Protein AF-A0A498N4K4-F1 (afdb_monomer_lite)

InterPro domains:
  IPR008858 TROVE domain [PF05731] (22-325)
  IPR008858 TROVE domain [PS50988] (14-365)
  IPR032041 Paf1 complex subunit Cdc73, N-terminal domain [PF16050] (485-701)
  IPR036465 von Willebrand factor A-like domain superfamily [G3DSA:3.40.50.410] (342-493)
  IPR036465 von Willebrand factor A-like domain superfamily [SSF53300] (360-488)
  IPR037214 TROVE domain superfamily [SSF140864] (14-357)
  IPR040322 RNA-binding protein RO60 [PTHR14202] (7-489)

Structure (mmCIF, N/CA/C/O backbone):
data_AF-A0A498N4K4-F1
#
_entry.id   AF-A0A498N4K4-F1
#
loop_
_atom_site.group_PDB
_atom_site.id
_atom_site.type_symbol
_atom_site.label_atom_id
_atom_site.label_alt_id
_atom_site.label_comp_id
_atom_site.label_asym_id
_atom_site.label_entity_id
_atom_site.label_seq_id
_atom_site.pdbx_PDB_ins_code
_atom_site.Cartn_x
_atom_site.Cartn_y
_atom_site.Cartn_z
_atom_site.occupancy
_atom_site.B_iso_or_equiv
_atom_site.auth_seq_id
_atom_site.auth_comp_id
_atom_site.auth_asym_id
_atom_site.auth_atom_id
_atom_site.pdbx_PDB_model_num
ATOM 1 N N . MET A 1 1 ? 67.147 -4.662 -11.019 1.00 37.31 1 MET A N 1
ATOM 2 C CA . MET A 1 1 ? 65.994 -5.457 -10.546 1.00 37.31 1 MET A CA 1
ATOM 3 C C . MET A 1 1 ? 65.024 -4.450 -9.993 1.00 37.31 1 MET A C 1
ATOM 5 O O . MET A 1 1 ? 65.308 -3.839 -8.970 1.00 37.31 1 MET A O 1
ATOM 9 N N . ASP A 1 2 ? 63.991 -4.166 -10.769 1.00 26.31 2 ASP A N 1
ATOM 10 C CA . ASP A 1 2 ? 63.465 -2.809 -10.843 1.00 26.31 2 ASP A CA 1
ATOM 11 C C . ASP A 1 2 ? 62.132 -2.669 -10.100 1.00 26.31 2 ASP A C 1
ATOM 13 O O . ASP A 1 2 ? 61.264 -3.536 -10.229 1.00 26.31 2 ASP A O 1
ATOM 17 N N . PRO A 1 3 ? 61.936 -1.587 -9.324 1.00 30.12 3 PRO A N 1
ATOM 18 C CA . PRO A 1 3 ? 60.719 -1.357 -8.552 1.00 30.12 3 PRO A CA 1
ATOM 19 C C . PRO A 1 3 ? 59.615 -0.759 -9.443 1.00 30.12 3 PRO A C 1
ATOM 21 O O . PRO A 1 3 ? 59.174 0.368 -9.229 1.00 30.12 3 PRO A O 1
ATOM 24 N N . ALA A 1 4 ? 59.204 -1.490 -10.486 1.00 33.66 4 ALA A N 1
ATOM 25 C CA . ALA A 1 4 ? 58.346 -0.966 -11.552 1.00 33.66 4 ALA A CA 1
ATOM 26 C C . ALA A 1 4 ? 57.315 -1.987 -12.079 1.00 33.66 4 ALA A C 1
ATOM 28 O O . ALA A 1 4 ? 57.302 -2.315 -13.264 1.00 33.66 4 ALA A O 1
ATOM 29 N N . SER A 1 5 ? 56.422 -2.490 -11.217 1.00 33.28 5 SER A N 1
ATOM 30 C CA . SER A 1 5 ? 55.193 -3.162 -11.675 1.00 33.28 5 SER A CA 1
ATOM 31 C C . SER A 1 5 ? 54.049 -3.079 -10.653 1.00 33.28 5 SER A C 1
ATOM 33 O O . SER A 1 5 ? 54.264 -3.299 -9.465 1.00 33.28 5 SER A O 1
ATOM 35 N N . LEU A 1 6 ? 52.838 -2.810 -11.169 1.00 29.53 6 LEU A N 1
ATOM 36 C CA . LEU A 1 6 ? 51.532 -2.687 -10.487 1.00 29.53 6 LEU A CA 1
ATOM 37 C C . LEU A 1 6 ? 51.339 -1.476 -9.532 1.00 29.53 6 LEU A C 1
ATOM 39 O O . LEU A 1 6 ? 52.294 -1.036 -8.897 1.00 29.53 6 LEU A O 1
ATOM 43 N N . PRO A 1 7 ? 50.097 -0.945 -9.384 1.00 41.50 7 PRO A N 1
ATOM 44 C CA . PRO A 1 7 ? 48.836 -1.392 -9.995 1.00 41.50 7 PRO A CA 1
ATOM 45 C C . PRO A 1 7 ? 48.122 -0.328 -10.868 1.00 41.50 7 PRO A C 1
ATOM 47 O O . PRO A 1 7 ? 47.498 0.597 -10.350 1.00 41.50 7 PRO A O 1
ATOM 50 N N . GLU A 1 8 ? 48.042 -0.543 -12.188 1.00 30.55 8 GLU A N 1
ATOM 51 C CA . GLU A 1 8 ? 47.068 0.163 -13.058 1.00 30.55 8 GLU A CA 1
ATOM 52 C C . GLU A 1 8 ? 45.614 -0.310 -12.845 1.00 30.55 8 GLU A C 1
ATOM 54 O O . GLU A 1 8 ? 44.661 0.295 -13.327 1.00 30.55 8 GLU A O 1
ATOM 59 N N . GLN A 1 9 ? 45.395 -1.374 -12.070 1.00 32.03 9 GLN A N 1
ATOM 60 C CA . GLN A 1 9 ? 44.058 -1.934 -11.840 1.00 32.03 9 GLN A CA 1
ATOM 61 C C . GLN A 1 9 ? 43.112 -0.992 -11.060 1.00 32.03 9 GLN A C 1
ATOM 63 O O . GLN A 1 9 ? 41.900 -1.180 -11.105 1.00 32.03 9 GLN A O 1
ATOM 68 N N . LEU A 1 10 ? 43.626 0.046 -10.384 1.00 30.56 10 LEU A N 1
ATOM 69 C CA . LEU A 1 10 ? 42.808 1.029 -9.653 1.00 30.56 10 LEU A CA 1
ATOM 70 C C . LEU A 1 10 ? 42.317 2.214 -10.506 1.00 30.56 10 LEU A C 1
ATOM 72 O O . LEU A 1 10 ? 41.306 2.830 -10.154 1.00 30.56 10 LEU A O 1
ATOM 76 N N . SER A 1 11 ? 42.979 2.538 -11.623 1.00 27.38 11 SER A N 1
ATOM 77 C CA . SER A 1 11 ? 42.474 3.535 -12.581 1.00 27.38 11 SER A CA 1
ATOM 78 C C . SER A 1 11 ? 41.370 2.933 -13.447 1.00 27.38 11 SER A C 1
ATOM 80 O O . SER A 1 11 ? 40.273 3.490 -13.495 1.00 27.38 11 SER A O 1
ATOM 82 N N . VAL A 1 12 ? 41.609 1.748 -14.021 1.00 32.81 12 VAL A N 1
ATOM 83 C CA . VAL A 1 12 ? 40.661 1.057 -14.916 1.00 32.81 12 VAL A CA 1
ATOM 84 C C . VAL A 1 12 ? 39.303 0.806 -14.249 1.00 32.81 12 VAL A C 1
ATOM 86 O O . VAL A 1 12 ? 38.273 0.984 -14.891 1.00 32.81 12 VAL A O 1
ATOM 89 N N . VAL A 1 13 ? 39.257 0.470 -12.954 1.00 37.06 13 VAL A N 1
ATOM 90 C CA . VAL A 1 13 ? 37.984 0.271 -12.229 1.00 37.06 13 VAL A CA 1
ATOM 91 C C . VAL A 1 13 ? 37.188 1.577 -12.084 1.00 37.06 13 VAL A C 1
ATOM 93 O O . VAL A 1 13 ? 35.971 1.578 -12.269 1.00 37.06 13 VAL A O 1
ATOM 96 N N . ASN A 1 14 ? 37.848 2.709 -11.816 1.00 29.53 14 ASN A N 1
ATOM 97 C CA . ASN A 1 14 ? 37.171 4.011 -11.789 1.00 29.53 14 ASN A CA 1
ATOM 98 C C . ASN A 1 14 ? 36.716 4.437 -13.194 1.00 29.53 14 ASN A C 1
ATOM 100 O O . ASN A 1 14 ? 35.602 4.942 -13.353 1.00 29.53 14 ASN A O 1
ATOM 104 N N . GLU A 1 15 ? 37.531 4.185 -14.221 1.00 29.61 15 GLU A N 1
ATOM 105 C CA . GLU A 1 15 ? 37.145 4.437 -15.609 1.00 29.61 15 GLU A CA 1
ATOM 106 C C . GLU A 1 15 ? 36.011 3.529 -16.084 1.00 29.61 15 GLU A C 1
ATOM 108 O O . GLU A 1 15 ? 35.168 4.005 -16.827 1.00 29.61 15 GLU A O 1
ATOM 113 N N . GLN A 1 16 ? 35.898 2.274 -15.643 1.00 34.16 16 GLN A N 1
ATOM 114 C CA . GLN A 1 16 ? 34.761 1.410 -15.994 1.00 34.16 16 GLN A CA 1
ATOM 115 C C . GLN A 1 16 ? 33.452 1.852 -15.323 1.00 34.16 16 GLN A C 1
ATOM 117 O O . GLN A 1 16 ? 32.392 1.783 -15.946 1.00 34.16 16 GLN A O 1
ATOM 122 N N . VAL A 1 17 ? 33.506 2.387 -14.097 1.00 35.22 17 VAL A N 1
ATOM 123 C CA . VAL A 1 17 ? 32.332 3.008 -13.453 1.00 35.22 17 VAL A CA 1
ATOM 124 C C . VAL A 1 17 ? 31.900 4.281 -14.200 1.00 35.22 17 VAL A C 1
ATOM 126 O O . VAL A 1 17 ? 30.701 4.501 -14.387 1.00 35.22 17 VAL A O 1
ATOM 129 N N . LEU A 1 18 ? 32.849 5.083 -14.697 1.00 29.45 18 LEU A N 1
ATOM 130 C CA . LEU A 1 18 ? 32.577 6.282 -15.509 1.00 29.45 18 LEU A CA 1
ATOM 131 C C . LEU A 1 18 ? 32.162 5.956 -16.960 1.00 29.45 18 LEU A C 1
ATOM 133 O O . LEU A 1 18 ? 31.283 6.616 -17.511 1.00 29.45 18 LEU A O 1
ATOM 137 N N . ASN A 1 19 ? 32.715 4.893 -17.546 1.00 29.59 19 ASN A N 1
ATOM 138 C CA . ASN A 1 19 ? 32.398 4.373 -18.880 1.00 29.59 19 ASN A CA 1
ATOM 139 C C . ASN A 1 19 ? 31.214 3.388 -18.880 1.00 29.59 19 ASN A C 1
ATOM 141 O O . ASN A 1 19 ? 30.933 2.732 -19.881 1.00 29.59 19 ASN A O 1
ATOM 145 N N . SER A 1 20 ? 30.412 3.387 -17.808 1.00 33.81 20 SER A N 1
ATOM 146 C CA . SER A 1 20 ? 29.030 2.883 -17.826 1.00 33.81 20 SER A CA 1
ATOM 147 C C . SER A 1 20 ? 28.080 3.739 -18.695 1.00 33.81 20 SER A C 1
ATOM 149 O O . SER A 1 20 ? 26.879 3.461 -18.778 1.00 33.81 20 SER A O 1
ATOM 151 N N . SER A 1 21 ? 28.636 4.712 -19.434 1.00 35.97 21 SER A N 1
ATOM 152 C CA . SER A 1 21 ? 28.087 5.517 -20.539 1.00 35.97 21 SER A CA 1
ATOM 153 C C . SER A 1 21 ? 27.636 4.705 -21.773 1.00 35.97 21 SER A C 1
ATOM 155 O O . SER A 1 21 ? 27.664 5.175 -22.914 1.00 35.97 21 SER A O 1
ATOM 157 N N . SER A 1 22 ? 27.132 3.492 -21.539 1.00 35.31 22 SER A N 1
ATOM 158 C CA . SER A 1 22 ? 26.326 2.724 -22.483 1.00 35.31 22 SER A CA 1
ATOM 159 C C . SER A 1 22 ? 25.224 3.599 -23.104 1.00 35.31 22 SER A C 1
ATOM 161 O O . SER A 1 22 ? 24.600 4.423 -22.430 1.00 35.31 22 SER A O 1
ATOM 163 N N . ARG A 1 23 ? 25.025 3.444 -24.424 1.00 42.41 23 ARG A N 1
ATOM 164 C CA . ARG A 1 23 ? 24.182 4.320 -25.261 1.00 42.41 23 ARG A CA 1
ATOM 165 C C . ARG A 1 23 ? 22.829 4.635 -24.609 1.00 42.41 23 ARG A C 1
ATOM 167 O O . ARG A 1 23 ? 22.147 3.742 -24.112 1.00 42.41 23 ARG A O 1
ATOM 174 N N . SER A 1 24 ? 22.467 5.916 -24.658 1.00 43.19 24 SER A N 1
ATOM 175 C CA . SER A 1 24 ? 21.458 6.562 -23.814 1.00 43.19 24 SER A CA 1
ATOM 176 C C . SER A 1 24 ? 20.194 5.739 -23.538 1.00 43.19 24 SER A C 1
ATOM 178 O O . SER A 1 24 ? 19.347 5.506 -24.404 1.00 43.19 24 SER A O 1
ATOM 180 N N . VAL A 1 25 ? 19.996 5.413 -22.256 1.00 57.78 25 VAL A N 1
ATOM 181 C CA . VAL A 1 25 ? 18.662 5.113 -21.726 1.00 57.78 25 VAL A CA 1
ATOM 182 C C . VAL A 1 25 ? 17.776 6.320 -22.030 1.00 57.78 25 VAL A C 1
ATOM 184 O O . VAL A 1 25 ? 18.075 7.435 -21.605 1.00 57.78 25 VAL A O 1
ATOM 187 N N . THR A 1 26 ? 16.691 6.121 -22.783 1.00 78.50 26 THR A N 1
ATOM 188 C CA . THR A 1 26 ? 15.775 7.231 -23.080 1.00 78.50 26 THR A CA 1
ATOM 189 C C . THR A 1 26 ? 15.207 7.790 -21.775 1.00 78.50 26 THR A C 1
ATOM 191 O O . THR A 1 26 ? 14.812 7.031 -20.888 1.00 78.50 26 THR A O 1
ATOM 194 N N . ALA A 1 27 ? 15.112 9.116 -21.660 1.00 81.44 27 ALA A N 1
ATOM 195 C CA . ALA A 1 27 ? 14.644 9.769 -20.436 1.00 81.44 27 ALA A CA 1
ATOM 196 C C . ALA A 1 27 ? 13.244 9.289 -19.988 1.00 81.44 27 ALA A C 1
ATOM 198 O O . ALA A 1 27 ? 12.937 9.291 -18.801 1.00 81.44 27 ALA A O 1
ATOM 199 N N . ALA A 1 28 ? 12.414 8.791 -20.915 1.00 84.19 28 ALA A N 1
ATOM 200 C CA . ALA A 1 28 ? 11.131 8.155 -20.609 1.00 84.19 28 ALA A CA 1
ATOM 201 C C . ALA A 1 28 ? 11.271 6.862 -19.774 1.00 84.19 28 ALA A C 1
ATOM 203 O O . ALA A 1 28 ? 10.424 6.574 -18.931 1.00 84.19 28 ALA A O 1
ATOM 204 N N . VAL A 1 29 ? 12.331 6.076 -19.989 1.00 84.38 29 VAL A N 1
ATOM 205 C CA . VAL A 1 29 ? 12.638 4.871 -19.200 1.00 84.38 29 VAL A CA 1
ATOM 206 C C . VAL A 1 29 ? 13.213 5.252 -17.835 1.00 84.38 29 VAL A C 1
ATOM 208 O O . VAL A 1 29 ? 12.797 4.675 -16.832 1.00 84.38 29 VAL A O 1
ATOM 211 N N . SER A 1 30 ? 14.093 6.255 -17.772 1.00 86.50 30 SER A N 1
ATOM 212 C CA . SER A 1 30 ? 14.593 6.814 -16.505 1.00 86.50 30 SER A CA 1
ATOM 213 C C . SER A 1 30 ? 13.450 7.350 -15.636 1.00 86.50 30 SER A C 1
ATOM 215 O O . SER A 1 30 ? 13.313 6.941 -14.485 1.00 86.50 30 SER A O 1
ATOM 217 N N . LEU A 1 31 ? 12.545 8.148 -16.215 1.00 89.31 31 LEU A N 1
ATOM 218 C CA . LEU A 1 31 ? 11.338 8.643 -15.546 1.00 89.31 31 LEU A CA 1
ATOM 219 C C . LEU A 1 31 ? 10.458 7.497 -15.020 1.00 89.31 31 LEU A C 1
ATOM 221 O O . LEU A 1 31 ? 10.019 7.543 -13.875 1.00 89.31 31 LEU A O 1
ATOM 225 N N . ARG A 1 32 ? 10.232 6.436 -15.809 1.00 87.88 32 ARG A N 1
ATOM 226 C CA . ARG A 1 32 ? 9.476 5.247 -15.364 1.00 87.88 32 ARG A CA 1
ATOM 227 C C . ARG A 1 32 ? 10.120 4.554 -14.166 1.00 87.88 32 ARG A C 1
ATOM 229 O O . ARG A 1 32 ? 9.423 4.245 -13.202 1.00 87.88 32 ARG A O 1
ATOM 236 N N . ARG A 1 33 ? 11.441 4.347 -14.198 1.00 85.75 33 ARG A N 1
ATOM 237 C CA . ARG A 1 33 ? 12.199 3.787 -13.065 1.00 85.75 33 ARG A CA 1
ATOM 238 C C . ARG A 1 33 ? 12.047 4.667 -11.825 1.00 85.75 33 ARG A C 1
ATOM 240 O O . ARG A 1 33 ? 11.711 4.150 -10.761 1.00 85.75 33 ARG A O 1
ATOM 247 N N . PHE A 1 34 ? 12.169 5.989 -11.973 1.00 88.62 34 PHE A N 1
ATOM 248 C CA . PHE A 1 34 ? 11.957 6.921 -10.868 1.00 88.62 34 PHE A CA 1
ATOM 249 C C . PHE A 1 34 ? 10.539 6.816 -10.298 1.00 88.62 34 PHE A C 1
ATOM 251 O O . PHE A 1 34 ? 10.385 6.630 -9.095 1.00 88.62 34 PHE A O 1
ATOM 258 N N . LEU A 1 35 ? 9.505 6.861 -11.141 1.00 88.19 35 LEU A N 1
ATOM 259 C CA . LEU A 1 35 ? 8.107 6.818 -10.702 1.00 88.19 35 LEU A CA 1
ATOM 260 C C . LEU A 1 35 ? 7.729 5.507 -9.993 1.00 88.19 35 LEU A C 1
ATOM 262 O O . LEU A 1 35 ? 6.951 5.556 -9.038 1.00 88.19 35 LEU A O 1
ATOM 266 N N . CYS A 1 36 ? 8.301 4.370 -10.406 1.00 81.44 36 CYS A N 1
ATOM 267 C CA . CYS A 1 36 ? 8.072 3.069 -9.768 1.00 81.44 36 CYS A CA 1
ATOM 268 C C . CYS A 1 36 ? 8.931 2.828 -8.513 1.00 81.44 36 CYS A C 1
ATOM 270 O O . CYS A 1 36 ? 8.450 2.210 -7.561 1.00 81.44 36 CYS A O 1
ATOM 272 N N . TYR A 1 37 ? 10.192 3.282 -8.500 1.00 79.88 37 TYR A N 1
ATOM 273 C CA . TYR A 1 37 ? 11.214 2.838 -7.537 1.00 79.88 37 TYR A CA 1
ATOM 274 C C . TYR A 1 37 ? 11.884 3.955 -6.721 1.00 79.88 37 TYR A C 1
ATOM 276 O O . TYR A 1 37 ? 12.478 3.672 -5.679 1.00 79.88 37 TYR A O 1
ATOM 284 N N . GLY A 1 38 ? 11.798 5.213 -7.150 1.00 82.69 38 GLY A N 1
ATOM 285 C CA . GLY A 1 38 ? 12.485 6.350 -6.523 1.00 82.69 38 GLY A CA 1
ATOM 286 C C . GLY A 1 38 ? 13.950 6.521 -6.932 1.00 82.69 38 GLY A C 1
ATOM 287 O O . GLY A 1 38 ? 14.696 7.190 -6.226 1.00 82.69 38 GLY A O 1
ATOM 288 N N . SER A 1 39 ? 14.368 5.909 -8.042 1.00 81.88 39 SER A N 1
ATOM 289 C CA . SER A 1 39 ? 15.677 6.123 -8.667 1.00 81.88 39 SER A CA 1
ATOM 290 C C . SER A 1 39 ? 15.578 5.926 -10.180 1.00 81.88 39 SER A C 1
ATOM 292 O O . SER A 1 39 ? 14.823 5.075 -10.642 1.00 81.88 39 SER A O 1
ATOM 294 N N . GLU A 1 40 ? 16.352 6.691 -10.946 1.00 83.56 40 GLU A N 1
ATOM 295 C CA . GLU A 1 40 ? 16.479 6.552 -12.407 1.00 83.56 40 GLU A CA 1
ATOM 296 C C . GLU A 1 40 ? 17.447 5.421 -12.821 1.00 83.56 40 GLU A C 1
ATOM 298 O O . GLU A 1 40 ? 17.479 5.003 -13.986 1.00 83.56 40 GLU A O 1
ATOM 303 N N . SER A 1 41 ? 18.204 4.889 -11.852 1.00 75.56 41 SER A N 1
ATOM 304 C CA . SER A 1 41 ? 19.128 3.768 -12.032 1.00 75.56 41 SER A CA 1
ATOM 305 C C . SER A 1 41 ? 18.427 2.510 -12.554 1.00 75.56 41 SER A C 1
ATOM 307 O O . SER A 1 41 ? 17.252 2.264 -12.283 1.00 75.56 41 SER A O 1
ATOM 309 N N . ALA A 1 42 ? 19.172 1.675 -13.282 1.00 69.06 42 ALA A N 1
ATOM 310 C CA . ALA A 1 42 ? 18.727 0.327 -13.627 1.00 69.06 42 ALA A CA 1
ATOM 311 C C . ALA A 1 42 ? 18.583 -0.578 -12.385 1.00 69.06 42 ALA A C 1
ATOM 313 O O . ALA A 1 42 ? 17.801 -1.525 -12.410 1.00 69.06 42 ALA A O 1
ATOM 314 N N . THR A 1 43 ? 19.306 -0.273 -11.304 1.00 67.31 43 THR A N 1
ATOM 315 C CA . THR A 1 43 ? 19.336 -1.062 -10.069 1.00 67.31 43 THR A CA 1
ATOM 316 C C . THR A 1 43 ? 18.189 -0.675 -9.132 1.00 67.31 43 THR A C 1
ATOM 318 O O . THR A 1 43 ? 18.139 0.448 -8.625 1.00 67.31 43 THR A O 1
ATOM 321 N N . TYR A 1 44 ? 17.299 -1.622 -8.827 1.00 66.44 44 TYR A N 1
ATOM 322 C CA . TYR A 1 44 ? 16.345 -1.477 -7.725 1.00 66.44 44 TYR A CA 1
ATOM 323 C C . TYR A 1 44 ? 17.038 -1.670 -6.365 1.00 66.44 44 TYR A C 1
ATOM 325 O O . TYR A 1 44 ? 17.924 -2.507 -6.219 1.00 66.44 44 TYR A O 1
ATOM 333 N N . SER A 1 45 ? 16.606 -0.931 -5.340 1.00 65.50 45 SER A N 1
ATOM 334 C CA . SER A 1 45 ? 17.086 -1.083 -3.962 1.00 65.50 45 SER A CA 1
ATOM 335 C C . SER A 1 45 ? 15.913 -1.083 -2.994 1.00 65.50 45 SER A C 1
ATOM 337 O O . SER A 1 45 ? 15.071 -0.187 -3.045 1.00 65.50 45 SER A O 1
ATOM 339 N N . THR A 1 46 ? 15.864 -2.047 -2.068 1.00 64.44 46 THR A N 1
ATOM 340 C CA . THR A 1 46 ? 14.790 -2.135 -1.059 1.00 64.44 46 THR A CA 1
ATOM 341 C C . THR A 1 46 ? 14.849 -1.015 -0.018 1.00 64.44 46 THR A C 1
ATOM 343 O O . THR A 1 46 ? 13.821 -0.695 0.581 1.00 64.44 46 THR A O 1
ATOM 346 N N . LYS A 1 47 ? 16.010 -0.363 0.158 1.00 66.38 47 LYS A N 1
ATOM 347 C CA . LYS A 1 47 ? 16.163 0.847 0.983 1.00 66.38 47 LYS A CA 1
ATOM 348 C C . LYS A 1 47 ? 15.402 2.005 0.332 1.00 66.38 47 LYS A C 1
ATOM 350 O O . LYS A 1 47 ? 15.495 2.193 -0.881 1.00 66.38 47 LYS A O 1
ATOM 355 N N . GLU A 1 48 ? 14.636 2.761 1.116 1.00 67.44 48 GLU A N 1
ATOM 356 C CA . GLU A 1 48 ? 13.940 3.948 0.608 1.00 67.44 48 GLU A CA 1
ATOM 357 C C . GLU A 1 48 ? 14.974 5.009 0.204 1.00 67.44 48 GLU A C 1
ATOM 359 O O . GLU A 1 48 ? 15.833 5.388 1.000 1.00 67.44 48 GLU A O 1
ATOM 364 N N . CYS A 1 49 ? 14.930 5.430 -1.060 1.00 69.94 49 CYS A N 1
ATOM 365 C CA . CYS A 1 49 ? 15.847 6.423 -1.608 1.00 69.94 49 CYS A CA 1
ATOM 366 C C . CYS A 1 49 ? 15.431 7.826 -1.146 1.00 69.94 49 CYS A C 1
ATOM 368 O O . CYS A 1 49 ? 14.239 8.135 -1.102 1.00 69.94 49 CYS A O 1
ATOM 370 N N . ALA A 1 50 ? 16.403 8.691 -0.845 1.00 77.69 50 ALA A N 1
ATOM 371 C CA . ALA A 1 50 ? 16.127 10.101 -0.593 1.00 77.69 50 ALA A CA 1
ATOM 372 C C . ALA A 1 50 ? 15.595 10.752 -1.882 1.00 77.69 50 ALA A C 1
ATOM 374 O O . ALA A 1 50 ? 16.296 10.804 -2.893 1.00 77.69 50 ALA A O 1
ATOM 375 N N . LEU A 1 51 ? 14.346 11.218 -1.857 1.00 84.19 51 LEU A N 1
ATOM 376 C CA . LEU A 1 51 ? 13.726 11.883 -2.999 1.00 84.19 51 LEU A CA 1
ATOM 377 C C . LEU A 1 51 ? 14.111 13.365 -2.984 1.00 84.19 51 LEU A C 1
ATOM 379 O O . LEU A 1 51 ? 13.697 14.111 -2.099 1.00 84.19 51 LEU A O 1
ATOM 383 N N . GLY A 1 52 ? 14.909 13.758 -3.971 1.00 82.62 52 GLY A N 1
ATOM 384 C CA . GLY A 1 52 ? 15.415 15.111 -4.179 1.00 82.62 52 GLY A CA 1
ATOM 385 C C . GLY A 1 52 ? 15.480 15.425 -5.673 1.00 82.62 52 GLY A C 1
ATOM 386 O O . GLY A 1 52 ? 15.329 14.529 -6.506 1.00 82.62 52 GLY A O 1
ATOM 387 N N . ILE A 1 53 ? 15.663 16.699 -6.019 1.00 82.56 53 ILE A N 1
ATOM 388 C CA . ILE A 1 53 ? 15.696 17.161 -7.420 1.00 82.56 53 ILE A CA 1
ATOM 389 C C . ILE A 1 53 ? 16.929 16.577 -8.127 1.00 82.56 53 ILE A C 1
ATOM 391 O O . ILE A 1 53 ? 16.851 16.108 -9.258 1.00 82.56 53 ILE A O 1
ATOM 395 N N . GLU A 1 54 ? 18.041 16.516 -7.400 1.00 82.75 54 GLU A N 1
ATOM 396 C CA . GLU A 1 54 ? 19.314 15.908 -7.774 1.00 82.75 54 GLU A CA 1
ATOM 397 C C . GLU A 1 54 ? 19.218 14.414 -8.139 1.00 82.75 54 GLU A C 1
ATOM 399 O O . GLU A 1 54 ? 20.033 13.924 -8.915 1.00 82.75 54 GLU A O 1
ATOM 404 N N . ASN A 1 55 ? 18.198 13.706 -7.638 1.00 79.88 55 ASN A N 1
ATOM 405 C CA . ASN A 1 55 ? 17.958 12.281 -7.900 1.00 79.88 55 ASN A CA 1
ATOM 406 C C . ASN A 1 55 ? 16.855 12.038 -8.955 1.00 79.88 55 ASN A C 1
ATOM 408 O O . ASN A 1 55 ? 16.433 10.896 -9.147 1.00 79.88 55 ASN A O 1
ATOM 412 N N . ALA A 1 56 ? 16.369 13.102 -9.606 1.00 85.81 56 ALA A N 1
ATOM 413 C CA . ALA A 1 56 ? 15.222 13.101 -10.516 1.00 85.81 56 ALA A CA 1
ATOM 414 C C . ALA A 1 56 ? 15.525 13.897 -11.808 1.00 85.81 56 ALA A C 1
ATOM 416 O O . ALA A 1 56 ? 14.762 14.772 -12.229 1.00 85.81 56 ALA A O 1
ATOM 417 N N . LEU A 1 57 ? 16.683 13.633 -12.420 1.00 88.19 57 LEU A N 1
ATOM 418 C CA . LEU A 1 57 ? 17.214 14.388 -13.558 1.00 88.19 57 LEU A CA 1
ATOM 419 C C . LEU A 1 57 ? 16.340 14.265 -14.818 1.00 88.19 57 LEU A C 1
ATOM 421 O O . LEU A 1 57 ? 16.043 15.275 -15.456 1.00 88.19 57 LEU A O 1
ATOM 425 N N . ALA A 1 58 ? 15.864 13.067 -15.162 1.00 88.38 58 ALA A N 1
ATOM 426 C CA . ALA A 1 58 ? 14.949 12.858 -16.284 1.00 88.38 58 ALA A CA 1
ATOM 427 C C . ALA A 1 58 ? 13.559 13.464 -16.026 1.00 88.38 58 ALA A C 1
ATOM 429 O O . ALA A 1 58 ? 12.916 13.944 -16.963 1.00 88.38 58 ALA A O 1
ATOM 430 N N . LEU A 1 59 ? 13.102 13.496 -14.767 1.00 91.25 59 LEU A N 1
ATOM 431 C CA . LEU A 1 59 ? 11.891 14.233 -14.384 1.00 91.25 59 LEU A CA 1
ATOM 432 C C . LEU A 1 59 ? 12.048 15.733 -14.681 1.00 91.25 59 LEU A C 1
ATOM 434 O O . LEU A 1 59 ? 11.164 16.321 -15.308 1.00 91.25 59 LEU A O 1
ATOM 438 N N . MET A 1 60 ? 13.170 16.337 -14.279 1.00 90.38 60 MET A N 1
ATOM 439 C CA . MET A 1 60 ? 13.459 17.745 -14.568 1.00 90.38 60 MET A CA 1
ATOM 440 C C . MET A 1 60 ? 13.587 17.999 -16.073 1.00 90.38 60 MET A C 1
ATOM 442 O O . MET A 1 60 ? 12.911 18.885 -16.588 1.00 90.38 60 MET A O 1
ATOM 446 N N . GLN A 1 61 ? 14.322 17.154 -16.804 1.00 90.38 61 GLN A N 1
ATOM 447 C CA . GLN A 1 61 ? 14.497 17.268 -18.258 1.00 90.38 61 GLN A CA 1
ATOM 448 C C . GLN A 1 61 ? 13.161 17.270 -19.026 1.00 90.38 61 GLN A C 1
ATOM 450 O O . GLN A 1 61 ? 12.986 18.039 -19.972 1.00 90.38 61 GLN A O 1
ATOM 455 N N . PHE A 1 62 ? 12.190 16.439 -18.624 1.00 91.88 62 PHE A N 1
ATOM 456 C CA . PHE A 1 62 ? 10.844 16.462 -19.213 1.00 91.88 62 PHE A CA 1
ATOM 457 C C . PHE A 1 62 ? 10.091 17.763 -18.911 1.00 91.88 62 PHE A C 1
ATOM 459 O O . PHE A 1 62 ? 9.376 18.276 -19.771 1.00 91.88 62 PHE A O 1
ATOM 466 N N . ILE A 1 63 ? 10.210 18.279 -17.689 1.00 89.12 63 ILE A N 1
ATOM 467 C CA . ILE A 1 63 ? 9.488 19.470 -17.230 1.00 89.12 63 ILE A CA 1
ATOM 468 C C . ILE A 1 63 ? 10.057 20.741 -17.879 1.00 89.12 63 ILE A C 1
ATOM 470 O O . ILE A 1 63 ? 9.289 21.563 -18.382 1.00 89.12 63 ILE A O 1
ATOM 474 N N . GLU A 1 64 ? 11.383 20.860 -17.934 1.00 88.44 64 GLU A N 1
ATOM 475 C CA . GLU A 1 64 ? 12.125 21.948 -18.585 1.00 88.44 64 GLU A CA 1
ATOM 476 C C . GLU A 1 64 ? 11.936 21.926 -20.107 1.00 88.44 64 GLU A C 1
ATOM 478 O O . GLU A 1 64 ? 11.684 22.964 -20.713 1.00 88.44 64 GLU A O 1
ATOM 483 N N . GLY A 1 65 ? 11.914 20.735 -20.719 1.00 90.19 65 GLY A N 1
ATOM 484 C CA . GLY A 1 65 ? 11.556 20.537 -22.128 1.00 90.19 65 GLY A CA 1
ATOM 485 C C . GLY A 1 65 ? 10.076 20.786 -22.468 1.00 90.19 65 GLY A C 1
ATOM 486 O O . GLY A 1 65 ? 9.641 20.426 -23.559 1.00 90.19 65 GLY A O 1
ATOM 487 N N . GLY A 1 66 ? 9.273 21.339 -21.550 1.00 88.56 66 GLY A N 1
ATOM 488 C CA . GLY A 1 66 ? 7.860 21.680 -21.769 1.00 88.56 66 GLY A CA 1
ATOM 489 C C . GLY A 1 66 ? 6.887 20.492 -21.773 1.00 88.56 66 GLY A C 1
ATOM 490 O O . GLY A 1 66 ? 5.685 20.677 -21.961 1.00 88.56 66 GLY A O 1
ATOM 491 N N . ARG A 1 67 ? 7.371 19.271 -21.519 1.00 91.56 67 ARG A N 1
ATOM 492 C CA . ARG A 1 67 ? 6.619 18.004 -21.596 1.00 91.56 67 ARG A CA 1
ATOM 493 C C . ARG A 1 67 ? 6.009 17.577 -20.256 1.00 91.56 67 ARG A C 1
ATOM 495 O O . ARG A 1 67 ? 5.610 16.428 -20.081 1.00 91.56 67 ARG A O 1
ATOM 502 N N . GLY A 1 68 ? 5.885 18.502 -19.304 1.00 91.81 68 GLY A N 1
ATOM 503 C CA . GLY A 1 68 ? 5.377 18.228 -17.955 1.00 91.81 68 GLY A CA 1
ATOM 504 C C . GLY A 1 68 ? 3.944 17.672 -17.895 1.00 91.81 68 GLY A C 1
ATOM 505 O O . GLY A 1 68 ? 3.593 17.020 -16.916 1.00 91.81 68 GLY A O 1
ATOM 506 N N . CYS A 1 69 ? 3.122 17.847 -18.937 1.00 93.12 69 CYS A N 1
ATOM 507 C CA . CYS A 1 69 ? 1.825 17.162 -19.029 1.00 93.12 69 CYS A CA 1
ATOM 508 C C . CYS A 1 69 ? 1.983 15.644 -19.250 1.00 93.12 69 CYS A C 1
ATOM 510 O O . CYS A 1 69 ? 1.345 14.878 -18.537 1.00 93.12 69 CYS A O 1
ATOM 512 N N . GLU A 1 70 ? 2.899 15.203 -20.126 1.00 93.81 70 GLU A N 1
ATOM 513 C CA . GLU A 1 70 ? 3.176 13.769 -20.343 1.00 93.81 70 GLU A CA 1
ATOM 514 C C . GLU A 1 70 ? 3.660 13.085 -19.054 1.00 93.81 70 GLU A C 1
ATOM 516 O O . GLU A 1 70 ? 3.318 11.934 -18.794 1.00 93.81 70 GLU A O 1
ATOM 521 N N . VAL A 1 71 ? 4.405 13.806 -18.207 1.00 94.62 71 VAL A N 1
ATOM 522 C CA . VAL A 1 71 ? 4.814 13.329 -16.874 1.00 94.62 71 VAL A CA 1
ATOM 523 C C . VAL A 1 71 ? 3.599 13.084 -15.975 1.00 94.62 71 VAL A C 1
ATOM 525 O O . VAL A 1 71 ? 3.527 12.059 -15.299 1.00 94.62 71 VAL A O 1
ATOM 528 N N . VAL A 1 72 ? 2.636 14.009 -15.957 1.00 94.81 72 VAL A N 1
ATOM 529 C CA . VAL A 1 72 ? 1.412 13.887 -15.148 1.00 94.81 72 VAL A CA 1
ATOM 530 C C . VAL A 1 72 ? 0.536 12.733 -15.634 1.00 94.81 72 VAL A C 1
ATOM 532 O O . VAL A 1 72 ? 0.014 11.984 -14.807 1.00 94.81 72 VAL A O 1
ATOM 535 N N . ASP A 1 73 ? 0.405 12.557 -16.948 1.00 93.00 73 ASP A N 1
ATOM 536 C CA . ASP A 1 73 ? -0.355 11.448 -17.523 1.00 93.00 73 ASP A CA 1
ATOM 537 C C . ASP A 1 73 ? 0.324 10.095 -17.250 1.00 93.00 73 ASP A C 1
ATOM 539 O O . ASP A 1 73 ? -0.354 9.129 -16.904 1.00 93.00 73 ASP A O 1
ATOM 543 N N . GLU A 1 74 ? 1.659 10.024 -17.281 1.00 92.31 74 GLU A N 1
ATOM 544 C CA . GLU A 1 74 ? 2.417 8.817 -16.925 1.00 92.31 74 GLU A CA 1
ATOM 545 C C . GLU A 1 74 ? 2.320 8.480 -15.420 1.00 92.31 74 GLU A C 1
ATOM 547 O O . GLU A 1 74 ? 2.133 7.314 -15.062 1.00 92.31 74 GLU A O 1
ATOM 552 N N . ILE A 1 75 ? 2.352 9.488 -14.532 1.00 92.69 75 ILE A N 1
ATOM 553 C CA . ILE A 1 75 ? 2.057 9.334 -13.092 1.00 92.69 75 ILE A CA 1
ATOM 554 C C . ILE A 1 75 ? 0.641 8.774 -12.890 1.00 92.69 75 ILE A C 1
ATOM 556 O O . ILE A 1 75 ? 0.434 7.849 -12.100 1.00 92.69 75 ILE A O 1
ATOM 560 N N . ARG A 1 76 ? -0.348 9.333 -13.603 1.00 91.25 76 ARG A N 1
ATOM 561 C CA . ARG A 1 76 ? -1.748 8.894 -13.536 1.00 91.25 76 ARG A CA 1
ATOM 562 C C . ARG A 1 76 ? -1.882 7.442 -13.997 1.00 91.25 76 ARG A C 1
ATOM 564 O O . ARG A 1 76 ? -2.500 6.646 -13.293 1.00 91.25 76 ARG A O 1
ATOM 571 N N . ARG A 1 77 ? -1.258 7.099 -15.128 1.00 88.00 77 ARG A N 1
ATOM 572 C CA . ARG A 1 77 ? -1.247 5.762 -15.735 1.00 88.00 77 ARG A CA 1
ATOM 573 C C . ARG A 1 77 ? -0.696 4.708 -14.770 1.00 88.00 77 ARG A C 1
ATOM 575 O O . ARG A 1 77 ? -1.423 3.785 -14.417 1.00 88.00 77 ARG A O 1
ATOM 582 N N . LEU A 1 78 ? 0.518 4.901 -14.245 1.00 84.00 78 LEU A N 1
ATOM 583 C CA . LEU A 1 78 ? 1.164 3.954 -13.319 1.00 84.00 78 LEU A CA 1
ATOM 584 C C . LEU A 1 78 ? 0.387 3.747 -12.002 1.00 84.00 78 LEU A C 1
ATOM 586 O O . LEU A 1 78 ? 0.452 2.670 -11.407 1.00 84.00 78 LEU A O 1
ATOM 590 N N . ASN A 1 79 ? -0.369 4.752 -11.545 1.00 81.25 79 ASN A N 1
ATOM 591 C CA . ASN A 1 79 ? -1.232 4.647 -10.362 1.00 81.25 79 ASN A CA 1
ATOM 592 C C . ASN A 1 79 ? -2.602 3.998 -10.647 1.00 81.25 79 ASN A C 1
ATOM 594 O O . ASN A 1 79 ? -3.193 3.425 -9.733 1.00 81.25 79 ASN A O 1
ATOM 598 N N . LEU A 1 80 ? -3.117 4.082 -11.878 1.00 78.69 80 LEU A N 1
ATOM 599 C CA . LEU A 1 80 ? -4.328 3.362 -12.297 1.00 78.69 80 LEU A CA 1
ATOM 600 C C . LEU A 1 80 ? -4.034 1.877 -12.547 1.00 78.69 80 LEU A C 1
ATOM 602 O O . LEU A 1 80 ? -4.782 1.028 -12.074 1.00 78.69 80 LEU A O 1
ATOM 606 N N . GLU A 1 81 ? -2.916 1.576 -13.210 1.00 75.12 81 GLU A N 1
ATOM 607 C CA . GLU A 1 81 ? -2.407 0.214 -13.441 1.00 75.12 81 GLU A CA 1
ATOM 608 C C . GLU A 1 81 ? -1.913 -0.467 -12.150 1.00 75.12 81 GLU A C 1
ATOM 610 O O . GLU A 1 81 ? -1.823 -1.689 -12.070 1.00 75.12 81 GLU A O 1
ATOM 615 N N . GLY A 1 82 ? -1.567 0.316 -11.123 1.00 67.25 82 GLY A N 1
ATOM 616 C CA . GLY A 1 82 ? -1.072 -0.188 -9.839 1.00 67.25 82 GLY A CA 1
ATOM 617 C C . GLY A 1 82 ? 0.378 -0.691 -9.857 1.00 67.25 82 GLY A C 1
ATOM 618 O O . GLY A 1 82 ? 0.862 -1.156 -8.828 1.00 67.25 82 GLY A O 1
ATOM 619 N N . HIS A 1 83 ? 1.091 -0.563 -10.981 1.00 66.00 83 HIS A N 1
ATOM 620 C CA . HIS A 1 83 ? 2.462 -1.058 -11.174 1.00 66.00 83 HIS A CA 1
ATOM 621 C C . HIS A 1 83 ? 3.541 -0.319 -10.349 1.00 66.00 83 HIS A C 1
ATOM 623 O O . HIS A 1 83 ? 4.685 -0.768 -10.275 1.00 66.00 83 HIS A O 1
ATOM 629 N N . ALA A 1 84 ? 3.217 0.819 -9.726 1.00 65.44 84 ALA A N 1
ATOM 630 C CA . ALA A 1 84 ? 4.168 1.595 -8.931 1.00 65.44 84 ALA A CA 1
ATOM 631 C C . ALA A 1 84 ? 4.484 0.924 -7.574 1.00 65.44 84 ALA A C 1
ATOM 633 O O . ALA A 1 84 ? 3.769 1.118 -6.586 1.00 65.44 84 ALA A O 1
ATOM 634 N N . VAL A 1 85 ? 5.605 0.190 -7.510 1.00 69.62 85 VAL A N 1
ATOM 635 C CA . VAL A 1 85 ? 6.117 -0.489 -6.297 1.00 69.62 85 VAL A CA 1
ATOM 636 C C . VAL A 1 85 ? 6.258 0.469 -5.104 1.00 69.62 85 VAL A C 1
ATOM 638 O O . VAL A 1 85 ? 6.008 0.088 -3.959 1.00 69.62 85 VAL A O 1
ATOM 641 N N . ARG A 1 86 ? 6.602 1.739 -5.351 1.00 77.25 86 ARG A N 1
ATOM 642 C CA . ARG A 1 86 ? 6.589 2.817 -4.353 1.00 77.25 86 ARG A CA 1
ATOM 643 C C . ARG A 1 86 ? 5.673 3.953 -4.795 1.00 77.25 86 ARG A C 1
ATOM 645 O O . ARG A 1 86 ? 5.802 4.475 -5.893 1.00 77.25 86 ARG A O 1
ATOM 652 N N . ARG A 1 87 ? 4.802 4.420 -3.891 1.00 82.56 87 ARG A N 1
ATOM 653 C CA . ARG A 1 87 ? 3.924 5.582 -4.152 1.00 82.56 87 ARG A CA 1
ATOM 654 C C . ARG A 1 87 ? 4.608 6.934 -3.921 1.00 82.56 87 ARG A C 1
ATOM 656 O O . ARG A 1 87 ? 4.252 7.912 -4.572 1.00 82.56 87 ARG A O 1
ATOM 663 N N . ASN A 1 88 ? 5.581 6.998 -3.008 1.00 89.56 88 ASN A N 1
ATOM 664 C CA . ASN A 1 88 ? 6.268 8.240 -2.634 1.00 89.56 88 ASN A CA 1
ATOM 665 C C . ASN A 1 88 ? 6.935 8.968 -3.828 1.00 89.56 88 ASN A C 1
ATOM 667 O O . ASN A 1 88 ? 6.718 10.173 -3.945 1.00 89.56 88 ASN A O 1
ATOM 671 N N . PRO A 1 89 ? 7.627 8.291 -4.771 1.00 91.12 89 PRO A N 1
ATOM 672 C CA . PRO A 1 89 ? 8.202 8.942 -5.955 1.00 91.12 89 PRO A CA 1
ATOM 673 C C . PRO A 1 89 ? 7.161 9.591 -6.872 1.00 91.12 89 PRO A C 1
ATOM 675 O O . PRO A 1 89 ? 7.372 10.701 -7.353 1.00 91.12 89 PRO A O 1
ATOM 678 N N . SER A 1 90 ? 6.000 8.955 -7.056 1.00 92.19 90 SER A N 1
ATOM 679 C CA . SER A 1 90 ? 4.895 9.541 -7.828 1.00 92.19 90 SER A CA 1
ATOM 680 C C . SER A 1 90 ? 4.289 10.770 -7.141 1.00 92.19 90 SER A C 1
ATOM 682 O O . SER A 1 90 ? 3.966 11.752 -7.807 1.00 92.19 90 SER A O 1
ATOM 684 N N . LEU A 1 91 ? 4.188 10.768 -5.805 1.00 93.50 91 LEU A N 1
ATOM 685 C CA . LEU A 1 91 ? 3.749 11.941 -5.033 1.00 93.50 91 LEU A CA 1
ATOM 686 C C . LEU A 1 91 ? 4.773 13.086 -5.082 1.00 93.50 91 LEU A C 1
ATOM 688 O O . LEU A 1 91 ? 4.378 14.247 -5.180 1.00 93.50 91 LEU A O 1
ATOM 692 N N . PHE A 1 92 ? 6.070 12.768 -5.046 1.00 94.19 92 PHE A N 1
ATOM 693 C CA . PHE A 1 92 ? 7.157 13.733 -5.213 1.00 94.19 92 PHE A CA 1
ATOM 694 C C . PHE A 1 92 ? 7.139 14.353 -6.617 1.00 94.19 92 PHE A C 1
ATOM 696 O O . PHE A 1 92 ? 7.100 15.574 -6.748 1.00 94.19 92 PHE A O 1
ATOM 703 N N . ALA A 1 93 ? 7.058 13.537 -7.671 1.00 94.38 93 ALA A N 1
ATOM 704 C CA . ALA A 1 93 ? 6.991 14.027 -9.046 1.00 94.38 93 ALA A CA 1
ATOM 705 C C . ALA A 1 93 ? 5.751 14.910 -9.286 1.00 94.38 93 ALA A C 1
ATOM 707 O O . ALA A 1 93 ? 5.848 15.969 -9.914 1.00 94.38 93 ALA A O 1
ATOM 708 N N . LEU A 1 94 ? 4.602 14.552 -8.699 1.00 94.75 94 LEU A N 1
ATOM 709 C CA . LEU A 1 94 ? 3.406 15.396 -8.709 1.00 94.75 94 LEU A CA 1
ATOM 710 C C . LEU A 1 94 ? 3.622 16.719 -7.951 1.00 94.75 94 LEU A C 1
ATOM 712 O O . LEU A 1 94 ? 3.110 17.763 -8.368 1.00 94.75 94 LEU A O 1
ATOM 716 N N . ALA A 1 95 ? 4.374 16.706 -6.846 1.00 94.00 95 ALA A N 1
ATOM 717 C CA . ALA A 1 95 ? 4.724 17.906 -6.090 1.00 94.00 95 ALA A CA 1
ATOM 718 C C . ALA A 1 95 ? 5.639 18.853 -6.891 1.00 94.00 95 ALA A C 1
ATOM 720 O O . ALA A 1 95 ? 5.393 20.061 -6.855 1.00 94.00 95 ALA A O 1
ATOM 721 N N . VAL A 1 96 ? 6.592 18.324 -7.675 1.00 93.00 96 VAL A N 1
ATOM 722 C CA . VAL A 1 96 ? 7.410 19.093 -8.638 1.00 93.00 96 VAL A CA 1
ATOM 723 C C . VAL A 1 96 ? 6.524 19.689 -9.740 1.00 93.00 96 VAL A C 1
ATOM 725 O O . VAL A 1 96 ? 6.443 20.912 -9.872 1.00 93.00 96 VAL A O 1
ATOM 728 N N . CYS A 1 97 ? 5.768 18.859 -10.473 1.00 93.75 97 CYS A N 1
ATOM 729 C CA . CYS A 1 97 ? 4.906 19.311 -11.578 1.00 93.75 97 CYS A CA 1
ATOM 730 C C . CYS A 1 97 ? 3.900 20.389 -11.133 1.00 93.75 97 CYS A C 1
ATOM 732 O O . CYS A 1 97 ? 3.688 21.388 -11.817 1.00 93.75 97 CYS A O 1
ATOM 734 N N . SER A 1 98 ? 3.315 20.239 -9.940 1.00 92.88 98 SER A N 1
ATOM 735 C CA . SER A 1 98 ? 2.368 21.209 -9.372 1.00 92.88 98 SER A CA 1
ATOM 736 C C . SER A 1 98 ? 3.018 22.454 -8.735 1.00 92.88 98 SER A C 1
ATOM 738 O O . SER A 1 98 ? 2.308 23.245 -8.105 1.00 92.88 98 SER A O 1
ATOM 740 N N . GLN A 1 99 ? 4.337 22.648 -8.857 1.00 88.44 99 GLN A N 1
ATOM 741 C CA . GLN A 1 99 ? 5.034 23.915 -8.564 1.00 88.44 99 GLN A CA 1
ATOM 742 C C . GLN A 1 99 ? 5.729 24.529 -9.785 1.00 88.44 99 GLN A C 1
ATOM 744 O O . GLN A 1 99 ? 6.197 25.660 -9.688 1.00 88.44 99 GLN A O 1
ATOM 749 N N . HIS A 1 100 ? 5.751 23.838 -10.930 1.00 88.88 100 HIS A N 1
ATOM 750 C CA . HIS A 1 100 ? 6.422 24.332 -12.128 1.00 88.88 100 HIS A CA 1
ATOM 751 C C . HIS A 1 100 ? 5.856 25.678 -12.626 1.00 88.88 100 HIS A C 1
ATOM 753 O O . HIS A 1 100 ? 4.701 26.034 -12.353 1.00 88.88 100 HIS A O 1
ATOM 759 N N . ALA A 1 101 ? 6.683 26.431 -13.361 1.00 86.62 101 ALA A N 1
ATOM 760 C CA . ALA A 1 101 ? 6.337 27.726 -13.935 1.00 86.62 101 ALA A CA 1
ATOM 761 C C . ALA A 1 101 ? 5.190 27.611 -14.954 1.00 86.62 101 ALA A C 1
ATOM 763 O O . ALA A 1 101 ? 4.226 28.385 -14.869 1.00 86.62 101 ALA A O 1
ATOM 764 N N . ASP A 1 102 ? 5.249 26.606 -15.841 1.00 88.88 102 ASP A N 1
ATOM 765 C CA . ASP A 1 102 ? 4.199 26.328 -16.825 1.00 88.88 102 ASP A CA 1
ATOM 766 C C . ASP A 1 102 ? 2.835 26.095 -16.158 1.00 88.88 102 ASP A C 1
ATOM 768 O O . ASP A 1 102 ? 2.643 25.241 -15.286 1.00 88.88 102 ASP A O 1
ATOM 772 N N . CYS A 1 103 ? 1.850 26.858 -16.624 1.00 89.56 103 CYS A N 1
ATOM 773 C CA . CYS A 1 103 ? 0.488 26.793 -16.134 1.00 89.56 103 CYS A CA 1
ATOM 774 C C . CYS A 1 103 ? -0.243 25.515 -16.580 1.00 89.56 103 CYS A C 1
ATOM 776 O O . CYS A 1 103 ? -1.094 25.043 -15.826 1.00 89.56 103 CYS A O 1
ATOM 778 N N . LYS A 1 104 ? 0.080 24.930 -17.747 1.00 92.31 104 LYS A N 1
ATOM 779 C CA . LYS A 1 104 ? -0.567 23.700 -18.243 1.00 92.31 104 LYS A CA 1
ATOM 780 C C . LYS A 1 104 ? -0.213 22.511 -17.344 1.00 92.31 104 LYS A C 1
ATOM 782 O O . LYS A 1 104 ? -1.107 21.931 -16.729 1.00 92.31 104 LYS A O 1
ATOM 787 N N . THR A 1 105 ? 1.080 22.245 -17.164 1.00 93.00 105 THR A N 1
ATOM 788 C CA . THR A 1 105 ? 1.648 21.223 -16.267 1.00 93.00 105 THR A CA 1
ATOM 789 C C . THR A 1 105 ? 1.136 21.384 -14.836 1.00 93.00 105 THR A C 1
ATOM 791 O O . THR A 1 105 ? 0.617 20.437 -14.240 1.00 93.00 105 THR A O 1
ATOM 794 N N . ARG A 1 106 ? 1.195 22.609 -14.292 1.00 92.25 106 ARG A N 1
ATOM 795 C CA . ARG A 1 106 ? 0.735 22.904 -12.928 1.00 92.25 106 ARG A CA 1
ATOM 796 C C . ARG A 1 106 ? -0.763 22.654 -12.740 1.00 92.25 106 ARG A C 1
ATOM 798 O O . ARG A 1 106 ? -1.166 22.183 -11.677 1.00 92.25 106 ARG A O 1
ATOM 805 N N . GLN A 1 107 ? -1.591 22.955 -13.743 1.00 91.69 107 GLN A N 1
ATOM 806 C CA . GLN A 1 107 ? -3.019 22.633 -13.703 1.00 91.69 107 GLN A CA 1
ATOM 807 C C . GLN A 1 107 ? -3.268 21.129 -13.837 1.00 91.69 107 GLN A C 1
ATOM 809 O O . GLN A 1 107 ? -4.053 20.595 -13.057 1.00 91.69 107 GLN A O 1
ATOM 814 N N . ALA A 1 108 ? -2.606 20.444 -14.774 1.00 94.25 108 ALA A N 1
ATOM 815 C CA . ALA A 1 108 ? -2.744 19.001 -14.967 1.00 94.25 108 ALA A CA 1
ATOM 816 C C . ALA A 1 108 ? -2.451 18.239 -13.664 1.00 94.25 108 ALA A C 1
ATOM 818 O O . ALA A 1 108 ? -3.309 17.502 -13.175 1.00 94.25 108 ALA A O 1
ATOM 819 N N . ALA A 1 109 ? -1.303 18.516 -13.034 1.00 94.81 109 ALA A N 1
ATOM 820 C CA . ALA A 1 109 ? -0.881 17.880 -11.786 1.00 94.81 109 ALA A CA 1
ATOM 821 C C . ALA A 1 109 ? -1.876 18.087 -10.625 1.00 94.81 109 ALA A C 1
ATOM 823 O O . ALA A 1 109 ? -2.054 17.207 -9.786 1.00 94.81 109 ALA A O 1
ATOM 824 N N . LEU A 1 110 ? -2.554 19.238 -10.569 1.00 94.19 110 LEU A N 1
ATOM 825 C CA . LEU A 1 110 ? -3.547 19.520 -9.528 1.00 94.19 110 LEU A CA 1
ATOM 826 C C . LEU A 1 110 ? -4.933 18.918 -9.822 1.00 94.19 110 LEU A C 1
ATOM 828 O O . LEU A 1 110 ? -5.671 18.662 -8.875 1.00 94.19 110 LEU A O 1
ATOM 832 N N . ARG A 1 111 ? -5.282 18.634 -11.087 1.00 92.94 111 ARG A N 1
ATOM 833 C CA . ARG A 1 111 ? -6.539 17.943 -11.449 1.00 92.94 111 ARG A CA 1
ATOM 834 C C .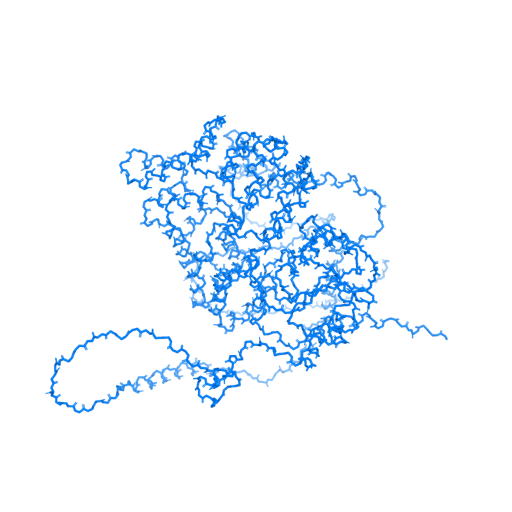 ARG A 1 111 ? -6.529 16.474 -11.014 1.00 92.94 111 ARG A C 1
ATOM 836 O O . ARG A 1 111 ? -7.510 16.001 -10.448 1.00 92.94 111 ARG A O 1
ATOM 843 N N . VAL A 1 112 ? -5.414 15.770 -11.230 1.00 93.12 112 VAL A N 1
ATOM 844 C CA . VAL A 1 112 ? -5.269 14.339 -10.881 1.00 93.12 112 VAL A CA 1
ATOM 845 C C . VAL A 1 112 ? -5.036 14.084 -9.384 1.00 93.12 112 VAL A C 1
ATOM 847 O O . VAL A 1 112 ? -5.050 12.933 -8.947 1.00 93.12 112 VAL A O 1
ATOM 850 N N . LEU A 1 113 ? -4.859 15.136 -8.572 1.00 92.19 113 LEU A N 1
ATOM 851 C CA . LEU A 1 113 ? -4.528 15.029 -7.145 1.00 92.19 113 LEU A CA 1
ATOM 852 C C . LEU A 1 113 ? -5.499 14.122 -6.370 1.00 92.19 113 LEU A C 1
ATOM 854 O O . LEU A 1 113 ? -5.055 13.304 -5.567 1.00 92.19 113 LEU A O 1
ATOM 858 N N . LYS A 1 114 ? -6.808 14.224 -6.638 1.00 89.25 114 LYS A N 1
ATOM 859 C CA . LYS A 1 114 ? -7.841 13.400 -5.981 1.00 89.25 114 LYS A CA 1
ATOM 860 C C . LYS A 1 114 ? -7.769 11.908 -6.337 1.00 89.25 114 LYS A C 1
ATOM 862 O O . LYS A 1 114 ? -8.136 11.067 -5.527 1.00 89.25 114 LYS A O 1
ATOM 867 N N . GLU A 1 115 ? -7.279 11.570 -7.529 1.00 89.06 115 GLU A N 1
ATOM 868 C CA . GLU A 1 115 ? -7.220 10.189 -8.035 1.00 89.06 115 GLU A CA 1
ATOM 869 C C . GLU A 1 115 ? -5.987 9.436 -7.504 1.00 89.06 115 GLU A C 1
ATOM 871 O O . GLU A 1 115 ? -6.025 8.216 -7.292 1.00 89.06 115 GLU A O 1
ATOM 876 N N . LEU A 1 116 ? -4.907 10.191 -7.268 1.00 88.31 116 LEU A N 1
ATOM 877 C CA . LEU A 1 116 ? -3.627 9.745 -6.715 1.00 88.31 116 LEU A CA 1
ATOM 878 C C . LEU A 1 116 ? -3.663 9.686 -5.180 1.00 88.31 116 LEU A C 1
ATOM 880 O O . LEU A 1 116 ? -3.355 8.653 -4.579 1.00 88.31 116 LEU A O 1
ATOM 884 N N . CYS A 1 117 ? -4.074 10.773 -4.524 1.00 92.06 117 CYS A N 1
ATOM 885 C CA . CYS A 1 117 ? -4.093 10.895 -3.067 1.00 92.06 117 CYS A CA 1
ATOM 886 C C . CYS A 1 117 ? -5.390 10.346 -2.460 1.00 92.06 117 CYS A C 1
ATOM 888 O O . CYS A 1 117 ? -6.158 11.085 -1.855 1.00 92.06 117 CYS A O 1
ATOM 890 N N . ARG A 1 118 ? -5.632 9.036 -2.573 1.00 88.88 118 ARG A N 1
ATOM 891 C CA . ARG A 1 118 ? -6.849 8.388 -2.035 1.00 88.88 118 ARG A CA 1
ATOM 892 C C . ARG A 1 118 ? -6.894 8.280 -0.502 1.00 88.88 118 ARG A C 1
ATO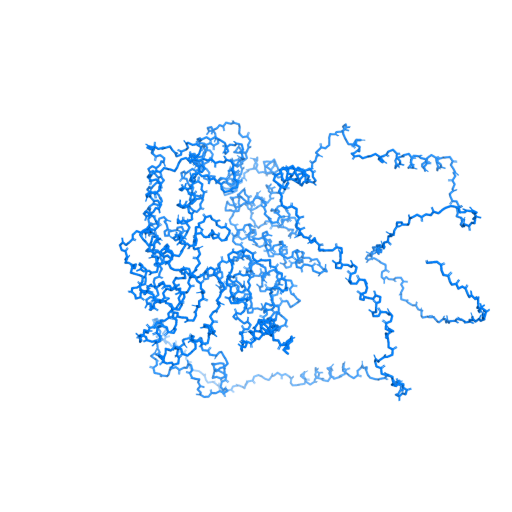M 894 O O . ARG A 1 118 ? -7.890 7.828 0.047 1.00 88.88 118 ARG A O 1
ATOM 901 N N . THR A 1 119 ? -5.823 8.652 0.201 1.00 91.06 119 THR A N 1
ATOM 902 C CA . THR A 1 119 ? -5.739 8.615 1.673 1.00 91.06 119 THR A CA 1
ATOM 903 C C . THR A 1 119 ? -5.080 9.884 2.231 1.00 91.06 119 THR A C 1
ATOM 905 O O . THR A 1 119 ? -4.243 10.480 1.542 1.00 91.06 119 THR A O 1
ATOM 908 N N . PRO A 1 120 ? -5.355 10.270 3.497 1.00 94.25 120 PRO A N 1
ATOM 909 C CA . PRO A 1 120 ? -4.707 11.413 4.144 1.00 94.25 120 PRO A CA 1
ATOM 910 C C . PRO A 1 120 ? -3.185 11.315 4.138 1.00 94.25 120 PRO A C 1
ATOM 912 O O . PRO A 1 120 ? -2.514 12.301 3.868 1.00 94.25 120 PRO A O 1
ATOM 915 N N . VAL A 1 121 ? -2.632 10.114 4.345 1.00 93.19 121 VAL A N 1
ATOM 916 C CA . VAL A 1 121 ? -1.184 9.852 4.281 1.00 93.19 121 VAL A CA 1
ATOM 917 C C . VAL A 1 121 ? -0.585 10.347 2.963 1.00 93.19 121 VAL A C 1
ATOM 919 O O . VAL A 1 121 ? 0.435 11.027 2.981 1.00 93.19 121 VAL A O 1
ATOM 922 N N . GLN A 1 122 ? -1.228 10.054 1.830 1.00 93.62 122 GLN A N 1
ATOM 923 C CA . GLN A 1 122 ? -0.748 10.485 0.515 1.00 93.62 122 GLN A CA 1
ATOM 924 C C . GLN A 1 122 ? -0.877 12.004 0.335 1.00 93.62 122 GLN A C 1
ATOM 926 O O . GLN A 1 122 ? 0.058 12.638 -0.153 1.00 93.62 122 GLN A O 1
ATOM 931 N N . LEU A 1 123 ? -1.990 12.598 0.780 1.00 95.81 123 LEU A N 1
ATOM 932 C CA . LEU A 1 123 ? -2.209 14.045 0.709 1.00 95.81 123 LEU A CA 1
ATOM 933 C C . LEU A 1 123 ? -1.204 14.824 1.576 1.00 95.81 123 LEU A C 1
ATOM 935 O O . LEU A 1 123 ? -0.600 15.783 1.100 1.00 95.81 123 LEU A O 1
ATOM 939 N N . PHE A 1 124 ? -0.981 14.397 2.820 1.00 96.81 124 PHE A N 1
ATOM 940 C CA . PHE A 1 124 ? -0.008 15.002 3.732 1.00 96.81 124 PHE A CA 1
ATOM 941 C C . PHE A 1 124 ? 1.427 14.871 3.204 1.00 96.81 124 PHE A C 1
ATOM 943 O O . PHE A 1 124 ? 2.166 15.853 3.220 1.00 96.81 124 PHE A O 1
ATOM 950 N N . THR A 1 125 ? 1.811 13.702 2.679 1.00 95.19 125 THR A N 1
ATOM 951 C CA . THR A 1 125 ? 3.124 13.496 2.040 1.00 95.19 125 THR A CA 1
ATOM 952 C C . THR A 1 125 ? 3.305 14.395 0.811 1.00 95.19 125 THR A C 1
ATOM 954 O O . THR A 1 125 ? 4.339 15.042 0.681 1.00 95.19 125 THR A O 1
ATOM 957 N N . PHE A 1 126 ? 2.291 14.528 -0.052 1.00 95.44 126 PHE A N 1
ATOM 958 C CA . PHE A 1 126 ? 2.321 15.460 -1.187 1.00 95.44 126 PHE A CA 1
ATOM 959 C C . PHE A 1 126 ? 2.503 16.921 -0.741 1.00 95.44 126 PHE A C 1
ATOM 961 O O . PHE A 1 126 ? 3.359 17.625 -1.274 1.00 95.44 126 PHE A O 1
ATOM 968 N N . VAL A 1 127 ? 1.746 17.386 0.262 1.00 95.44 127 VAL A N 1
ATOM 969 C CA . VAL A 1 127 ? 1.878 18.759 0.788 1.00 95.44 127 VAL A CA 1
ATOM 970 C C . VAL A 1 127 ? 3.243 18.977 1.466 1.00 95.44 127 VAL A C 1
ATOM 972 O O . VAL A 1 127 ? 3.805 20.069 1.354 1.00 95.44 127 VAL A O 1
ATOM 975 N N . GLN A 1 128 ? 3.827 17.950 2.093 1.00 94.69 128 GLN A N 1
ATOM 976 C CA . GLN A 1 128 ? 5.186 18.012 2.638 1.00 94.69 128 GLN A CA 1
ATOM 977 C C . GLN A 1 128 ? 6.252 18.113 1.536 1.00 94.69 128 GLN A C 1
ATOM 979 O O . GLN A 1 128 ? 7.050 19.048 1.595 1.00 94.69 128 GLN A O 1
ATOM 984 N N . TYR A 1 129 ? 6.208 17.281 0.487 1.00 93.69 129 TYR A N 1
ATOM 985 C CA . TYR A 1 129 ? 7.135 17.415 -0.648 1.00 93.69 129 TYR A CA 1
ATOM 986 C C . TYR A 1 129 ? 7.023 18.789 -1.318 1.00 93.69 129 TYR A C 1
ATOM 988 O O . TYR A 1 129 ? 8.039 19.401 -1.639 1.00 93.69 129 TYR A O 1
ATOM 996 N N . LYS A 1 130 ? 5.812 19.350 -1.467 1.00 92.56 130 LYS A N 1
ATOM 997 C CA . LYS A 1 130 ? 5.657 20.725 -1.980 1.00 92.56 130 LYS A CA 1
ATOM 998 C C . LYS A 1 130 ? 6.361 21.764 -1.102 1.00 92.56 130 LYS A C 1
ATOM 1000 O O . LYS A 1 130 ? 6.959 22.691 -1.639 1.00 92.56 130 LYS A O 1
ATOM 1005 N N . LYS A 1 131 ? 6.305 21.613 0.225 1.00 91.88 131 LYS A N 1
ATOM 1006 C CA . LYS A 1 131 ? 6.965 22.505 1.194 1.00 91.88 131 LYS A CA 1
ATOM 1007 C C . LYS A 1 131 ? 8.489 22.360 1.176 1.00 91.88 131 LYS A C 1
ATOM 1009 O O . LYS A 1 131 ? 9.170 23.361 1.369 1.00 91.88 131 LYS A O 1
ATOM 1014 N N . GLU A 1 132 ? 9.011 21.159 0.945 1.00 90.06 132 GLU A N 1
ATOM 1015 C CA . GLU A 1 132 ? 10.453 20.884 0.842 1.00 90.06 132 GLU A CA 1
ATOM 1016 C C . GLU A 1 132 ? 11.037 21.422 -0.474 1.00 90.06 132 GLU A C 1
ATOM 1018 O O . GLU A 1 132 ? 12.039 22.128 -0.464 1.00 90.06 132 GLU A O 1
ATOM 1023 N N . LEU A 1 133 ? 10.336 21.216 -1.592 1.00 87.00 133 LEU A N 1
ATOM 1024 C CA . LEU A 1 133 ? 10.679 21.731 -2.928 1.00 87.00 133 LEU A CA 1
ATOM 1025 C C . LEU A 1 133 ? 10.532 23.267 -3.077 1.00 87.00 133 LEU A C 1
ATOM 1027 O O . LEU A 1 133 ? 10.658 23.805 -4.178 1.00 87.00 133 LEU A O 1
ATOM 1031 N N . LYS A 1 134 ? 10.194 23.998 -2.008 1.00 81.38 134 LYS A N 1
ATOM 1032 C CA . LYS A 1 134 ? 9.746 25.395 -2.076 1.00 81.38 134 LYS A CA 1
ATOM 1033 C C . LYS A 1 134 ? 10.903 26.402 -2.036 1.00 81.38 134 LYS A C 1
ATOM 1035 O O . LYS A 1 134 ? 11.245 26.929 -0.976 1.00 81.38 134 LYS A O 1
ATOM 1040 N N . GLN A 1 135 ? 11.398 26.798 -3.207 1.00 64.19 135 GLN A N 1
ATOM 1041 C CA . GLN A 1 135 ? 12.264 27.974 -3.352 1.00 64.19 135 GLN A CA 1
ATOM 1042 C C . GLN A 1 135 ? 11.422 29.230 -3.672 1.00 64.19 135 GLN A C 1
ATOM 1044 O O . GLN A 1 135 ? 10.733 29.298 -4.687 1.00 64.19 135 GLN A O 1
ATOM 1049 N N . GLY A 1 136 ? 11.436 30.236 -2.787 1.00 61.50 136 GLY A N 1
ATOM 1050 C CA . GLY A 1 136 ? 10.775 31.532 -3.018 1.00 61.50 136 GLY A CA 1
ATOM 1051 C C . GLY A 1 136 ? 9.290 31.623 -2.616 1.00 61.50 136 GLY A C 1
ATOM 1052 O O . GLY A 1 136 ? 8.958 31.603 -1.424 1.00 61.50 136 GLY A O 1
ATOM 1053 N N . SER A 1 137 ? 8.407 31.838 -3.600 1.00 57.84 137 SER A N 1
ATOM 1054 C CA . SER A 1 137 ? 7.024 32.323 -3.408 1.00 57.84 137 SER A CA 1
ATOM 1055 C C . SER A 1 137 ? 6.076 31.328 -2.704 1.00 57.84 137 SER A C 1
ATOM 1057 O O . SER A 1 137 ? 6.402 30.169 -2.452 1.00 57.84 137 SER A O 1
ATOM 1059 N N . GLY A 1 138 ? 4.895 31.800 -2.296 1.00 67.94 138 GLY A N 1
ATOM 1060 C CA . GLY A 1 138 ? 3.985 31.086 -1.395 1.00 67.94 138 GLY A CA 1
ATOM 1061 C C . GLY A 1 138 ? 3.317 29.842 -2.000 1.00 67.94 138 GLY A C 1
ATOM 1062 O O . GLY A 1 138 ? 2.476 29.959 -2.885 1.00 67.94 138 GLY A O 1
ATOM 1063 N N . MET A 1 139 ? 3.600 28.666 -1.423 1.00 83.31 139 MET A N 1
ATOM 1064 C CA . MET A 1 139 ? 3.033 27.358 -1.804 1.00 83.31 139 MET A CA 1
ATOM 1065 C C . MET A 1 139 ? 1.493 27.346 -1.909 1.00 83.31 139 MET A C 1
ATOM 1067 O O . MET A 1 139 ? 0.926 26.721 -2.806 1.00 83.31 139 MET A O 1
ATOM 1071 N N . TRP A 1 140 ? 0.799 28.056 -1.014 1.00 89.62 140 TRP A N 1
ATOM 1072 C CA . TRP A 1 140 ? -0.668 28.087 -0.914 1.00 89.62 140 TRP A CA 1
ATOM 1073 C C . TRP A 1 140 ? -1.339 29.064 -1.895 1.00 89.62 140 TRP A C 1
ATOM 1075 O O . TRP A 1 140 ? -2.206 29.860 -1.524 1.00 89.62 140 TRP A O 1
ATOM 1085 N N . GLY A 1 141 ? -0.959 28.996 -3.173 1.00 89.44 141 GLY A N 1
ATOM 1086 C CA . GLY A 1 141 ? -1.639 29.702 -4.263 1.00 89.44 141 GLY A CA 1
ATOM 1087 C C . GLY A 1 141 ? -3.082 29.217 -4.485 1.00 89.44 141 GLY A C 1
ATOM 1088 O O . GLY A 1 141 ? -3.453 28.116 -4.072 1.00 89.44 141 GLY A O 1
ATOM 1089 N N . ARG A 1 142 ? -3.904 30.022 -5.183 1.00 90.94 142 ARG A N 1
ATOM 1090 C CA . ARG A 1 142 ? -5.345 29.756 -5.421 1.00 90.94 142 ARG A CA 1
ATOM 1091 C C . ARG A 1 142 ? -5.615 28.338 -5.955 1.00 90.94 142 ARG A C 1
ATOM 1093 O O . ARG A 1 142 ? -6.585 27.715 -5.539 1.00 90.94 142 ARG A O 1
ATOM 1100 N N . ALA A 1 143 ? -4.744 27.825 -6.826 1.00 91.25 143 ALA A N 1
ATOM 1101 C CA . ALA A 1 143 ? -4.870 26.491 -7.413 1.00 91.25 143 ALA A CA 1
ATOM 1102 C C . ALA A 1 143 ? -4.671 25.350 -6.394 1.00 91.25 143 ALA A C 1
ATOM 1104 O O . ALA A 1 143 ? -5.479 24.426 -6.376 1.00 91.25 143 ALA A O 1
ATOM 1105 N N . LEU A 1 144 ? -3.660 25.422 -5.513 1.00 93.56 144 LEU A N 1
ATOM 1106 C CA . LEU A 1 144 ? -3.467 24.412 -4.460 1.00 93.56 144 LEU A CA 1
ATOM 1107 C C . LEU A 1 144 ? -4.600 24.470 -3.433 1.00 93.56 144 LEU A C 1
ATOM 1109 O O . LEU A 1 144 ? -5.114 23.431 -3.034 1.00 93.56 144 LEU A O 1
ATOM 1113 N N . ARG A 1 145 ? -5.018 25.684 -3.044 1.00 95.19 145 ARG A N 1
ATOM 1114 C CA . ARG A 1 145 ? -6.154 25.877 -2.133 1.00 95.19 145 ARG A CA 1
ATOM 1115 C C . ARG A 1 145 ? -7.416 25.207 -2.672 1.00 95.19 145 ARG A C 1
ATOM 1117 O O . ARG A 1 145 ? -8.012 24.409 -1.961 1.00 95.19 145 ARG A O 1
ATOM 1124 N N . ARG A 1 146 ? -7.748 25.445 -3.947 1.00 94.81 146 ARG A N 1
ATOM 1125 C CA . ARG A 1 146 ? -8.852 24.755 -4.626 1.00 94.81 146 ARG A CA 1
ATOM 1126 C C . ARG A 1 146 ? -8.655 23.237 -4.651 1.00 94.81 146 ARG A C 1
ATOM 1128 O O . ARG A 1 146 ? -9.546 22.535 -4.212 1.00 94.81 146 ARG A O 1
ATOM 1135 N N . ALA A 1 147 ? -7.507 22.725 -5.093 1.00 95.19 147 ALA A N 1
ATOM 1136 C CA . ALA A 1 147 ? -7.295 21.277 -5.206 1.00 95.19 147 ALA A CA 1
ATOM 1137 C C . ALA A 1 147 ? -7.399 20.529 -3.858 1.00 95.19 147 ALA A C 1
ATOM 1139 O O . ALA A 1 147 ? -7.846 19.386 -3.824 1.00 95.19 147 ALA A O 1
ATOM 1140 N N . VAL A 1 148 ? -7.027 21.173 -2.744 1.00 96.25 148 VAL A N 1
ATOM 1141 C CA . VAL A 1 148 ? -7.222 20.630 -1.387 1.00 96.25 148 VAL A CA 1
ATOM 1142 C C . VAL A 1 148 ? -8.686 20.748 -0.938 1.00 96.25 148 VAL A C 1
ATOM 1144 O O . VAL A 1 148 ? -9.213 19.789 -0.386 1.00 96.25 148 VAL A O 1
ATOM 1147 N N . THR A 1 149 ? -9.370 21.862 -1.213 1.00 96.25 149 THR A N 1
ATOM 1148 C CA . THR A 1 149 ? -10.819 22.016 -0.960 1.00 96.25 149 THR A CA 1
ATOM 1149 C C . THR A 1 149 ? -11.647 20.977 -1.725 1.00 96.25 149 THR A C 1
ATOM 1151 O O . THR A 1 149 ? -12.481 20.290 -1.139 1.00 96.25 149 THR A O 1
ATOM 1154 N N . ASP A 1 150 ? -11.365 20.807 -3.018 1.00 95.31 150 ASP A N 1
ATOM 1155 C CA . ASP A 1 150 ? -12.020 19.845 -3.906 1.00 95.31 150 ASP A CA 1
ATOM 1156 C C . ASP A 1 150 ? -11.773 18.396 -3.420 1.00 95.31 150 ASP A C 1
ATOM 1158 O O . ASP A 1 150 ? -12.662 17.556 -3.533 1.00 95.31 150 ASP A O 1
ATOM 1162 N N . TRP A 1 151 ? -10.619 18.100 -2.798 1.00 95.94 151 TRP A N 1
ATOM 1163 C CA . TRP A 1 151 ? -10.341 16.792 -2.180 1.00 95.94 151 TRP A CA 1
ATOM 1164 C C . TRP A 1 151 ? -11.300 16.467 -1.027 1.00 95.94 151 TRP A C 1
ATOM 1166 O O . TRP A 1 151 ? -11.878 15.381 -1.010 1.00 95.94 151 TRP A O 1
ATOM 1176 N N . TYR A 1 152 ? -11.508 17.401 -0.092 1.00 95.94 152 TYR A N 1
ATOM 1177 C CA . TYR A 1 152 ? -12.429 17.204 1.036 1.00 95.94 152 TYR A CA 1
ATOM 1178 C C . TYR A 1 152 ? -13.900 17.170 0.590 1.00 95.94 152 TYR A C 1
ATOM 1180 O O . TYR A 1 152 ? -14.636 16.291 1.020 1.00 95.94 152 TYR A O 1
ATOM 1188 N N . ASN A 1 153 ? -14.320 18.082 -0.295 1.00 95.62 153 ASN A N 1
ATOM 1189 C CA . ASN A 1 153 ? -15.710 18.165 -0.772 1.00 95.62 153 ASN A CA 1
ATOM 1190 C C . ASN A 1 153 ? -16.114 17.023 -1.725 1.00 95.62 153 ASN A C 1
ATOM 1192 O O . ASN A 1 153 ? -17.299 16.794 -1.936 1.00 95.62 153 ASN A O 1
ATOM 1196 N N . SER A 1 154 ? -15.150 16.304 -2.312 1.00 92.69 154 SER A N 1
ATOM 1197 C CA . SER A 1 154 ? -15.420 15.138 -3.172 1.00 92.69 154 SER A CA 1
ATOM 1198 C C . SER A 1 154 ? -15.678 13.824 -2.418 1.00 92.69 154 SER A C 1
ATOM 1200 O O . SER A 1 154 ? -15.873 12.792 -3.059 1.00 92.69 154 SER A O 1
ATOM 1202 N N . GLN A 1 155 ? -15.659 13.840 -1.082 1.00 91.94 155 GLN A N 1
ATOM 1203 C CA . GLN A 1 155 ? -15.899 12.671 -0.234 1.00 91.94 155 GLN A CA 1
ATOM 1204 C C . GLN A 1 155 ? -17.293 12.717 0.400 1.00 91.94 155 GLN A C 1
ATOM 1206 O O . GLN A 1 155 ? -17.788 13.778 0.775 1.00 91.94 155 GLN A O 1
ATOM 1211 N N . ASP A 1 156 ? -17.889 11.538 0.578 1.00 93.62 156 ASP A N 1
ATOM 1212 C CA . ASP A 1 156 ? -19.006 11.351 1.505 1.00 93.62 156 ASP A CA 1
ATOM 1213 C C . ASP A 1 156 ? -18.591 11.757 2.936 1.00 93.62 156 ASP A C 1
ATOM 1215 O O . ASP A 1 156 ? -17.449 11.546 3.350 1.00 93.62 156 ASP A O 1
ATOM 1219 N N . GLY A 1 157 ? -19.527 12.322 3.700 1.00 94.31 157 GLY A N 1
ATOM 1220 C CA . GLY A 1 157 ? -19.291 12.793 5.060 1.00 94.31 157 GLY A CA 1
ATOM 1221 C C . GLY A 1 157 ? -18.982 11.674 6.057 1.00 94.31 157 GLY A C 1
ATOM 1222 O O . GLY A 1 157 ? -18.124 11.871 6.917 1.00 94.31 157 GLY A O 1
ATOM 1223 N N . MET A 1 158 ? -19.597 10.492 5.930 1.00 95.25 158 MET A N 1
ATOM 1224 C CA . MET A 1 158 ? -19.305 9.346 6.808 1.00 95.25 158 MET A CA 1
ATOM 1225 C C . MET A 1 158 ? -17.935 8.731 6.486 1.00 95.25 158 MET A C 1
ATOM 1227 O O . MET A 1 158 ? -17.123 8.483 7.383 1.00 95.25 158 MET A O 1
ATOM 1231 N N . SER A 1 159 ? -17.631 8.558 5.200 1.00 94.06 159 SER A N 1
ATOM 1232 C CA . SER A 1 159 ? -16.315 8.153 4.712 1.00 94.06 159 SER A CA 1
ATOM 1233 C C . SER A 1 159 ? -15.238 9.136 5.172 1.00 94.06 159 SER A C 1
ATOM 1235 O O . SER A 1 159 ? -14.221 8.708 5.714 1.00 94.06 159 SER A O 1
ATOM 1237 N N . LEU A 1 160 ? -15.471 10.446 5.034 1.00 95.44 160 LEU A N 1
ATOM 1238 C CA . LEU A 1 160 ? -14.543 11.472 5.499 1.00 95.44 160 LEU A CA 1
ATOM 1239 C C . LEU A 1 160 ? -14.377 11.424 7.025 1.00 95.44 160 LEU A C 1
ATOM 1241 O O . LEU A 1 160 ? -13.243 11.465 7.498 1.00 95.44 160 LEU A O 1
ATOM 1245 N N . ALA A 1 161 ? -15.460 11.278 7.798 1.00 95.69 161 ALA A N 1
ATOM 1246 C CA . ALA A 1 161 ? -15.400 11.153 9.256 1.00 95.69 161 ALA A CA 1
ATOM 1247 C C . ALA A 1 161 ? -14.491 9.986 9.683 1.00 95.69 161 ALA A C 1
ATOM 1249 O O . ALA A 1 161 ? -13.546 10.194 10.447 1.00 95.69 161 ALA A O 1
ATOM 1250 N N . ARG A 1 162 ? -14.702 8.790 9.114 1.00 93.88 162 ARG A N 1
ATOM 1251 C CA . ARG A 1 162 ? -13.854 7.601 9.329 1.00 93.88 162 ARG A CA 1
ATOM 1252 C C . ARG A 1 162 ? -12.404 7.834 8.899 1.00 93.88 162 ARG A C 1
ATOM 1254 O O . ARG A 1 162 ? -11.463 7.452 9.594 1.00 93.88 162 ARG A O 1
ATOM 1261 N N . THR A 1 163 ? -12.196 8.502 7.767 1.00 93.25 163 THR A N 1
ATOM 1262 C CA . THR A 1 163 ? -10.866 8.833 7.246 1.00 93.25 163 THR A CA 1
ATOM 1263 C C . THR A 1 163 ? -10.077 9.764 8.180 1.00 93.25 163 THR A C 1
ATOM 1265 O O . THR A 1 163 ? -8.889 9.516 8.416 1.00 93.25 163 THR A O 1
ATOM 1268 N N . VAL A 1 164 ? -10.707 10.801 8.745 1.00 94.62 164 VAL A N 1
ATOM 1269 C CA . VAL A 1 164 ? -10.017 11.801 9.585 1.00 94.62 164 VAL A CA 1
ATOM 1270 C C . VAL A 1 164 ? -9.830 11.348 11.036 1.00 94.62 164 VAL A C 1
ATOM 1272 O O . VAL A 1 164 ? -8.847 11.739 11.668 1.00 94.62 164 VAL A O 1
ATOM 1275 N N . THR A 1 165 ? -10.711 10.492 11.573 1.00 92.62 165 THR A N 1
ATOM 1276 C CA . THR A 1 165 ? -10.512 9.875 12.898 1.00 92.62 165 THR A CA 1
ATOM 1277 C C . THR A 1 165 ? -9.370 8.861 12.874 1.00 92.62 165 THR A C 1
ATOM 1279 O O . THR A 1 165 ? -8.553 8.857 13.799 1.00 92.62 165 THR A O 1
ATOM 1282 N N . LYS A 1 166 ? -9.258 8.076 11.791 1.00 91.25 166 LYS A N 1
ATOM 1283 C CA . LYS A 1 166 ? -8.193 7.088 11.565 1.00 91.25 166 LYS A CA 1
ATOM 1284 C C . LYS A 1 166 ? -6.812 7.702 11.309 1.00 91.25 166 LYS A C 1
ATOM 1286 O O . LYS A 1 166 ? -5.808 7.131 11.729 1.00 91.25 166 LYS A O 1
ATOM 1291 N N . CYS A 1 167 ? -6.716 8.845 10.621 1.00 91.75 167 CYS A N 1
ATOM 1292 C CA . CYS A 1 167 ? -5.424 9.448 10.256 1.00 91.75 167 CYS A CA 1
ATOM 1293 C C . CYS A 1 167 ? -5.340 10.954 10.561 1.00 91.75 167 CYS A C 1
ATOM 1295 O O . CYS A 1 167 ? -5.151 11.780 9.674 1.00 91.75 167 CYS A O 1
ATOM 1297 N N . LYS A 1 168 ? -5.417 11.308 11.849 1.00 90.94 168 LYS A N 1
ATOM 1298 C CA . LYS A 1 168 ? -5.409 12.699 12.349 1.00 90.94 168 LYS A CA 1
ATOM 1299 C C . LYS A 1 168 ? -4.250 13.562 11.804 1.00 90.94 168 LYS A C 1
ATOM 1301 O O .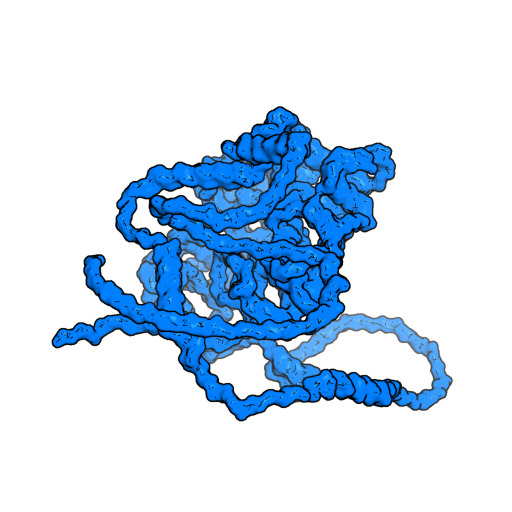 LYS A 1 168 ? -4.448 14.749 11.533 1.00 90.94 168 LYS A O 1
ATOM 1306 N N . HIS A 1 169 ? -3.050 12.984 11.661 1.00 93.50 169 HIS A N 1
ATOM 1307 C CA . HIS A 1 169 ? -1.853 13.656 11.135 1.00 93.50 169 HIS A CA 1
ATOM 1308 C C . HIS A 1 169 ? -0.819 12.681 10.531 1.00 93.50 169 HIS A C 1
ATOM 1310 O O . HIS A 1 169 ? -0.684 11.534 10.966 1.00 93.50 169 HIS A O 1
ATOM 1316 N N . ARG A 1 170 ? -0.021 13.152 9.560 1.00 93.44 170 ARG A N 1
ATOM 1317 C CA . ARG A 1 170 ? 1.149 12.446 8.991 1.00 93.44 170 ARG A CA 1
ATOM 1318 C C . ARG A 1 170 ? 2.135 13.449 8.377 1.00 93.44 170 ARG A C 1
ATOM 1320 O O . ARG A 1 170 ? 1.751 14.567 8.069 1.00 93.44 170 ARG A O 1
ATOM 1327 N N . ALA A 1 171 ? 3.403 13.065 8.198 1.00 89.69 171 ALA A N 1
ATOM 1328 C CA . ALA A 1 171 ? 4.420 13.860 7.484 1.00 89.69 171 ALA A CA 1
ATOM 1329 C C . ALA A 1 171 ? 4.589 15.325 7.973 1.00 89.69 171 ALA A C 1
ATOM 1331 O O . ALA A 1 171 ? 4.980 16.199 7.206 1.00 89.69 171 ALA A O 1
ATOM 1332 N N . GLY A 1 172 ? 4.285 15.602 9.248 1.00 93.31 172 GLY A N 1
ATOM 1333 C CA . GLY A 1 172 ? 4.326 16.954 9.823 1.00 93.31 172 GLY A CA 1
ATOM 1334 C C . GLY A 1 172 ? 3.087 17.826 9.565 1.00 93.31 172 GLY A C 1
ATOM 1335 O O . GLY A 1 172 ? 3.148 19.022 9.833 1.00 93.31 172 GLY A O 1
ATOM 1336 N N . TRP A 1 173 ? 1.985 17.249 9.073 1.00 96.69 173 TRP A N 1
ATOM 1337 C CA . TRP A 1 173 ? 0.724 17.935 8.768 1.00 96.69 173 TRP A CA 1
ATOM 1338 C C . TRP A 1 173 ? -0.476 17.256 9.432 1.00 96.69 173 TRP A C 1
ATOM 1340 O O . TRP A 1 173 ? -0.543 16.027 9.496 1.00 96.69 173 TRP A O 1
ATOM 1350 N N . SER A 1 174 ? -1.451 18.053 9.870 1.00 97.38 174 SER A N 1
ATOM 1351 C CA . SER A 1 174 ? -2.771 17.597 10.316 1.00 97.38 174 SER A CA 1
ATOM 1352 C C . SER A 1 174 ? -3.878 18.014 9.343 1.00 97.38 174 SER A C 1
ATOM 1354 O O . SER A 1 174 ? -3.704 18.915 8.516 1.00 97.38 174 SER A O 1
ATOM 1356 N N . HIS A 1 175 ? -5.063 17.411 9.474 1.00 97.38 175 HIS A N 1
ATOM 1357 C CA . HIS A 1 175 ? -6.244 17.886 8.745 1.00 97.38 175 HIS A CA 1
ATOM 1358 C C . HIS A 1 175 ? -6.569 19.357 9.070 1.00 97.38 175 HIS A C 1
ATOM 1360 O O . HIS A 1 175 ? -6.933 20.113 8.171 1.00 97.38 175 HIS A O 1
ATOM 1366 N N . GLN A 1 176 ? -6.365 19.798 10.318 1.00 97.00 176 GLN A N 1
ATOM 1367 C CA . GLN A 1 176 ? -6.635 21.173 10.754 1.00 97.00 176 GLN A CA 1
ATOM 1368 C C . GLN A 1 176 ? -5.762 22.202 10.014 1.00 97.00 176 GLN A C 1
ATOM 1370 O O . GLN A 1 176 ? -6.263 23.255 9.612 1.00 97.00 176 GLN A O 1
ATOM 1375 N N . ASP A 1 177 ? -4.487 21.879 9.764 1.00 96.88 177 ASP A N 1
ATOM 1376 C CA . ASP A 1 177 ? -3.578 22.723 8.976 1.00 96.88 177 ASP A CA 1
ATOM 1377 C C . ASP A 1 177 ? -4.074 22.873 7.535 1.00 96.88 177 ASP A C 1
ATOM 1379 O O . ASP A 1 177 ? -4.173 23.984 7.010 1.00 96.88 177 ASP A O 1
ATOM 1383 N N . LEU A 1 178 ? -4.429 21.751 6.898 1.00 96.88 178 LEU A N 1
ATOM 1384 C CA . LEU A 1 178 ? -4.886 21.731 5.510 1.00 96.88 178 LEU A CA 1
ATOM 1385 C C . LEU A 1 178 ? -6.209 22.488 5.337 1.00 96.88 178 LEU A C 1
ATOM 1387 O O . LEU A 1 178 ? -6.327 23.261 4.387 1.00 96.88 178 LEU A O 1
ATOM 1391 N N . LEU A 1 179 ? -7.172 22.341 6.254 1.00 96.81 179 LEU A N 1
ATOM 1392 C CA . LEU A 1 179 ? -8.424 23.114 6.242 1.00 96.81 179 LEU A CA 1
ATOM 1393 C C . LEU A 1 179 ? -8.160 24.623 6.391 1.00 96.81 179 LEU A C 1
ATOM 1395 O O . LEU A 1 179 ? -8.690 25.432 5.626 1.00 96.81 179 LEU A O 1
ATOM 1399 N N . ARG A 1 180 ? -7.290 25.009 7.337 1.00 96.00 180 ARG A N 1
ATOM 1400 C CA . ARG A 1 180 ? -6.929 26.413 7.596 1.00 96.00 180 ARG A CA 1
ATOM 1401 C C . ARG A 1 180 ? -6.246 27.073 6.396 1.00 96.00 180 ARG A C 1
ATOM 1403 O O . ARG A 1 180 ? -6.535 28.231 6.100 1.00 96.00 180 ARG A O 1
ATOM 1410 N N . LEU A 1 181 ? -5.339 26.358 5.730 1.00 95.50 181 LEU A N 1
ATOM 1411 C CA . LEU A 1 181 ? -4.472 26.896 4.673 1.00 95.50 181 LEU A CA 1
ATOM 1412 C C . LEU A 1 181 ? -5.079 26.792 3.263 1.00 95.50 181 LEU A C 1
ATOM 1414 O O . LEU A 1 181 ? -4.756 27.605 2.396 1.00 95.50 181 LEU A O 1
ATOM 1418 N N . SER A 1 182 ? -6.004 25.854 3.038 1.00 94.94 182 SER A N 1
ATOM 1419 C CA . SER A 1 182 ? -6.876 25.850 1.851 1.00 94.94 182 SER A CA 1
ATOM 1420 C C . SER A 1 182 ? -7.967 26.926 1.908 1.00 94.94 182 SER A C 1
ATOM 1422 O O . SER A 1 182 ? -8.452 27.348 0.860 1.00 94.94 182 SER A O 1
ATOM 1424 N N . HIS A 1 183 ? -8.313 27.409 3.109 1.00 93.94 183 HIS A N 1
ATOM 1425 C CA . HIS A 1 183 ? -9.563 28.129 3.379 1.00 93.94 183 HIS A CA 1
ATOM 1426 C C . HIS A 1 183 ? -10.783 27.299 2.951 1.00 93.94 183 HIS A C 1
ATOM 1428 O O . HIS A 1 183 ? -11.644 27.775 2.209 1.00 93.94 183 HIS A O 1
ATOM 1434 N N . MET A 1 184 ? -10.812 26.040 3.400 1.00 93.62 184 MET A N 1
ATOM 1435 C CA . MET A 1 184 ? -11.880 25.088 3.105 1.00 93.62 184 MET A CA 1
ATOM 1436 C C . MET A 1 184 ? -13.264 25.689 3.372 1.00 93.62 184 MET A C 1
ATOM 1438 O O . MET A 1 184 ? -13.528 26.218 4.454 1.00 93.62 184 MET A O 1
ATOM 1442 N N . LYS A 1 185 ? -14.163 25.532 2.398 1.00 94.75 185 LYS A N 1
ATOM 1443 C CA . LYS A 1 185 ? -15.604 25.729 2.560 1.00 94.75 185 LYS A CA 1
ATOM 1444 C C . LYS A 1 185 ? -16.304 24.405 2.234 1.00 94.75 185 LYS A C 1
ATOM 1446 O O . LYS A 1 185 ? -16.138 23.944 1.103 1.00 94.75 185 LYS A O 1
ATOM 1451 N N . PRO A 1 186 ? -17.036 23.795 3.182 1.00 94.62 186 PRO A N 1
ATOM 1452 C CA . PRO A 1 186 ? -17.899 22.647 2.911 1.00 94.62 186 PRO A CA 1
ATOM 1453 C C . PRO A 1 186 ? -18.924 22.953 1.814 1.00 94.62 186 PRO A C 1
ATOM 1455 O O . PRO A 1 186 ? -19.436 24.071 1.751 1.00 94.62 186 PRO A O 1
ATOM 1458 N N . THR A 1 187 ? -19.232 21.965 0.976 1.00 93.56 187 THR A N 1
ATOM 1459 C CA . THR A 1 187 ? -20.326 22.019 -0.015 1.00 93.56 187 THR A CA 1
ATOM 1460 C C . THR A 1 187 ? -21.635 21.404 0.478 1.00 93.56 187 THR A C 1
ATOM 1462 O O . THR A 1 187 ? -22.674 21.623 -0.133 1.00 93.56 187 THR A O 1
ATOM 1465 N N . ASN A 1 188 ? -21.580 20.622 1.552 1.00 92.56 188 ASN A N 1
ATOM 1466 C CA . ASN A 1 188 ? -22.670 19.829 2.111 1.00 92.56 188 ASN A CA 1
ATOM 1467 C C . ASN A 1 188 ? -22.517 19.721 3.636 1.00 92.56 188 ASN A C 1
ATOM 1469 O O . ASN A 1 188 ? -21.399 19.702 4.162 1.00 92.56 188 ASN A O 1
ATOM 1473 N N . ASP A 1 189 ? -23.638 19.624 4.350 1.00 92.88 189 ASP A N 1
ATOM 1474 C CA . ASP A 1 189 ? -23.655 19.745 5.812 1.00 92.88 189 ASP A CA 1
ATOM 1475 C C . ASP A 1 189 ? -22.945 18.595 6.532 1.00 92.88 189 ASP A C 1
ATOM 1477 O O . ASP A 1 189 ? -22.302 18.811 7.558 1.00 92.88 189 ASP A O 1
ATOM 1481 N N . THR A 1 190 ? -22.944 17.390 5.958 1.00 94.88 190 THR A N 1
ATOM 1482 C CA . THR A 1 190 ? -22.207 16.239 6.506 1.00 94.88 190 THR A CA 1
ATOM 1483 C C . THR A 1 190 ? -20.692 16.488 6.531 1.00 94.88 190 THR A C 1
ATOM 1485 O O . THR A 1 190 ? -20.033 16.221 7.536 1.00 94.88 190 THR A O 1
ATOM 1488 N N . VAL A 1 191 ? -20.127 17.104 5.485 1.00 95.38 191 VAL A N 1
ATOM 1489 C CA . VAL A 1 191 ? -18.726 17.572 5.475 1.00 95.38 191 VAL A CA 1
ATOM 1490 C C . VAL A 1 191 ? -18.546 18.804 6.369 1.00 95.38 191 VAL A C 1
ATOM 1492 O O . VAL A 1 191 ? -17.470 18.983 6.946 1.00 95.38 191 VAL A O 1
ATOM 1495 N N . ALA A 1 192 ? -19.579 19.634 6.557 1.00 95.31 192 ALA A N 1
ATOM 1496 C CA . ALA A 1 192 ? -19.533 20.770 7.478 1.00 95.31 192 ALA A CA 1
ATOM 1497 C C . ALA A 1 192 ? -19.408 20.337 8.948 1.00 95.31 192 ALA A C 1
ATOM 1499 O O . ALA A 1 192 ? -18.574 20.905 9.660 1.00 95.31 192 ALA A O 1
ATOM 1500 N N . VAL A 1 193 ? -20.120 19.285 9.376 1.00 95.94 193 VAL A N 1
ATOM 1501 C CA . VAL A 1 193 ? -19.937 18.649 10.694 1.00 95.94 193 VAL A CA 1
ATOM 1502 C C . VAL A 1 193 ? -18.488 18.197 10.874 1.00 95.94 193 VAL A C 1
ATOM 1504 O O . VAL A 1 193 ? -17.839 18.571 11.853 1.00 95.94 193 VAL A O 1
ATOM 1507 N N . VAL A 1 194 ? -17.934 17.452 9.912 1.00 96.81 194 VAL A N 1
ATOM 1508 C CA . VAL A 1 194 ? -16.559 16.929 10.009 1.00 96.81 194 VAL A CA 1
ATOM 1509 C C . VAL A 1 194 ? -15.521 18.062 9.995 1.00 96.81 194 VAL A C 1
ATOM 1511 O O . VAL A 1 194 ? -14.560 18.042 10.766 1.00 96.81 194 VAL A O 1
ATOM 1514 N N . CYS A 1 195 ? -15.729 19.115 9.201 1.00 96.31 195 CYS A N 1
ATOM 1515 C CA . CYS A 1 195 ? -14.877 20.307 9.228 1.00 96.31 195 CYS A CA 1
ATOM 1516 C C . CYS A 1 195 ? -14.985 21.073 10.560 1.00 96.31 195 CYS A C 1
ATOM 1518 O O . CYS A 1 195 ? -13.969 21.568 11.061 1.00 96.31 195 CYS A O 1
ATOM 1520 N N . LYS A 1 196 ? -16.176 21.146 11.174 1.00 95.94 196 LYS A N 1
ATOM 1521 C CA . LYS A 1 196 ? -16.379 21.728 12.512 1.00 95.94 196 LYS A CA 1
ATOM 1522 C C . LYS A 1 196 ? -15.637 20.909 13.572 1.00 95.94 196 LYS A C 1
ATOM 1524 O O . LYS A 1 196 ? -14.868 21.489 14.335 1.00 95.94 196 LYS A O 1
ATOM 1529 N N . TYR A 1 197 ? -15.764 19.582 13.541 1.00 96.62 197 TYR A N 1
ATOM 1530 C CA . TYR A 1 197 ? -15.047 18.642 14.411 1.00 96.62 197 TYR A CA 1
ATOM 1531 C C . TYR A 1 197 ? -13.525 18.844 14.352 1.00 96.62 197 TYR A C 1
ATOM 1533 O O . TYR A 1 197 ? -12.890 19.072 15.380 1.00 96.62 197 TYR A O 1
ATOM 1541 N N . ILE A 1 198 ? -12.931 18.871 13.154 1.00 95.94 198 ILE A N 1
ATOM 1542 C CA . ILE A 1 198 ? -11.474 19.044 12.988 1.00 95.94 198 ILE A CA 1
ATOM 1543 C C . ILE A 1 198 ? -10.998 20.434 13.448 1.00 95.94 198 ILE A C 1
ATOM 1545 O O . ILE A 1 198 ? -9.880 20.578 13.942 1.00 95.94 198 ILE A O 1
ATOM 1549 N N . THR A 1 199 ? -11.808 21.483 13.266 1.00 94.81 199 THR A N 1
ATOM 1550 C CA . THR A 1 199 ? -11.381 22.869 13.538 1.00 94.81 199 THR A CA 1
ATOM 1551 C C . THR A 1 199 ? -11.718 23.378 14.939 1.00 94.81 199 THR A C 1
ATOM 1553 O O . THR A 1 199 ? -11.059 24.317 15.394 1.00 94.81 199 THR A O 1
ATOM 1556 N N . LYS A 1 200 ? -12.711 22.790 15.619 1.00 94.12 200 LYS A N 1
ATOM 1557 C CA . LYS A 1 200 ? -13.233 23.229 16.928 1.00 94.12 200 LYS A CA 1
ATOM 1558 C C . LYS A 1 200 ? -13.354 22.112 17.975 1.00 94.12 200 LYS A C 1
ATOM 1560 O O . LYS A 1 200 ? -13.657 22.419 19.124 1.00 94.12 200 LYS A O 1
ATOM 1565 N N . GLY A 1 201 ? -13.086 20.856 17.615 1.00 93.75 201 GLY A N 1
ATOM 1566 C CA . GLY A 1 201 ? -13.252 19.698 18.495 1.00 93.75 201 GLY A CA 1
ATOM 1567 C C . GLY A 1 201 ? -14.719 19.330 18.737 1.00 93.75 201 GLY A C 1
ATOM 1568 O O . GLY A 1 201 ? -15.633 20.007 18.264 1.00 93.75 201 GLY A O 1
ATOM 1569 N N . TRP A 1 202 ? -14.935 18.255 19.500 1.00 94.12 202 TRP A N 1
ATOM 1570 C CA . TRP A 1 202 ? -16.262 17.696 19.774 1.00 94.12 202 TRP A CA 1
ATOM 1571 C C . TRP A 1 202 ? -17.259 18.704 20.358 1.00 94.12 202 TRP A C 1
ATOM 1573 O O . TRP A 1 202 ? -18.352 18.861 19.821 1.00 94.12 202 TRP A O 1
ATOM 1583 N N . LYS A 1 203 ? -16.863 19.463 21.391 1.00 93.19 203 LYS A N 1
ATOM 1584 C CA . LYS A 1 203 ? -17.743 20.452 22.039 1.00 93.19 203 LYS A CA 1
ATOM 1585 C C . LYS A 1 203 ? -18.334 21.446 21.033 1.00 93.19 203 LYS A C 1
ATOM 1587 O O . LYS A 1 203 ? -19.530 21.705 21.054 1.00 93.19 203 LYS A O 1
ATOM 1592 N N . GLY A 1 204 ? -17.519 21.927 20.090 1.00 91.94 204 GLY A N 1
ATOM 1593 C CA . GLY A 1 204 ? -17.962 22.848 19.042 1.00 91.94 204 GLY A CA 1
ATOM 1594 C C . GLY A 1 204 ? -18.862 22.221 17.968 1.00 91.94 204 GLY A C 1
ATOM 1595 O O . GLY A 1 204 ? -19.455 22.966 17.188 1.00 91.94 204 GLY A O 1
ATOM 1596 N N . VAL A 1 205 ? -18.954 20.888 17.894 1.00 93.88 205 VAL A N 1
ATOM 1597 C CA . VAL A 1 205 ? -19.957 20.158 17.097 1.00 93.88 205 VAL A CA 1
ATOM 1598 C C . VAL A 1 205 ? -21.255 20.050 17.889 1.00 93.88 205 VAL A C 1
ATOM 1600 O O . VAL A 1 205 ? -22.298 20.451 17.379 1.00 93.88 205 VAL A O 1
ATOM 1603 N N . GLN A 1 206 ? -21.176 19.598 19.144 1.00 92.69 206 GLN A N 1
ATOM 1604 C CA . GLN A 1 206 ? -22.317 19.478 20.056 1.00 92.69 206 GLN A CA 1
ATOM 1605 C C . GLN A 1 206 ? -23.081 20.810 20.176 1.00 92.69 206 GLN A C 1
ATOM 1607 O O . GLN A 1 206 ? -24.258 20.857 19.844 1.00 92.69 206 GLN A O 1
ATOM 1612 N N . GLU A 1 207 ? -22.380 21.916 20.457 1.00 92.19 207 GLU A N 1
ATOM 1613 C CA . GLU A 1 207 ? -22.913 23.297 20.495 1.00 92.19 207 GLU A CA 1
ATOM 1614 C C . GLU A 1 207 ? -23.566 23.784 19.180 1.00 92.19 207 GLU A C 1
ATOM 1616 O O . GLU A 1 207 ? -24.151 24.862 19.139 1.00 92.19 207 GLU A O 1
ATOM 1621 N N . THR A 1 208 ? -23.389 23.075 18.060 1.00 90.44 208 THR A N 1
ATOM 1622 C CA . THR A 1 208 ? -23.853 23.518 16.726 1.00 90.44 208 THR A CA 1
ATOM 1623 C C . THR A 1 208 ? -24.920 22.627 16.117 1.00 90.44 208 THR A C 1
ATOM 1625 O O . THR A 1 208 ? -25.671 23.120 15.275 1.00 90.44 208 THR A O 1
ATOM 1628 N N . TYR A 1 209 ? -24.963 21.354 16.509 1.00 90.00 209 TYR A N 1
ATOM 1629 C CA . TYR A 1 209 ? -25.791 20.324 15.884 1.00 90.00 209 TYR A CA 1
ATOM 1630 C C . TYR A 1 209 ? -26.562 19.457 16.892 1.00 90.00 209 TYR A C 1
ATOM 1632 O O . TYR A 1 209 ? -27.476 18.768 16.465 1.00 90.00 209 TYR A O 1
ATOM 1640 N N . GLY A 1 210 ? -26.234 19.481 18.192 1.00 81.69 210 GLY A N 1
ATOM 1641 C CA . GLY A 1 210 ? -26.884 18.617 19.189 1.00 81.69 210 GLY A CA 1
ATOM 1642 C C . GLY A 1 210 ? -28.373 18.919 19.382 1.00 81.69 210 GLY A C 1
ATOM 1643 O O . GLY A 1 210 ? -29.185 18.003 19.377 1.00 81.69 210 GLY A O 1
ATOM 1644 N N . ASP A 1 211 ? -28.726 20.204 19.466 1.00 76.25 211 ASP A N 1
ATOM 1645 C CA . ASP A 1 211 ? -30.093 20.675 19.740 1.00 76.25 211 ASP A CA 1
ATOM 1646 C C . ASP A 1 211 ? -30.864 21.069 18.461 1.00 76.25 211 ASP A C 1
ATOM 1648 O O . ASP A 1 211 ? -31.751 21.922 18.499 1.00 76.25 211 ASP A O 1
ATOM 1652 N N . LYS A 1 212 ? -30.486 20.521 17.297 1.00 78.19 212 LYS A N 1
ATOM 1653 C CA . LYS A 1 212 ? -31.084 20.877 16.000 1.00 78.19 212 LYS A CA 1
ATOM 1654 C C . LYS A 1 212 ? -31.740 19.696 15.312 1.00 78.19 212 LYS A C 1
ATOM 1656 O O . LYS A 1 212 ? -31.195 18.598 15.275 1.00 78.19 212 LYS A O 1
ATOM 1661 N N . GLU A 1 213 ? -32.851 19.992 14.649 1.00 81.50 213 GLU A N 1
ATOM 1662 C CA . GLU A 1 213 ? -33.409 19.143 13.606 1.00 81.50 213 GLU A CA 1
ATOM 1663 C C . GLU A 1 213 ? -32.439 19.119 12.410 1.00 81.50 213 GLU A C 1
ATOM 1665 O O . GLU A 1 213 ? -32.340 20.062 11.624 1.00 81.50 213 GLU A O 1
ATOM 1670 N N . ASN A 1 214 ? -31.643 18.053 12.345 1.00 84.94 214 ASN A N 1
ATOM 1671 C CA . ASN A 1 214 ? -30.673 17.790 11.289 1.00 84.94 214 ASN A CA 1
ATOM 1672 C C . ASN A 1 214 ? -31.252 16.782 10.284 1.00 84.94 214 ASN A C 1
ATOM 1674 O O . ASN A 1 214 ? -32.136 15.996 10.620 1.00 84.94 214 ASN A O 1
ATOM 1678 N N . SER A 1 215 ? -30.690 16.717 9.074 1.00 89.12 215 SER A N 1
ATOM 1679 C CA . SER A 1 215 ? -30.970 15.590 8.178 1.00 89.12 215 SER A CA 1
ATOM 1680 C C . SER A 1 215 ? -30.400 14.277 8.732 1.00 89.12 215 SER A C 1
ATOM 1682 O O . SER A 1 215 ? -29.376 14.261 9.416 1.00 89.12 215 SER A O 1
ATOM 1684 N N . ASP A 1 216 ? -31.043 13.161 8.390 1.00 90.75 216 ASP A N 1
ATOM 1685 C CA . ASP A 1 216 ? -30.672 11.804 8.815 1.00 90.75 216 ASP A CA 1
ATOM 1686 C C . ASP A 1 216 ? -29.175 11.488 8.576 1.00 90.75 216 ASP A C 1
ATOM 1688 O O . ASP A 1 216 ? -28.473 11.011 9.467 1.00 90.75 216 ASP A O 1
ATOM 1692 N N . ASP A 1 217 ? -28.616 11.871 7.423 1.00 91.25 217 ASP A N 1
ATOM 1693 C CA . ASP A 1 217 ? -27.185 11.675 7.133 1.00 91.25 217 ASP A CA 1
ATOM 1694 C C . ASP A 1 217 ? -26.248 12.559 7.975 1.00 91.25 217 ASP A C 1
ATOM 1696 O O . ASP A 1 217 ? -25.138 12.141 8.317 1.00 91.25 217 ASP A O 1
ATOM 1700 N N . VAL A 1 218 ? -26.684 13.763 8.358 1.00 92.94 218 VAL A N 1
ATOM 1701 C CA . VAL A 1 218 ? -25.961 14.606 9.325 1.00 92.94 218 VAL A CA 1
ATOM 1702 C C . VAL A 1 218 ? -26.010 13.965 10.711 1.00 92.94 218 VAL A C 1
ATOM 1704 O O . VAL A 1 218 ? -24.981 13.920 11.388 1.00 92.94 218 VAL A O 1
ATOM 1707 N N . GLN A 1 219 ? -27.151 13.391 11.100 1.00 92.25 219 GLN A N 1
ATOM 1708 C CA . GLN A 1 219 ? -27.314 12.718 12.387 1.00 92.25 219 GLN A CA 1
ATOM 1709 C C . GLN A 1 219 ? -26.478 11.430 12.486 1.00 92.25 219 GLN A C 1
ATOM 1711 O O . GLN A 1 219 ? -25.834 11.208 13.510 1.00 92.25 219 GLN A O 1
ATOM 1716 N N . LYS A 1 220 ? -26.370 10.636 11.409 1.00 93.62 220 LYS A N 1
ATOM 1717 C CA . LYS A 1 220 ? -25.442 9.486 11.326 1.00 93.62 220 LYS A CA 1
ATOM 1718 C C . LYS A 1 220 ? -23.991 9.911 11.551 1.00 93.62 220 LYS A C 1
ATOM 1720 O O . LYS A 1 220 ? -23.273 9.285 12.330 1.00 93.62 220 LYS A O 1
ATOM 1725 N N . VAL A 1 221 ? -23.545 10.982 10.886 1.00 95.19 221 VAL A N 1
ATOM 1726 C CA . VAL A 1 221 ? -22.177 11.513 11.042 1.00 95.19 221 VAL A CA 1
ATOM 1727 C C . VAL A 1 221 ? -21.954 12.077 12.449 1.00 95.19 221 VAL A C 1
ATOM 1729 O O . VAL A 1 221 ? -20.880 11.871 13.016 1.00 95.19 221 VAL A O 1
ATOM 1732 N N . PHE A 1 222 ? -22.956 12.733 13.041 1.00 94.69 222 PHE A N 1
ATOM 1733 C CA . PHE A 1 222 ? -22.914 13.203 14.426 1.00 94.69 222 PHE A CA 1
ATOM 1734 C C . PHE A 1 222 ? -22.768 12.037 15.415 1.00 94.69 222 PHE A C 1
ATOM 1736 O O . PHE A 1 222 ? -21.834 12.047 16.215 1.00 94.69 222 PHE A O 1
ATOM 1743 N N . ALA A 1 223 ? -23.617 11.010 15.317 1.00 93.62 223 ALA A N 1
ATOM 1744 C CA . ALA A 1 223 ? -23.593 9.834 16.189 1.00 93.62 223 ALA A CA 1
ATOM 1745 C C . ALA A 1 223 ? -22.273 9.049 16.078 1.00 93.62 223 ALA A C 1
ATOM 1747 O O . ALA A 1 223 ? -21.679 8.692 17.094 1.00 93.62 223 ALA A O 1
ATOM 1748 N N . TYR A 1 224 ? -21.743 8.861 14.863 1.00 95.25 224 TYR A N 1
ATOM 1749 C CA . TYR A 1 224 ? -20.422 8.251 14.670 1.00 95.25 224 TYR A CA 1
ATOM 1750 C C . TYR A 1 224 ? -19.298 9.065 15.337 1.00 95.25 224 TYR A C 1
ATOM 1752 O O . TYR A 1 224 ? -18.386 8.492 15.938 1.00 95.25 224 TYR A O 1
ATOM 1760 N N . LEU A 1 225 ? -19.345 10.401 15.253 1.00 94.88 225 LEU A N 1
ATOM 1761 C CA . LEU A 1 225 ? -18.363 11.268 15.910 1.00 94.88 225 LEU A CA 1
ATOM 1762 C C . LEU A 1 225 ? -18.526 11.289 17.438 1.00 94.88 225 LEU A C 1
ATOM 1764 O O . LEU A 1 225 ? -17.514 11.343 18.135 1.00 94.88 225 LEU A O 1
ATOM 1768 N N . GLU A 1 226 ? -19.751 11.176 17.955 1.00 94.00 226 GLU A N 1
ATOM 1769 C CA . GLU A 1 226 ? -20.027 11.022 19.387 1.00 94.00 226 GLU A CA 1
ATOM 1770 C C . GLU A 1 226 ? -19.470 9.692 19.917 1.00 94.00 226 GLU A C 1
ATOM 1772 O O . GLU A 1 226 ? -18.703 9.682 20.879 1.00 94.00 226 GLU A O 1
ATOM 1777 N N . ALA A 1 227 ? -19.782 8.574 19.255 1.00 93.00 227 ALA A N 1
ATOM 1778 C CA . ALA A 1 227 ? -19.254 7.248 19.575 1.00 93.00 227 ALA A CA 1
ATOM 1779 C C . ALA A 1 227 ? -17.715 7.224 19.529 1.00 93.00 227 ALA A C 1
ATOM 1781 O O . ALA A 1 227 ? -17.056 6.692 20.424 1.00 93.00 227 ALA A O 1
ATOM 1782 N N . MET A 1 228 ? -17.124 7.902 18.540 1.00 92.25 228 MET A N 1
ATOM 1783 C CA . MET A 1 228 ? -15.682 8.138 18.447 1.00 92.25 228 MET A CA 1
ATOM 1784 C C . MET A 1 228 ? -15.110 9.016 19.565 1.00 92.25 228 MET A C 1
ATOM 1786 O O . MET A 1 228 ? -13.891 9.035 19.717 1.00 92.25 228 MET A O 1
ATOM 1790 N N . GLU A 1 229 ? -15.899 9.783 20.314 1.00 92.00 229 GLU A N 1
ATOM 1791 C CA . GLU A 1 229 ? -15.436 10.553 21.479 1.00 92.00 229 GLU A CA 1
ATOM 1792 C C . GLU A 1 229 ? -15.688 9.816 22.795 1.00 92.00 229 GLU A C 1
ATOM 1794 O O . GLU A 1 229 ? -14.799 9.825 23.649 1.00 92.00 229 GLU A O 1
ATOM 1799 N N . LYS A 1 230 ? -16.801 9.080 22.916 1.00 90.94 230 LYS A N 1
ATOM 1800 C CA . LYS A 1 230 ? -17.024 8.087 23.982 1.00 90.94 230 LYS A CA 1
ATOM 1801 C C . LYS A 1 230 ? -15.864 7.086 24.019 1.00 90.94 230 LYS A C 1
ATOM 1803 O O . LYS A 1 230 ? -15.162 7.006 25.021 1.00 90.94 230 LYS A O 1
ATOM 1808 N N . ALA A 1 231 ? -15.499 6.497 22.877 1.00 89.25 231 ALA A N 1
ATOM 1809 C CA . ALA A 1 231 ? -14.364 5.572 22.739 1.00 89.25 231 ALA A CA 1
ATOM 1810 C C . ALA A 1 231 ? -12.957 6.170 23.018 1.00 89.25 231 ALA A C 1
ATOM 1812 O O . ALA A 1 231 ? -11.964 5.440 22.978 1.00 89.25 231 ALA A O 1
ATOM 1813 N N . LYS A 1 232 ? -12.831 7.486 23.269 1.00 86.56 232 LYS A N 1
ATOM 1814 C CA . LYS A 1 232 ? -11.577 8.131 23.725 1.00 86.56 232 LYS A CA 1
ATOM 1815 C C . LYS A 1 232 ? -11.576 8.494 25.210 1.00 86.56 232 LYS A C 1
ATOM 1817 O O . LYS A 1 232 ? -10.497 8.690 25.763 1.00 86.56 232 LYS A O 1
ATOM 1822 N N . HIS A 1 233 ? -12.747 8.656 25.818 1.00 86.44 233 HIS A N 1
ATOM 1823 C CA . HIS A 1 233 ? -12.891 9.142 27.193 1.00 86.44 233 HIS A CA 1
ATOM 1824 C C . HIS A 1 233 ? -13.467 8.088 28.141 1.00 86.44 233 HIS A C 1
ATOM 1826 O O . HIS A 1 233 ? -13.336 8.247 29.353 1.00 86.44 233 HIS A O 1
ATOM 1832 N N . SER A 1 234 ? -14.065 7.019 27.607 1.00 86.31 234 SER A N 1
ATOM 1833 C CA . SER A 1 234 ? -14.535 5.891 28.398 1.00 86.31 234 SER A CA 1
ATOM 1834 C C . SER A 1 234 ? -13.380 5.254 29.163 1.00 86.31 234 SER A C 1
ATOM 1836 O O . SER A 1 234 ? -12.330 4.924 28.606 1.00 86.31 234 SER A O 1
ATOM 1838 N N . THR A 1 235 ? -13.588 5.092 30.464 1.00 85.75 235 THR A N 1
ATOM 1839 C CA . THR A 1 235 ? -12.738 4.289 31.345 1.00 85.75 235 THR A CA 1
ATOM 1840 C C . THR A 1 235 ? -13.207 2.839 31.433 1.00 85.75 235 THR A C 1
ATOM 1842 O O . THR A 1 235 ? -12.523 2.039 32.064 1.00 85.75 235 THR A O 1
ATOM 1845 N N . ASP A 1 236 ? -14.357 2.514 30.838 1.00 89.62 236 ASP A N 1
ATOM 1846 C CA . ASP A 1 236 ? -14.931 1.174 30.830 1.00 89.62 236 ASP A CA 1
ATOM 1847 C C . ASP A 1 236 ? -14.397 0.348 29.649 1.00 89.62 236 ASP A C 1
ATOM 1849 O O . ASP A 1 236 ? -14.185 0.848 28.541 1.00 89.62 236 ASP A O 1
ATOM 1853 N N . GLU A 1 237 ? -14.150 -0.936 29.893 1.00 90.88 237 GLU A N 1
ATOM 1854 C CA . GLU A 1 237 ? -13.649 -1.855 28.870 1.00 90.88 237 GLU A CA 1
ATOM 1855 C C . GLU A 1 237 ? -14.808 -2.414 28.029 1.00 90.88 237 GLU A C 1
ATOM 1857 O O . GLU A 1 237 ? -14.667 -2.593 26.818 1.00 90.88 237 GLU A O 1
ATOM 1862 N N . GLN A 1 238 ? -15.977 -2.603 28.646 1.00 92.38 238 GLN A N 1
ATOM 1863 C CA . GLN A 1 238 ? -17.175 -3.169 28.036 1.00 92.38 238 GLN A CA 1
ATOM 1864 C C . GLN A 1 238 ? -17.853 -2.179 27.072 1.00 92.38 238 GLN A C 1
ATOM 1866 O O . GLN A 1 238 ? -18.127 -2.549 25.928 1.00 92.38 238 GLN A O 1
ATOM 1871 N N . GLU A 1 239 ? -18.052 -0.915 27.470 1.00 92.19 239 GLU A N 1
ATOM 1872 C CA . GLU A 1 239 ? -18.518 0.163 26.582 1.00 92.19 239 GLU A CA 1
ATOM 1873 C C . GLU A 1 239 ? -17.597 0.295 25.360 1.00 92.19 239 GLU A C 1
ATOM 1875 O O . GLU A 1 239 ? -18.065 0.329 24.221 1.00 92.19 239 GLU A O 1
ATOM 1880 N N . LEU A 1 240 ? -16.275 0.301 25.568 1.00 93.06 240 LEU A N 1
ATOM 1881 C CA . LEU A 1 240 ? -15.312 0.417 24.474 1.00 93.06 240 LEU A CA 1
ATOM 1882 C C . LEU A 1 240 ? -15.379 -0.773 23.503 1.00 93.06 240 LEU A C 1
ATOM 1884 O O . LEU A 1 240 ? -15.302 -0.568 22.292 1.00 93.06 240 LEU A O 1
ATOM 1888 N N . ILE A 1 241 ? -15.539 -2.000 24.007 1.00 93.56 241 ILE A N 1
ATOM 1889 C CA . ILE A 1 241 ? -15.732 -3.198 23.175 1.00 93.56 241 ILE A CA 1
ATOM 1890 C C . ILE A 1 241 ? -17.015 -3.079 22.343 1.00 93.56 241 ILE A C 1
ATOM 1892 O O . ILE A 1 241 ? -16.975 -3.309 21.134 1.00 93.56 241 ILE A O 1
ATOM 1896 N N . HIS A 1 242 ? -18.124 -2.645 22.947 1.00 93.81 242 HIS A N 1
ATOM 1897 C CA . HIS A 1 242 ? -19.384 -2.443 22.230 1.00 93.81 242 HIS A CA 1
ATOM 1898 C C . HIS A 1 242 ? -19.249 -1.393 21.112 1.00 93.81 242 HIS A C 1
ATOM 1900 O O . HIS A 1 242 ? -19.626 -1.658 19.970 1.00 93.81 242 HIS A O 1
ATOM 1906 N N . LEU A 1 243 ? -18.612 -0.252 21.401 1.00 93.19 243 LEU A N 1
ATOM 1907 C CA . LEU A 1 243 ? -18.341 0.808 20.421 1.00 93.19 243 LEU A CA 1
ATOM 1908 C C . LEU A 1 243 ? -17.408 0.346 19.286 1.00 93.19 243 LEU A C 1
ATOM 1910 O O . LEU A 1 243 ? -17.578 0.776 18.143 1.00 93.19 243 LEU A O 1
ATOM 1914 N N . ILE A 1 244 ? -16.434 -0.533 19.566 1.00 93.06 244 ILE A N 1
ATOM 1915 C CA . ILE A 1 244 ? -15.568 -1.140 18.540 1.00 93.06 244 ILE A CA 1
ATOM 1916 C C . ILE A 1 244 ? -16.385 -1.998 17.571 1.00 93.06 244 ILE A C 1
ATOM 1918 O O . ILE A 1 244 ? -16.175 -1.894 16.361 1.00 93.06 244 ILE A O 1
ATOM 1922 N N . GLU A 1 245 ? -17.302 -2.819 18.083 1.00 92.50 245 GLU A N 1
ATOM 1923 C CA . GLU A 1 245 ? -18.085 -3.766 17.281 1.00 92.50 245 GLU A CA 1
ATOM 1924 C C . GLU A 1 245 ? -19.208 -3.080 16.490 1.00 92.50 245 GLU A C 1
ATOM 1926 O O . GLU A 1 245 ? -19.356 -3.342 15.296 1.00 92.50 245 GLU A O 1
ATOM 1931 N N . GLU A 1 246 ? -19.936 -2.145 17.106 1.00 91.44 246 GLU A N 1
ATOM 1932 C CA . GLU A 1 246 ? -21.002 -1.373 16.454 1.00 91.44 246 GLU A CA 1
ATOM 1933 C C . GLU A 1 246 ? -20.447 -0.479 15.329 1.00 91.44 246 GLU A C 1
ATOM 1935 O O . GLU A 1 246 ? -20.874 -0.556 14.173 1.00 91.44 246 GLU A O 1
ATOM 1940 N N . GLN A 1 247 ? -19.450 0.356 15.643 1.00 90.56 247 GLN A N 1
ATOM 1941 C CA . GLN A 1 247 ? -18.935 1.371 14.715 1.00 90.56 247 GLN A CA 1
ATOM 1942 C C . GLN A 1 247 ? -17.807 0.853 13.804 1.00 90.56 247 GLN A C 1
ATOM 1944 O O . GLN A 1 247 ? -17.329 1.596 12.938 1.00 90.56 247 GLN A O 1
ATOM 1949 N N . ARG A 1 248 ? -17.390 -0.412 13.983 1.00 90.19 248 ARG A N 1
ATOM 1950 C CA . ARG A 1 248 ? -16.264 -1.081 13.298 1.00 90.19 248 ARG A CA 1
ATOM 1951 C C . ARG A 1 248 ? -14.966 -0.273 13.389 1.00 90.19 248 ARG A C 1
ATOM 1953 O O . ARG A 1 248 ? -14.366 0.096 12.377 1.00 90.19 248 ARG A O 1
ATOM 1960 N N . LEU A 1 249 ? -14.562 0.062 14.614 1.00 90.62 249 LEU A N 1
ATOM 1961 C CA . LEU A 1 249 ? -13.394 0.912 14.867 1.00 90.62 249 LEU A CA 1
ATOM 1962 C C . LEU A 1 249 ? -12.081 0.159 14.605 1.00 90.62 249 LEU A C 1
ATOM 1964 O O . LEU A 1 249 ? -11.879 -0.950 15.091 1.00 90.62 249 LEU A O 1
ATOM 1968 N N . GLU A 1 250 ? -11.148 0.781 13.882 1.00 89.88 250 GLU A N 1
ATOM 1969 C CA . GLU A 1 250 ? -9.819 0.213 13.649 1.00 89.88 250 GLU A CA 1
ATOM 1970 C C . GLU A 1 250 ? -8.820 0.608 14.748 1.00 89.88 250 GLU A C 1
ATOM 1972 O O . GLU A 1 250 ? -8.942 1.641 15.408 1.00 89.88 250 GLU A O 1
ATOM 1977 N N . LYS A 1 251 ? -7.764 -0.196 14.910 1.00 89.44 251 LYS A N 1
ATOM 1978 C CA . LYS A 1 251 ? -6.753 -0.056 15.973 1.00 89.44 251 LYS A CA 1
ATOM 1979 C C . LYS A 1 251 ? -6.098 1.339 16.029 1.00 89.44 251 LYS A C 1
ATOM 1981 O O . LYS A 1 251 ? -5.729 1.796 17.104 1.00 89.44 251 LYS A O 1
ATOM 1986 N N . GLU A 1 252 ? -5.960 2.038 14.902 1.00 89.19 252 GLU A N 1
ATOM 1987 C CA . GLU A 1 252 ? -5.438 3.414 14.824 1.00 89.19 252 GLU A CA 1
ATOM 1988 C C . GLU A 1 252 ? -6.352 4.480 15.473 1.00 89.19 252 GLU A C 1
ATOM 1990 O O . GLU A 1 252 ? -5.891 5.587 15.757 1.00 89.19 252 GLU A O 1
ATOM 1995 N N . GLN A 1 253 ? -7.628 4.166 15.721 1.00 89.88 253 GLN A N 1
ATOM 1996 C CA . GLN A 1 253 ? -8.600 5.056 16.368 1.00 89.88 253 GLN A CA 1
ATOM 1997 C C . GLN A 1 253 ? -8.594 4.925 17.904 1.00 89.88 253 GLN A C 1
ATOM 1999 O O . GLN A 1 253 ? -8.981 5.874 18.590 1.00 89.88 253 GLN A O 1
ATOM 2004 N N . ILE A 1 254 ? -8.119 3.790 18.431 1.00 90.25 254 ILE A N 1
ATOM 2005 C CA . ILE A 1 254 ? -8.122 3.423 19.856 1.00 90.25 254 ILE A CA 1
ATOM 2006 C C . ILE A 1 254 ? -6.896 4.003 20.581 1.00 90.25 254 ILE A C 1
ATOM 2008 O O . ILE A 1 254 ? -5.786 4.015 20.041 1.00 90.25 254 ILE A O 1
ATOM 2012 N N . LEU A 1 255 ? -7.058 4.473 21.826 1.00 88.94 255 LEU A N 1
ATOM 2013 C CA . LEU A 1 255 ? -5.925 4.989 22.606 1.00 88.94 255 LEU A CA 1
ATOM 2014 C C . LEU A 1 255 ? -4.960 3.874 23.041 1.00 88.94 255 LEU A C 1
ATOM 2016 O O . LEU A 1 255 ? -5.350 2.754 23.375 1.00 88.94 255 LEU A O 1
ATOM 2020 N N . THR A 1 256 ? -3.675 4.222 23.129 1.00 86.94 256 THR A N 1
ATOM 2021 C CA . THR A 1 256 ? -2.570 3.309 23.476 1.00 86.94 256 THR A CA 1
ATOM 2022 C C . THR A 1 256 ? -2.686 2.659 24.857 1.00 86.94 256 THR A C 1
ATOM 2024 O O . THR A 1 256 ? -2.031 1.645 25.097 1.00 86.94 256 THR A O 1
ATOM 2027 N N . ASN A 1 257 ? -3.515 3.202 25.756 1.00 88.62 257 ASN A N 1
ATOM 2028 C CA . ASN A 1 257 ? -3.825 2.576 27.040 1.00 88.62 257 ASN A CA 1
ATOM 2029 C C . ASN A 1 257 ? -4.786 1.388 26.893 1.00 88.62 257 ASN A C 1
ATOM 2031 O O . ASN A 1 257 ? -4.468 0.321 27.406 1.00 88.62 257 ASN A O 1
ATOM 2035 N N . HIS A 1 258 ? -5.888 1.513 26.146 1.00 89.12 258 HIS A N 1
ATOM 2036 C CA . HIS A 1 258 ? -6.820 0.392 25.945 1.00 89.12 258 HIS A CA 1
ATOM 2037 C C . HIS A 1 258 ? -6.197 -0.730 25.100 1.00 89.12 258 HIS A C 1
ATOM 2039 O O . HIS A 1 258 ? -6.476 -1.899 25.326 1.00 89.12 258 HIS A O 1
ATOM 2045 N N . LEU A 1 259 ? -5.231 -0.413 24.225 1.00 89.38 259 LEU A N 1
ATOM 2046 C CA . LEU A 1 259 ? -4.413 -1.411 23.511 1.00 89.38 259 LEU A CA 1
ATOM 2047 C C . LEU A 1 259 ? -3.478 -2.250 24.425 1.00 89.38 259 LEU A C 1
ATOM 2049 O O . LEU A 1 259 ? -2.663 -3.032 23.916 1.00 89.38 259 LEU A O 1
ATOM 2053 N N . LYS A 1 260 ? -3.578 -2.104 25.755 1.00 88.00 260 LYS A N 1
ATOM 2054 C CA . LYS A 1 260 ? -3.006 -3.012 26.765 1.00 88.00 260 LYS A CA 1
ATOM 2055 C C . LYS A 1 260 ? -3.970 -4.136 27.179 1.00 88.00 260 LYS A C 1
ATOM 2057 O O . LYS A 1 260 ? -3.476 -5.184 27.582 1.00 88.00 260 LYS A O 1
ATOM 2062 N N . SER A 1 261 ? -5.288 -3.930 27.087 1.00 91.81 261 SER A N 1
ATOM 2063 C CA . SER A 1 261 ? -6.306 -4.939 27.425 1.00 91.81 261 SER A CA 1
ATOM 2064 C C . SER A 1 261 ? -6.227 -6.143 26.476 1.00 91.81 261 SER A C 1
ATOM 2066 O O . SER A 1 261 ? -5.766 -6.022 25.340 1.00 91.81 261 SER A O 1
ATOM 2068 N N . LYS A 1 262 ? -6.674 -7.318 26.932 1.00 92.88 262 LYS A N 1
ATOM 2069 C CA . LYS A 1 262 ? -6.834 -8.499 26.073 1.00 92.88 262 LYS A CA 1
ATOM 2070 C C . LYS A 1 262 ? -8.134 -8.430 25.264 1.00 92.88 262 LYS A C 1
ATOM 2072 O O . LYS A 1 262 ? -8.111 -8.663 24.056 1.00 92.88 262 LYS A O 1
ATOM 2077 N N . GLU A 1 263 ? -9.251 -8.101 25.905 1.00 92.69 263 GLU A N 1
ATOM 2078 C CA . GLU A 1 263 ? -10.577 -8.233 25.298 1.00 92.69 263 GLU A CA 1
ATOM 2079 C C . GLU A 1 263 ? -10.852 -7.116 24.267 1.00 92.69 263 GLU A C 1
ATOM 2081 O O . GLU A 1 263 ? -11.439 -7.383 23.220 1.00 92.69 263 GLU A O 1
ATOM 2086 N N . VAL A 1 264 ? -10.265 -5.921 24.434 1.00 93.25 264 VAL A N 1
ATOM 2087 C CA . VAL A 1 264 ? -10.215 -4.873 23.390 1.00 93.25 264 VAL A CA 1
ATOM 2088 C C . VAL A 1 264 ? -9.512 -5.374 22.121 1.00 93.25 264 VAL A C 1
ATOM 2090 O O . VAL A 1 264 ? -9.953 -5.085 21.008 1.00 93.25 264 VAL A O 1
ATOM 2093 N N . TRP A 1 265 ? -8.437 -6.163 22.247 1.00 93.75 265 TRP A N 1
ATOM 2094 C CA . TRP A 1 265 ? -7.772 -6.754 21.078 1.00 93.75 265 TRP A CA 1
ATOM 2095 C C . TRP A 1 265 ? -8.576 -7.894 20.435 1.00 93.75 265 TRP A C 1
ATOM 2097 O O . TRP A 1 265 ? -8.445 -8.073 19.225 1.00 93.75 265 TRP A O 1
ATOM 2107 N N . LYS A 1 266 ? -9.421 -8.621 21.182 1.00 93.38 266 LYS A N 1
ATOM 2108 C CA . LYS A 1 266 ? -10.384 -9.583 20.609 1.00 93.38 266 LYS A CA 1
ATOM 2109 C C . LYS A 1 266 ? -11.494 -8.885 19.823 1.00 93.38 266 LYS A C 1
ATOM 2111 O O . LYS A 1 266 ? -11.777 -9.290 18.701 1.00 93.38 266 LYS A O 1
ATOM 2116 N N . ALA A 1 267 ? -12.080 -7.815 20.365 1.00 93.75 267 ALA A N 1
ATOM 2117 C CA . ALA A 1 267 ? -13.084 -7.019 19.655 1.00 93.75 267 ALA A CA 1
ATOM 2118 C C . ALA A 1 267 ? -12.522 -6.495 18.319 1.00 93.75 267 ALA A C 1
ATOM 2120 O O . ALA A 1 267 ? -13.119 -6.684 17.259 1.00 93.75 267 ALA A O 1
ATOM 2121 N N . LEU A 1 268 ? -11.297 -5.952 18.352 1.00 93.69 268 LEU A N 1
ATOM 2122 C CA . LEU A 1 268 ? -10.564 -5.524 17.155 1.00 93.69 268 LEU A CA 1
ATOM 2123 C C . LEU A 1 268 ? -10.228 -6.671 16.183 1.00 93.69 268 LEU A C 1
ATOM 2125 O O . LEU A 1 268 ? -10.074 -6.406 14.992 1.00 93.69 268 LEU A O 1
ATOM 2129 N N . LEU A 1 269 ? -10.076 -7.916 16.653 1.00 93.31 269 LEU A N 1
ATOM 2130 C CA . LEU A 1 269 ? -9.681 -9.068 15.829 1.00 93.31 269 LEU A CA 1
ATOM 2131 C C . LEU A 1 269 ? -10.757 -9.446 14.803 1.00 93.31 269 LEU A C 1
ATOM 2133 O O . LEU A 1 269 ? -10.412 -9.748 13.657 1.00 93.31 269 LEU A O 1
ATOM 2137 N N . LYS A 1 270 ? -12.038 -9.365 15.189 1.00 89.69 270 LYS A N 1
ATOM 2138 C CA . LYS A 1 270 ? -13.204 -9.715 14.357 1.00 89.69 270 LYS A CA 1
ATOM 2139 C C . LYS A 1 270 ? -13.125 -9.050 12.975 1.00 89.69 270 LYS A C 1
ATOM 2141 O O . LYS A 1 270 ? -12.932 -9.715 11.960 1.00 89.69 270 LYS A O 1
ATOM 2146 N N . GLU A 1 271 ? -13.121 -7.721 12.932 1.00 88.44 271 GLU A N 1
ATOM 2147 C CA . GLU A 1 271 ? -13.105 -6.947 11.680 1.00 88.44 271 GLU A CA 1
ATOM 2148 C C . GLU A 1 271 ? -11.687 -6.662 11.127 1.00 88.44 271 GLU A C 1
ATOM 2150 O O . GLU A 1 271 ? -11.554 -6.057 10.064 1.00 88.44 271 GLU A O 1
ATOM 2155 N N . MET A 1 272 ? -10.608 -7.113 11.789 1.00 91.50 272 MET A N 1
ATOM 2156 C CA . MET A 1 272 ? -9.228 -6.714 11.453 1.00 91.50 272 MET A CA 1
ATOM 2157 C C . MET A 1 272 ? -8.838 -6.988 9.982 1.00 91.50 272 MET A C 1
ATOM 2159 O O . MET A 1 272 ? -8.845 -8.144 9.552 1.00 91.50 272 MET A O 1
ATOM 2163 N N . PRO A 1 273 ? -8.397 -5.979 9.200 1.00 90.19 273 PRO A N 1
ATOM 2164 C CA . PRO A 1 273 ? -7.963 -6.202 7.821 1.00 90.19 273 PRO A CA 1
ATOM 2165 C C . PRO A 1 273 ? -6.757 -7.152 7.725 1.00 90.19 273 PRO A C 1
ATOM 2167 O O . PRO A 1 273 ? -5.807 -7.026 8.498 1.00 90.19 273 PRO A O 1
ATOM 2170 N N . MET A 1 274 ? -6.730 -8.042 6.723 1.00 90.12 274 MET A N 1
ATOM 2171 C CA . MET A 1 274 ? -5.685 -9.075 6.548 1.00 90.12 274 MET A CA 1
ATOM 2172 C C . MET A 1 274 ? -4.248 -8.519 6.630 1.00 90.12 274 MET A C 1
ATOM 2174 O O . MET A 1 274 ? -3.409 -9.004 7.388 1.00 90.12 274 MET A O 1
ATOM 2178 N N . ALA A 1 275 ? -3.973 -7.415 5.927 1.00 86.81 275 ALA A N 1
ATOM 2179 C CA . ALA A 1 275 ? -2.663 -6.754 5.919 1.00 86.81 275 ALA A CA 1
ATOM 2180 C C . ALA A 1 275 ? -2.286 -6.039 7.242 1.00 86.81 275 ALA A C 1
ATOM 2182 O O . ALA A 1 275 ? -1.172 -5.506 7.353 1.00 86.81 275 ALA A O 1
ATOM 2183 N N . VAL A 1 276 ? -3.204 -5.993 8.215 1.00 90.31 276 VAL A N 1
ATOM 2184 C CA . VAL A 1 276 ? -2.990 -5.580 9.610 1.00 90.31 276 VAL A CA 1
ATOM 2185 C C . VAL A 1 276 ? -2.827 -6.822 10.491 1.00 90.31 276 VAL A C 1
ATOM 2187 O O . VAL A 1 276 ? -1.845 -6.878 11.229 1.00 90.31 276 VAL A O 1
ATOM 2190 N N . LEU A 1 277 ? -3.702 -7.826 10.355 1.00 93.25 277 LEU A N 1
ATOM 2191 C CA . LEU A 1 277 ? -3.654 -9.107 11.076 1.00 93.25 277 LEU A CA 1
ATOM 2192 C C . LEU A 1 277 ? -2.274 -9.772 10.972 1.00 93.25 277 LEU A C 1
ATOM 2194 O O . LEU A 1 277 ? -1.601 -9.949 11.988 1.00 93.25 277 LEU A O 1
ATOM 2198 N N . LEU A 1 278 ? -1.794 -10.000 9.744 1.00 92.00 278 LEU A N 1
ATOM 2199 C CA . LEU A 1 278 ? -0.485 -10.606 9.449 1.00 92.00 278 LEU A CA 1
ATOM 2200 C C . LEU A 1 278 ? 0.705 -9.876 10.108 1.00 92.00 278 LEU A C 1
ATOM 2202 O O . LEU A 1 278 ? 1.748 -10.475 10.351 1.00 92.00 278 LEU A O 1
ATOM 2206 N N . LYS A 1 279 ? 0.565 -8.582 10.430 1.00 89.81 279 LYS A N 1
ATOM 2207 C CA . LYS A 1 279 ? 1.609 -7.775 11.093 1.00 89.81 279 LYS A CA 1
ATOM 2208 C C . LYS A 1 279 ? 1.523 -7.783 12.620 1.00 89.81 279 LYS A C 1
ATOM 2210 O O . LYS A 1 279 ? 2.453 -7.309 13.269 1.00 89.81 279 LYS A O 1
ATOM 2215 N N . HIS A 1 280 ? 0.425 -8.276 13.194 1.00 91.94 280 HIS A N 1
ATOM 2216 C CA . HIS A 1 280 ? 0.166 -8.241 14.635 1.00 91.94 280 HIS A CA 1
ATOM 2217 C C . HIS A 1 280 ? 0.029 -9.630 15.283 1.00 91.94 280 HIS A C 1
ATOM 2219 O O . HIS A 1 280 ? -0.056 -9.672 16.506 1.00 91.94 280 HIS A O 1
ATOM 2225 N N . LEU A 1 281 ? 0.098 -10.747 14.541 1.00 94.56 281 LEU A N 1
ATOM 2226 C CA . LEU A 1 281 ? 0.026 -12.121 15.087 1.00 94.56 281 LEU A CA 1
ATOM 2227 C C . LEU A 1 281 ? 0.909 -12.334 16.331 1.00 94.56 281 LEU A C 1
ATOM 2229 O O . LEU A 1 281 ? 0.422 -12.772 17.373 1.00 94.56 281 LEU A O 1
ATOM 2233 N N . GLY A 1 282 ? 2.179 -11.916 16.280 1.00 93.12 282 GLY A N 1
ATOM 2234 C CA . GLY A 1 282 ? 3.096 -11.992 17.428 1.00 93.12 282 GLY A CA 1
ATOM 2235 C C . GLY A 1 282 ? 2.676 -11.135 18.631 1.00 93.12 282 GLY A C 1
ATOM 2236 O O . GLY A 1 282 ? 2.902 -11.516 19.775 1.00 93.12 282 GLY A O 1
ATOM 2237 N N . LYS A 1 283 ? 1.997 -10.001 18.406 1.00 91.12 283 LYS A N 1
ATOM 2238 C CA . LYS A 1 283 ? 1.452 -9.145 19.475 1.00 91.12 283 LYS A CA 1
ATOM 2239 C C . LYS A 1 283 ? 0.150 -9.697 20.056 1.00 91.12 283 LYS A C 1
ATOM 2241 O O . LYS A 1 283 ? -0.035 -9.613 21.265 1.00 91.12 283 LYS A O 1
ATOM 2246 N N . LEU A 1 284 ? -0.712 -10.280 19.227 1.00 94.12 284 LEU A N 1
ATOM 2247 C CA . LEU A 1 284 ? -1.924 -10.975 19.666 1.00 94.12 284 LEU A CA 1
ATOM 2248 C C . LEU A 1 284 ? -1.561 -12.205 20.518 1.00 94.12 284 LEU A C 1
ATOM 2250 O O . LEU A 1 284 ? -2.121 -12.391 21.597 1.00 94.12 284 LEU A O 1
ATOM 2254 N N . THR A 1 285 ? -0.554 -12.971 20.091 1.00 95.06 285 THR A N 1
ATOM 2255 C CA . THR A 1 285 ? -0.024 -14.128 20.834 1.00 95.06 285 THR A CA 1
ATOM 2256 C C . THR A 1 285 ? 0.647 -13.691 22.143 1.00 95.06 285 THR A C 1
ATOM 2258 O O . THR A 1 285 ? 0.290 -14.174 23.213 1.00 95.06 285 THR A O 1
ATOM 2261 N N . ALA A 1 286 ? 1.529 -12.679 22.112 1.00 92.38 286 ALA A N 1
ATOM 2262 C CA . ALA A 1 286 ? 2.152 -12.122 23.322 1.00 92.38 286 ALA A CA 1
ATOM 2263 C C . ALA A 1 286 ? 1.138 -11.564 24.345 1.00 92.38 286 ALA A C 1
ATOM 2265 O O . ALA A 1 286 ? 1.390 -11.597 25.547 1.00 92.38 286 ALA A O 1
ATOM 2266 N N . ASN A 1 287 ? -0.008 -11.051 23.882 1.00 91.00 287 ASN A N 1
ATOM 2267 C CA . ASN A 1 287 ? -1.106 -10.583 24.736 1.00 91.00 287 ASN A CA 1
ATOM 2268 C C . ASN A 1 287 ? -2.026 -11.717 25.236 1.00 91.00 287 ASN A C 1
ATOM 2270 O O . ASN A 1 287 ? -3.018 -11.431 25.905 1.00 91.00 287 ASN A O 1
ATOM 2274 N N . LYS A 1 288 ? -1.751 -12.984 24.892 1.00 91.62 288 LYS A N 1
ATOM 2275 C CA . LYS A 1 288 ? -2.639 -14.138 25.122 1.00 91.62 288 LYS A CA 1
ATOM 2276 C C . LYS A 1 288 ? -4.056 -13.944 24.556 1.00 91.62 288 LYS A C 1
ATOM 2278 O O . LYS A 1 288 ? -5.012 -14.500 25.098 1.00 91.62 288 LYS A O 1
ATOM 2283 N N . VAL A 1 289 ? -4.199 -13.145 23.493 1.00 93.94 289 VAL A N 1
ATOM 2284 C CA . VAL A 1 289 ? -5.430 -13.047 22.684 1.00 93.94 289 VAL A CA 1
ATOM 2285 C C . VAL A 1 289 ? -5.554 -14.324 21.867 1.00 93.94 289 VAL A C 1
ATOM 2287 O O . VAL A 1 289 ? -6.535 -15.040 21.999 1.00 93.94 289 VAL A O 1
ATOM 2290 N N . LEU A 1 290 ? -4.493 -14.645 21.125 1.00 94.38 290 LEU A N 1
ATOM 2291 C CA . LEU A 1 290 ? -4.290 -15.950 20.512 1.00 94.38 290 LEU A CA 1
ATOM 2292 C C . LEU A 1 290 ? -3.555 -16.814 21.538 1.00 94.38 290 LEU A C 1
ATOM 2294 O O . LEU A 1 290 ? -2.369 -16.607 21.794 1.00 94.38 290 LEU A O 1
ATOM 2298 N N . ALA A 1 291 ? -4.294 -17.703 22.194 1.00 91.62 291 ALA A N 1
ATOM 2299 C CA . ALA A 1 291 ? -3.751 -18.723 23.085 1.00 91.62 291 ALA A CA 1
ATOM 2300 C C . ALA A 1 291 ? -3.844 -20.090 22.393 1.00 91.62 291 ALA A C 1
ATOM 2302 O O . ALA A 1 291 ? -4.826 -20.342 21.693 1.00 91.62 291 ALA A O 1
ATOM 2303 N N . ALA A 1 292 ? -2.858 -20.964 22.597 1.00 90.00 292 ALA A N 1
ATOM 2304 C CA . ALA A 1 292 ? -2.846 -22.290 21.978 1.00 90.00 292 ALA A CA 1
ATOM 2305 C C . ALA A 1 292 ? -4.150 -23.057 22.271 1.00 90.00 292 ALA A C 1
ATOM 2307 O O . ALA A 1 292 ? -4.637 -23.050 23.404 1.00 90.00 292 ALA A O 1
ATOM 2308 N N . GLY A 1 293 ? -4.740 -23.662 21.236 1.00 88.12 293 GLY A N 1
ATOM 2309 C CA . GLY A 1 293 ? -6.020 -24.378 21.322 1.00 88.12 293 GLY A CA 1
ATOM 2310 C C . GLY A 1 293 ? -7.270 -23.507 21.544 1.00 88.12 293 GLY A C 1
ATOM 2311 O O . GLY A 1 293 ? -8.342 -24.047 21.808 1.00 88.12 293 GLY A O 1
ATOM 2312 N N . SER A 1 294 ? -7.179 -22.173 21.465 1.00 93.06 294 SER A N 1
ATOM 2313 C CA . SER A 1 294 ? -8.355 -21.290 21.580 1.00 93.06 294 SER A CA 1
ATOM 2314 C C . SER A 1 294 ? -9.155 -21.189 20.268 1.00 93.06 294 SER A C 1
ATOM 2316 O O . SER A 1 294 ? -8.569 -21.243 19.185 1.00 93.06 294 SER A O 1
ATOM 2318 N N . PRO A 1 295 ? -10.483 -20.953 20.320 1.00 93.56 295 PRO A N 1
ATOM 2319 C CA . PRO A 1 295 ? -11.278 -20.703 19.113 1.00 93.56 295 PRO A CA 1
ATOM 2320 C C . PRO A 1 295 ? -10.830 -19.434 18.366 1.00 93.56 295 PRO A C 1
ATOM 2322 O O . PRO A 1 295 ? -10.970 -19.363 17.147 1.00 93.56 295 PRO A O 1
ATOM 2325 N N . ASP A 1 296 ? -10.228 -18.466 19.072 1.00 93.88 296 ASP A N 1
ATOM 2326 C CA . ASP A 1 296 ? -9.598 -17.282 18.476 1.00 93.88 296 ASP A CA 1
ATOM 2327 C C . ASP A 1 296 ? -8.446 -17.665 17.516 1.00 93.88 296 ASP A C 1
ATOM 2329 O O . ASP A 1 296 ? -8.279 -17.030 16.473 1.00 93.88 296 ASP A O 1
ATOM 2333 N N . VAL A 1 297 ? -7.676 -18.723 17.826 1.00 95.38 297 VAL A N 1
ATOM 2334 C CA . VAL A 1 297 ? -6.646 -19.281 16.926 1.00 95.38 297 VAL A CA 1
ATOM 2335 C C . VAL A 1 297 ? -7.293 -19.952 15.720 1.00 95.38 297 VAL A C 1
ATOM 2337 O O . VAL A 1 297 ? -6.952 -19.599 14.593 1.00 95.38 297 VAL A O 1
ATOM 2340 N N . ALA A 1 298 ? -8.268 -20.843 15.928 1.00 94.88 298 ALA A N 1
ATOM 2341 C CA . ALA A 1 298 ? -8.942 -21.552 14.837 1.00 94.88 298 ALA A CA 1
ATOM 2342 C C . ALA A 1 298 ? -9.552 -20.588 13.798 1.00 94.88 298 ALA A C 1
ATOM 2344 O O . ALA A 1 298 ? -9.292 -20.727 12.603 1.00 94.88 298 ALA A O 1
ATOM 2345 N N . ALA A 1 299 ? -10.265 -19.550 14.251 1.00 94.38 299 ALA A N 1
ATOM 2346 C CA . ALA A 1 299 ? -10.859 -18.533 13.380 1.00 94.38 299 ALA A CA 1
ATOM 2347 C C . ALA A 1 299 ? -9.809 -17.683 12.631 1.00 94.38 299 ALA A C 1
ATOM 2349 O O . ALA A 1 299 ? -10.028 -17.269 11.491 1.00 94.38 299 ALA A O 1
ATOM 2350 N N . VAL A 1 300 ? -8.642 -17.424 13.236 1.00 95.56 300 VAL A N 1
ATOM 2351 C CA . VAL A 1 300 ? -7.519 -16.761 12.549 1.00 95.56 300 VAL A CA 1
ATOM 2352 C C . VAL A 1 300 ? -6.877 -17.684 11.513 1.00 95.56 300 VAL A C 1
ATOM 2354 O O . VAL A 1 300 ? -6.581 -17.227 10.408 1.00 95.56 300 VAL A O 1
ATOM 2357 N N . CYS A 1 301 ? -6.702 -18.967 11.829 1.00 95.69 301 CYS A N 1
ATOM 2358 C CA . CYS A 1 301 ? -6.145 -19.968 10.923 1.00 95.69 301 CYS A CA 1
ATOM 2359 C C . CYS A 1 301 ? -7.047 -20.218 9.708 1.00 95.69 301 CYS A C 1
ATOM 2361 O O . CYS A 1 301 ? -6.535 -20.295 8.593 1.00 95.69 301 CYS A O 1
ATOM 2363 N N . GLU A 1 302 ? -8.367 -20.282 9.896 1.00 94.88 302 GLU A N 1
ATOM 2364 C CA . GLU A 1 302 ? -9.361 -20.328 8.816 1.00 94.88 302 GLU A CA 1
ATOM 2365 C C . GLU A 1 302 ? -9.256 -19.078 7.930 1.00 94.88 302 GLU A C 1
ATOM 2367 O O . GLU A 1 302 ? -9.010 -19.175 6.727 1.00 94.88 302 GLU A O 1
ATOM 2372 N N . ARG A 1 303 ? -9.343 -17.885 8.533 1.00 93.31 303 ARG A N 1
ATOM 2373 C CA . ARG A 1 303 ? -9.332 -16.602 7.812 1.00 93.31 303 ARG A CA 1
ATOM 2374 C C . ARG A 1 303 ? -8.046 -16.350 7.025 1.00 93.31 303 ARG A C 1
ATOM 2376 O O . ARG A 1 303 ? -8.097 -15.739 5.962 1.00 93.31 303 ARG A O 1
ATOM 2383 N N . ILE A 1 304 ? -6.893 -16.778 7.543 1.00 94.12 304 ILE A N 1
ATOM 2384 C CA . ILE A 1 304 ? -5.596 -16.691 6.847 1.00 94.12 304 ILE A CA 1
ATOM 2385 C C . ILE A 1 304 ? -5.555 -17.631 5.633 1.00 94.12 304 ILE A C 1
ATOM 2387 O O . ILE A 1 304 ? -4.917 -17.301 4.637 1.00 94.12 304 ILE A O 1
ATOM 2391 N N . GLN A 1 305 ? -6.268 -18.758 5.690 1.00 92.81 305 GLN A N 1
ATOM 2392 C CA . GLN A 1 305 ? -6.319 -19.787 4.650 1.00 92.81 305 GLN A CA 1
ATOM 2393 C C . GLN A 1 305 ? -7.464 -19.628 3.631 1.00 92.81 305 GLN A C 1
ATOM 2395 O O . GLN A 1 305 ? -7.544 -20.439 2.700 1.00 92.81 305 GLN A O 1
ATOM 2400 N N . ASP A 1 306 ? -8.334 -18.626 3.789 1.00 92.25 306 ASP A N 1
ATOM 2401 C CA . ASP A 1 306 ? -9.394 -18.281 2.837 1.00 92.25 306 ASP A CA 1
ATOM 2402 C C . ASP A 1 306 ? -8.808 -17.581 1.598 1.00 92.25 306 ASP A C 1
ATOM 2404 O O . ASP A 1 306 ? -8.452 -16.398 1.606 1.00 92.25 306 ASP A O 1
ATOM 2408 N N . GLU A 1 307 ? -8.744 -18.327 0.496 1.00 89.06 307 GLU A N 1
ATOM 2409 C CA . GLU A 1 307 ? -8.281 -17.840 -0.803 1.00 89.06 307 GLU A CA 1
ATOM 2410 C C . GLU A 1 307 ? -9.115 -16.650 -1.312 1.00 89.06 307 GLU A C 1
ATOM 2412 O O . GLU A 1 307 ? -8.572 -15.733 -1.931 1.00 89.06 307 GLU A O 1
ATOM 2417 N N . SER A 1 308 ? -10.417 -16.600 -1.004 1.00 88.88 308 SER A N 1
ATOM 2418 C CA . SER A 1 308 ? -11.296 -15.506 -1.421 1.00 88.88 308 SER A CA 1
ATOM 2419 C C . SER A 1 308 ? -10.976 -14.207 -0.670 1.00 88.88 308 SER A C 1
ATOM 2421 O O . SER A 1 308 ? -10.870 -13.148 -1.299 1.00 88.88 308 SER A O 1
ATOM 2423 N N . ALA A 1 309 ? -10.706 -14.271 0.641 1.00 87.19 309 ALA A N 1
ATOM 2424 C CA . ALA A 1 309 ? -10.197 -13.142 1.417 1.00 87.19 309 ALA A CA 1
ATOM 2425 C C . ALA A 1 309 ? -8.800 -12.709 0.954 1.00 87.19 309 ALA A C 1
ATOM 2427 O O . ALA A 1 309 ? -8.564 -11.505 0.814 1.00 87.19 309 ALA A O 1
ATOM 2428 N N . LEU A 1 310 ? -7.886 -13.646 0.670 1.00 85.88 310 LEU A N 1
ATOM 2429 C CA . LEU A 1 310 ? -6.547 -13.328 0.161 1.00 85.88 310 LEU A CA 1
ATOM 2430 C C . LEU A 1 310 ? -6.611 -12.618 -1.205 1.00 85.88 310 LEU A C 1
ATOM 2432 O O . LEU A 1 310 ? -5.977 -11.566 -1.365 1.00 85.88 310 LEU A O 1
ATOM 2436 N N . LYS A 1 311 ? -7.431 -13.124 -2.143 1.00 84.25 311 LYS A N 1
ATOM 2437 C CA . LYS A 1 311 ? -7.691 -12.522 -3.467 1.00 84.25 311 LYS A CA 1
ATOM 2438 C C . LYS A 1 311 ? -8.335 -11.138 -3.332 1.00 84.25 311 LYS A C 1
ATOM 2440 O O . LYS A 1 311 ? -7.813 -10.160 -3.869 1.00 84.25 311 LYS A O 1
ATOM 2445 N N . LYS A 1 312 ? -9.401 -11.007 -2.532 1.00 85.12 312 LYS A N 1
ATOM 2446 C CA . LYS A 1 312 ? -10.105 -9.735 -2.261 1.00 85.12 312 LYS A CA 1
ATOM 2447 C C . LYS A 1 312 ? -9.209 -8.681 -1.600 1.00 85.12 312 LYS A C 1
ATOM 2449 O O . LYS A 1 312 ? -9.318 -7.498 -1.918 1.00 85.12 312 LYS A O 1
ATOM 2454 N N . ALA A 1 313 ? -8.305 -9.095 -0.712 1.00 80.88 313 ALA A N 1
ATOM 2455 C CA . ALA A 1 313 ? -7.326 -8.220 -0.067 1.00 80.88 313 ALA A CA 1
ATOM 2456 C C . ALA A 1 313 ? -6.081 -7.928 -0.932 1.00 80.88 313 ALA A C 1
ATOM 2458 O O . ALA A 1 313 ? -5.262 -7.095 -0.538 1.00 80.88 313 ALA A O 1
ATOM 2459 N N . LYS A 1 314 ? -5.928 -8.597 -2.088 1.00 80.25 314 LYS A N 1
ATOM 2460 C CA . LYS A 1 314 ? -4.729 -8.586 -2.948 1.00 80.25 314 LYS A CA 1
ATOM 2461 C C . LYS A 1 314 ? -3.438 -8.875 -2.164 1.00 80.25 314 LYS A C 1
ATOM 2463 O O . LYS A 1 314 ? -2.434 -8.167 -2.277 1.00 80.25 314 LYS A O 1
ATOM 2468 N N . THR A 1 315 ? -3.478 -9.912 -1.325 1.00 80.62 315 THR A N 1
ATOM 2469 C CA . THR A 1 315 ? -2.370 -10.281 -0.429 1.00 80.62 315 THR A CA 1
ATOM 2470 C C . THR A 1 315 ? -1.301 -11.075 -1.182 1.00 80.62 315 THR A C 1
ATOM 2472 O O . THR A 1 315 ? -1.375 -12.291 -1.281 1.00 80.62 315 THR A O 1
ATOM 2475 N N . HIS A 1 316 ? -0.292 -10.376 -1.708 1.00 81.31 316 HIS A N 1
ATOM 2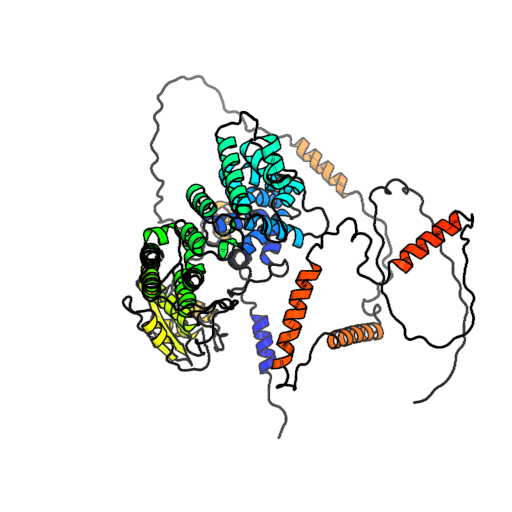476 C CA . HIS A 1 316 ? 0.839 -10.988 -2.421 1.00 81.31 316 HIS A CA 1
ATOM 2477 C C . HIS A 1 316 ? 1.617 -12.004 -1.544 1.00 81.31 316 HIS A C 1
ATOM 2479 O O . HIS A 1 316 ? 1.909 -11.648 -0.392 1.00 81.31 316 HIS A O 1
ATOM 2485 N N . PRO A 1 317 ? 2.049 -13.175 -2.072 1.00 84.38 317 PRO A N 1
ATOM 2486 C CA . PRO A 1 317 ? 2.678 -14.265 -1.306 1.00 84.38 317 PRO A CA 1
ATOM 2487 C C . PRO A 1 317 ? 3.816 -13.838 -0.382 1.00 84.38 317 PRO A C 1
ATOM 2489 O O . PRO A 1 317 ? 3.868 -14.211 0.790 1.00 84.38 317 PRO A O 1
ATOM 2492 N N . PHE A 1 318 ? 4.693 -12.961 -0.877 1.00 81.12 318 PHE A N 1
ATOM 2493 C CA . PHE A 1 318 ? 5.809 -12.414 -0.104 1.00 81.12 318 PHE A CA 1
ATOM 2494 C C . PHE A 1 318 ? 5.380 -11.762 1.227 1.00 81.12 318 PHE A C 1
ATOM 2496 O O . PHE A 1 318 ? 6.122 -11.822 2.199 1.00 81.12 318 PHE A O 1
ATOM 2503 N N . ASN A 1 319 ? 4.180 -11.173 1.325 1.00 83.31 319 ASN A N 1
ATOM 2504 C CA . ASN A 1 319 ? 3.694 -10.609 2.593 1.00 83.31 319 ASN A CA 1
ATOM 2505 C C . ASN A 1 319 ? 3.349 -11.693 3.627 1.00 83.31 319 ASN A C 1
ATOM 2507 O O . ASN A 1 319 ? 3.478 -11.439 4.824 1.00 83.31 319 ASN A O 1
ATOM 2511 N N . ILE A 1 320 ? 2.919 -12.874 3.174 1.00 88.69 320 ILE A N 1
ATOM 2512 C CA . ILE A 1 320 ? 2.610 -14.026 4.029 1.00 88.69 320 ILE A CA 1
ATOM 2513 C C . ILE A 1 320 ? 3.915 -14.671 4.500 1.00 88.69 320 ILE A C 1
ATOM 2515 O O . ILE A 1 320 ? 4.077 -14.881 5.698 1.00 88.69 320 ILE A O 1
ATOM 2519 N N . LEU A 1 321 ? 4.902 -14.837 3.610 1.00 85.12 321 LEU A N 1
ATOM 2520 C CA . LEU A 1 321 ? 6.269 -15.231 3.980 1.00 85.12 321 LEU A CA 1
ATOM 2521 C C . LEU A 1 321 ? 6.868 -14.277 5.031 1.00 85.12 321 LEU A C 1
ATOM 2523 O O . LEU A 1 321 ? 7.369 -14.713 6.064 1.00 85.12 321 LEU A O 1
ATOM 2527 N N . VAL A 1 322 ? 6.764 -12.959 4.808 1.00 84.31 322 VAL A N 1
ATOM 2528 C CA . VAL A 1 322 ? 7.233 -11.934 5.758 1.00 84.31 322 VAL A CA 1
ATOM 2529 C C . VAL A 1 322 ? 6.532 -12.044 7.113 1.00 84.31 322 VAL A C 1
ATOM 2531 O O . VAL A 1 322 ? 7.164 -11.760 8.134 1.00 84.31 322 VAL A O 1
ATOM 2534 N N . ALA A 1 323 ? 5.261 -12.453 7.147 1.00 89.62 323 ALA A N 1
ATOM 2535 C CA . ALA A 1 323 ? 4.529 -12.709 8.382 1.00 89.62 323 ALA A CA 1
ATOM 2536 C C . ALA A 1 323 ? 4.991 -14.007 9.064 1.00 89.62 323 ALA A C 1
ATOM 2538 O O . ALA A 1 323 ? 5.337 -13.954 10.243 1.00 89.62 323 ALA A O 1
ATOM 2539 N N . SER A 1 324 ? 5.075 -15.121 8.324 1.00 90.31 324 SER A N 1
ATOM 2540 C CA . SER A 1 324 ? 5.535 -16.436 8.803 1.00 90.31 324 SER A CA 1
ATOM 2541 C C . SER A 1 324 ? 6.917 -16.333 9.453 1.00 90.31 324 SER A C 1
ATOM 2543 O O . SER A 1 324 ? 7.065 -16.605 10.644 1.00 90.31 324 SER A O 1
ATOM 2545 N N . GLU A 1 325 ? 7.898 -15.767 8.750 1.00 85.75 325 GLU A N 1
ATOM 2546 C CA . GLU A 1 325 ? 9.269 -15.598 9.250 1.00 85.75 325 GLU A CA 1
ATOM 2547 C C . GLU A 1 325 ? 9.379 -14.622 10.434 1.00 85.75 325 GLU A C 1
ATOM 2549 O O . GLU A 1 325 ? 10.185 -14.812 11.348 1.00 85.75 325 GLU A O 1
ATOM 2554 N N . ASN A 1 326 ? 8.558 -13.563 10.475 1.00 87.12 326 ASN A N 1
ATOM 2555 C CA . ASN A 1 326 ? 8.527 -12.694 11.654 1.00 87.12 326 ASN A CA 1
ATOM 2556 C C . ASN A 1 326 ? 7.851 -13.354 12.854 1.00 87.12 326 ASN A C 1
ATOM 2558 O O . ASN A 1 326 ? 8.245 -13.044 13.978 1.00 87.12 326 ASN A O 1
ATOM 2562 N N . TYR A 1 327 ? 6.859 -14.217 12.629 1.00 92.06 327 TYR A N 1
ATOM 2563 C CA . TYR A 1 327 ? 6.109 -14.906 13.672 1.00 92.06 327 TYR A CA 1
ATOM 2564 C C . TYR A 1 327 ? 6.917 -16.052 14.289 1.00 92.06 327 TYR A C 1
ATOM 2566 O O . TYR A 1 327 ? 7.101 -16.059 15.508 1.00 92.06 327 TYR A O 1
ATOM 2574 N N . LYS A 1 328 ? 7.497 -16.923 13.449 1.00 89.81 328 LYS A N 1
ATOM 2575 C CA . LYS A 1 328 ? 8.388 -18.043 13.816 1.00 89.81 328 LYS A CA 1
ATOM 2576 C C . LYS A 1 328 ? 9.564 -17.618 14.706 1.00 89.81 328 LYS A C 1
ATOM 2578 O O . LYS A 1 328 ? 10.000 -18.380 15.559 1.00 89.81 328 LYS A O 1
ATOM 2583 N N . ARG A 1 329 ? 10.044 -16.374 14.578 1.00 86.62 329 ARG A N 1
ATOM 2584 C CA . ARG A 1 329 ? 11.138 -15.817 15.400 1.00 86.62 329 ARG A CA 1
ATOM 2585 C C . ARG A 1 329 ? 10.787 -15.624 16.895 1.00 86.62 329 ARG A C 1
ATOM 2587 O O . ARG A 1 329 ? 11.692 -15.431 17.708 1.00 86.62 329 ARG A O 1
ATOM 2594 N N . GLY A 1 330 ? 9.508 -15.587 17.277 1.00 89.25 330 GLY A N 1
ATOM 2595 C CA . GLY A 1 330 ? 9.088 -15.460 18.685 1.00 89.25 330 GLY A CA 1
ATOM 2596 C C . GLY A 1 330 ? 9.417 -14.123 19.380 1.00 89.25 330 GLY A C 1
ATOM 2597 O O . GLY A 1 330 ? 9.258 -13.988 20.591 1.00 89.25 330 GLY A O 1
ATOM 2598 N N . HIS A 1 331 ? 9.915 -13.107 18.664 1.00 86.88 331 HIS A N 1
ATOM 2599 C CA . HIS A 1 331 ? 10.205 -11.789 19.248 1.00 86.88 331 HIS A CA 1
ATOM 2600 C C . HIS A 1 331 ? 10.232 -10.656 18.214 1.00 86.88 331 HIS A C 1
ATOM 2602 O O . HIS A 1 331 ? 10.482 -10.869 17.025 1.00 86.88 331 HIS A O 1
ATOM 2608 N N . GLY A 1 332 ? 9.991 -9.417 18.654 1.00 81.69 332 GLY A N 1
ATOM 2609 C CA . GLY A 1 332 ? 9.915 -8.244 17.772 1.00 81.69 332 GLY A CA 1
ATOM 2610 C C . GLY A 1 332 ? 11.248 -7.502 17.587 1.00 81.69 332 GLY A C 1
ATOM 2611 O O . GLY A 1 332 ? 11.839 -7.039 18.557 1.00 81.69 332 GLY A O 1
ATOM 2612 N N . LYS A 1 333 ? 11.675 -7.281 16.332 1.00 69.31 333 LYS A N 1
ATOM 2613 C CA . LYS A 1 333 ? 12.985 -6.694 15.943 1.00 69.31 333 LYS A CA 1
ATOM 2614 C C . LYS A 1 333 ? 13.366 -5.347 16.604 1.00 69.31 333 LYS A C 1
ATOM 2616 O O . LYS A 1 333 ? 14.538 -4.986 16.608 1.00 69.31 333 LYS A O 1
ATOM 2621 N N . ARG A 1 334 ? 12.404 -4.573 17.119 1.00 68.44 334 ARG A N 1
ATOM 2622 C CA . ARG A 1 334 ? 12.622 -3.260 17.774 1.00 68.44 334 ARG A CA 1
ATOM 2623 C C . ARG A 1 334 ? 11.935 -3.136 19.144 1.00 68.44 334 ARG A C 1
ATOM 2625 O O . ARG A 1 334 ? 11.717 -2.029 19.624 1.00 68.44 334 ARG A O 1
ATOM 2632 N N . SER A 1 335 ? 11.529 -4.245 19.756 1.00 71.88 335 SER A N 1
ATOM 2633 C CA . SER A 1 335 ? 10.672 -4.233 20.947 1.00 71.88 335 SER A CA 1
ATOM 2634 C C . SER A 1 335 ? 11.051 -5.342 21.916 1.00 71.88 335 SER A C 1
ATOM 2636 O O . SER A 1 335 ? 11.265 -6.467 21.481 1.00 71.88 335 SER A O 1
ATOM 2638 N N . LYS A 1 336 ? 10.973 -5.083 23.227 1.00 83.25 336 LYS A N 1
ATOM 2639 C CA . LYS A 1 336 ? 11.149 -6.097 24.291 1.00 83.25 336 LYS A CA 1
ATOM 2640 C C . LYS A 1 336 ? 10.060 -7.200 24.302 1.00 83.25 336 LYS A C 1
ATOM 2642 O O . LYS A 1 336 ? 10.033 -8.026 25.204 1.00 83.25 336 LYS A O 1
ATOM 2647 N N . LEU A 1 337 ? 9.154 -7.196 23.320 1.00 88.19 337 LEU A N 1
ATOM 2648 C CA . LEU A 1 337 ? 8.053 -8.139 23.153 1.00 88.19 337 LEU A CA 1
ATOM 2649 C C . LEU A 1 337 ? 8.563 -9.503 22.658 1.00 88.19 337 LEU A C 1
ATOM 2651 O O . LEU A 1 337 ? 9.209 -9.574 21.607 1.00 88.19 337 LEU A O 1
ATOM 2655 N N . LYS A 1 338 ? 8.203 -10.559 23.389 1.00 92.69 338 LYS A N 1
ATOM 2656 C CA . LYS A 1 338 ? 8.401 -11.970 23.034 1.00 92.69 338 LYS A CA 1
ATOM 2657 C C . LYS A 1 338 ? 7.055 -12.703 23.018 1.00 92.69 338 LYS A C 1
ATOM 2659 O O . LYS A 1 338 ? 6.113 -12.249 23.667 1.00 92.69 338 LYS A O 1
ATOM 2664 N N . TRP A 1 339 ? 6.985 -13.809 22.292 1.00 94.56 339 TRP A N 1
ATOM 2665 C CA . TRP A 1 339 ? 5.885 -14.773 22.260 1.00 94.56 339 TRP A CA 1
ATOM 2666 C C . TRP A 1 339 ? 6.437 -16.147 21.872 1.00 94.56 339 TRP A C 1
ATOM 2668 O O . TRP A 1 339 ? 7.482 -16.242 21.232 1.00 94.56 339 TRP A O 1
ATOM 2678 N N . GLU A 1 340 ? 5.717 -17.202 22.218 1.00 94.25 340 GLU A N 1
ATOM 2679 C CA . GLU A 1 340 ? 5.954 -18.537 21.667 1.00 94.25 340 GLU A CA 1
ATOM 2680 C C . GLU A 1 340 ? 5.133 -18.656 20.368 1.00 94.25 340 GLU A C 1
ATOM 2682 O O . GLU A 1 340 ? 3.969 -18.249 20.372 1.00 94.25 340 GLU A O 1
ATOM 2687 N N . PRO A 1 341 ? 5.712 -19.081 19.227 1.00 94.88 341 PRO A N 1
ATOM 2688 C CA . PRO A 1 341 ? 4.953 -19.251 17.990 1.00 94.88 341 PRO A CA 1
ATOM 2689 C C . PRO A 1 341 ? 3.983 -20.431 18.106 1.00 94.88 341 PRO A C 1
ATOM 2691 O O . PRO A 1 341 ? 4.396 -21.544 18.421 1.00 94.88 341 PRO A O 1
ATOM 2694 N N . ASP A 1 342 ? 2.708 -20.188 17.820 1.00 95.31 342 ASP A N 1
ATOM 2695 C CA . ASP A 1 342 ? 1.680 -21.224 17.757 1.00 95.31 342 ASP A CA 1
ATOM 2696 C C . ASP A 1 342 ? 1.828 -22.079 16.481 1.00 95.31 342 ASP A C 1
ATOM 2698 O O . ASP A 1 342 ? 2.072 -21.550 15.389 1.00 95.31 342 ASP A O 1
ATOM 2702 N N . GLY A 1 343 ? 1.709 -23.402 16.631 1.00 93.69 343 GLY A N 1
ATOM 2703 C CA . GLY A 1 343 ? 1.915 -24.370 15.550 1.00 93.69 343 GLY A CA 1
ATOM 2704 C C . GLY A 1 343 ? 0.838 -24.315 14.466 1.00 93.69 343 GLY A C 1
ATOM 2705 O O . GLY A 1 343 ? 1.171 -24.347 13.280 1.00 93.69 343 GLY A O 1
ATOM 2706 N N . ASP A 1 344 ? -0.426 -24.140 14.856 1.00 94.94 344 ASP A N 1
ATOM 2707 C CA . ASP A 1 344 ? -1.556 -24.071 13.928 1.00 94.94 344 ASP A CA 1
ATOM 2708 C C . ASP A 1 344 ? -1.472 -22.784 13.100 1.00 94.94 344 ASP A C 1
ATOM 2710 O O . ASP A 1 344 ? -1.682 -22.806 11.887 1.00 94.94 344 ASP A O 1
ATOM 2714 N N . ILE A 1 345 ? -1.079 -21.664 13.724 1.00 95.56 345 ILE A N 1
ATOM 2715 C CA . ILE A 1 345 ? -0.839 -20.391 13.022 1.00 95.56 345 ILE A CA 1
ATOM 2716 C C . ILE A 1 345 ? 0.334 -20.513 12.043 1.00 95.56 345 ILE A C 1
ATOM 2718 O O . ILE A 1 345 ? 0.261 -19.980 10.933 1.00 95.56 345 ILE A O 1
ATOM 2722 N N . VAL A 1 346 ? 1.411 -21.211 12.416 1.00 92.69 346 VAL A N 1
ATOM 2723 C CA . VAL A 1 346 ? 2.542 -21.478 11.511 1.00 92.69 346 VAL A CA 1
ATOM 2724 C C . VAL A 1 346 ? 2.099 -22.315 10.307 1.00 92.69 346 VAL A C 1
ATOM 2726 O O . VAL A 1 346 ? 2.363 -21.921 9.170 1.00 92.69 346 VAL A O 1
ATOM 2729 N N . GLN A 1 347 ? 1.368 -23.409 10.529 1.00 91.38 347 GLN A N 1
ATOM 2730 C CA . GLN A 1 347 ? 0.843 -24.257 9.456 1.00 91.38 347 GLN A CA 1
ATOM 2731 C C . GLN A 1 347 ? -0.158 -23.502 8.564 1.00 91.38 347 GLN A C 1
ATOM 2733 O O . GLN A 1 347 ? -0.108 -23.624 7.339 1.00 91.38 347 GLN A O 1
ATOM 2738 N N . ALA A 1 348 ? -1.026 -22.673 9.150 1.00 94.25 348 ALA A N 1
ATOM 2739 C CA . ALA A 1 348 ? -1.977 -21.846 8.415 1.00 94.25 348 ALA A CA 1
ATOM 2740 C C . ALA A 1 348 ? -1.281 -20.799 7.534 1.00 94.25 348 ALA A C 1
ATOM 2742 O O . ALA A 1 348 ? -1.705 -20.590 6.399 1.00 94.25 348 ALA A O 1
ATOM 2743 N N . LEU A 1 349 ? -0.204 -20.166 8.016 1.00 93.12 349 LEU A N 1
ATOM 2744 C CA . LEU A 1 349 ? 0.598 -19.216 7.236 1.00 93.12 349 LEU A CA 1
ATOM 2745 C C . LEU A 1 349 ? 1.340 -19.893 6.081 1.00 93.12 349 LEU A C 1
ATOM 2747 O O . LEU A 1 349 ? 1.366 -19.348 4.979 1.00 93.12 349 LEU A O 1
ATOM 2751 N N . ASP A 1 350 ? 1.910 -21.074 6.307 1.00 87.50 350 ASP A N 1
ATOM 2752 C CA . ASP A 1 350 ? 2.646 -21.797 5.268 1.00 87.50 350 ASP A CA 1
ATOM 2753 C C . ASP A 1 350 ? 1.681 -22.407 4.220 1.00 87.50 350 ASP A C 1
ATOM 2755 O O . ASP A 1 350 ? 1.959 -22.357 3.022 1.00 87.50 350 ASP A O 1
ATOM 2759 N N . CYS A 1 351 ? 0.479 -22.849 4.623 1.00 88.19 351 CYS A N 1
ATOM 2760 C CA . CYS A 1 351 ? -0.606 -23.209 3.697 1.00 88.19 351 CYS A CA 1
ATOM 2761 C C . CYS A 1 351 ? -1.122 -21.994 2.904 1.00 88.19 351 CYS A C 1
ATOM 2763 O O . CYS A 1 351 ? -1.307 -22.068 1.686 1.00 88.19 351 CYS A O 1
ATOM 2765 N N . ALA A 1 352 ? -1.328 -20.857 3.575 1.00 91.12 352 ALA A N 1
ATOM 2766 C CA . ALA A 1 352 ? -1.760 -19.614 2.943 1.00 91.12 352 ALA A CA 1
ATOM 2767 C C . ALA A 1 352 ? -0.716 -19.055 1.970 1.00 91.12 352 ALA A C 1
ATOM 2769 O O . ALA A 1 352 ? -1.093 -18.460 0.963 1.00 91.12 352 ALA A O 1
ATOM 2770 N N . PHE A 1 353 ? 0.579 -19.282 2.216 1.00 88.12 353 PHE A N 1
ATOM 2771 C CA . PHE A 1 353 ? 1.632 -18.974 1.254 1.00 88.12 353 PHE A CA 1
ATOM 2772 C C . PHE A 1 353 ? 1.417 -19.762 -0.047 1.00 88.12 353 PHE A C 1
ATOM 2774 O O . PHE A 1 353 ? 1.255 -19.128 -1.087 1.00 88.12 353 PHE A O 1
ATOM 2781 N N . CYS A 1 354 ? 1.273 -21.091 0.003 1.00 82.94 354 CYS A N 1
ATOM 2782 C CA . CYS A 1 354 ? 0.981 -21.900 -1.189 1.00 82.94 354 CYS A CA 1
ATOM 2783 C C . CYS A 1 354 ? -0.324 -21.468 -1.889 1.00 82.94 354 CYS A C 1
ATOM 2785 O O . CYS A 1 354 ? -0.324 -21.190 -3.086 1.00 82.94 354 CYS A O 1
ATOM 2787 N N . LYS A 1 355 ? -1.425 -21.298 -1.140 1.00 85.31 355 LYS A N 1
ATOM 2788 C CA . LYS A 1 355 ? -2.710 -20.800 -1.679 1.00 85.31 355 LYS A CA 1
ATOM 2789 C C . LYS A 1 355 ? -2.619 -19.400 -2.289 1.00 85.31 355 LYS A C 1
ATOM 2791 O O . LYS A 1 355 ? -3.400 -19.062 -3.169 1.00 85.31 355 LYS A O 1
ATOM 2796 N N . SER A 1 356 ? -1.687 -18.565 -1.834 1.00 84.25 356 SER A N 1
ATOM 2797 C CA . SER A 1 356 ? -1.506 -17.226 -2.399 1.00 84.25 356 SER A CA 1
ATOM 2798 C C . SER A 1 356 ? -0.778 -17.219 -3.745 1.00 84.25 356 SER A C 1
ATOM 2800 O O . SER A 1 356 ? -0.831 -16.209 -4.444 1.00 84.25 356 SER A O 1
ATOM 2802 N N . ILE A 1 357 ? -0.125 -18.319 -4.136 1.00 82.06 357 ILE A N 1
ATOM 2803 C CA . ILE A 1 357 ? 0.585 -18.407 -5.419 1.00 82.06 357 ILE A CA 1
ATOM 2804 C C . ILE A 1 357 ? -0.416 -18.503 -6.582 1.00 82.06 357 ILE A C 1
ATOM 2806 O O . ILE A 1 357 ? -0.255 -17.787 -7.563 1.00 82.06 357 ILE A O 1
ATOM 2810 N N . SER A 1 358 ? -1.552 -19.197 -6.415 1.00 75.75 358 SER A N 1
ATOM 2811 C CA . SER A 1 358 ? -2.675 -19.212 -7.383 1.00 75.75 358 SER A CA 1
ATOM 2812 C C . SER A 1 358 ? -3.457 -17.881 -7.496 1.00 75.75 358 SER A C 1
ATOM 2814 O O . SER A 1 358 ? -4.516 -17.808 -8.133 1.00 75.75 358 SER A O 1
ATOM 2816 N N . ILE A 1 359 ? -2.966 -16.817 -6.849 1.00 75.38 359 ILE A N 1
ATOM 2817 C CA . ILE A 1 359 ? -3.428 -15.426 -6.996 1.00 75.38 359 ILE A CA 1
ATOM 2818 C C . ILE A 1 359 ? -2.558 -14.664 -8.010 1.00 75.38 359 ILE A C 1
ATOM 2820 O O . ILE A 1 359 ? -2.966 -13.608 -8.494 1.00 75.38 359 ILE A O 1
ATOM 2824 N N . VAL A 1 360 ? -1.360 -15.166 -8.322 1.00 77.81 360 VAL A N 1
ATOM 2825 C CA . VAL A 1 360 ? -0.462 -14.569 -9.313 1.00 77.81 360 VAL A CA 1
ATOM 2826 C C . VAL A 1 360 ? -0.946 -14.959 -10.710 1.00 77.81 360 VAL A C 1
ATOM 2828 O O . VAL A 1 360 ? -1.147 -16.133 -11.004 1.00 77.81 360 VAL A O 1
ATOM 2831 N N . GLU A 1 361 ? -1.160 -13.964 -11.569 1.00 80.12 361 GLU A N 1
ATOM 2832 C CA . GLU A 1 361 ? -1.529 -14.184 -12.970 1.00 80.12 361 GLU A CA 1
ATOM 2833 C C . GLU A 1 361 ? -0.281 -14.640 -13.755 1.00 80.12 361 GLU A C 1
ATOM 2835 O O . GLU A 1 361 ? 0.717 -13.910 -13.753 1.00 80.12 361 GLU A O 1
ATOM 2840 N N . PRO A 1 362 ? -0.294 -15.820 -14.406 1.00 86.88 362 PRO A N 1
ATOM 2841 C CA . PRO A 1 362 ? 0.850 -16.319 -15.164 1.00 86.88 362 PRO A CA 1
ATOM 2842 C C . PRO A 1 362 ? 1.026 -15.555 -16.478 1.00 86.88 362 PRO A C 1
ATOM 2844 O O . PRO A 1 362 ? 0.052 -15.131 -17.105 1.00 86.88 362 PRO A O 1
ATOM 2847 N N . THR A 1 363 ? 2.270 -15.404 -16.928 1.00 88.75 363 THR A N 1
ATOM 2848 C CA . THR A 1 363 ? 2.589 -14.766 -18.213 1.00 88.75 363 THR A CA 1
ATOM 2849 C C . THR A 1 363 ? 2.697 -15.762 -19.366 1.00 88.75 363 THR A C 1
ATOM 2851 O O . THR A 1 363 ? 2.637 -15.337 -20.521 1.00 88.75 363 THR A O 1
ATOM 2854 N N . GLY A 1 364 ? 2.829 -17.064 -19.077 1.00 88.75 364 GLY A N 1
ATOM 2855 C CA . GLY A 1 364 ? 2.898 -18.130 -20.081 1.00 88.75 364 GLY A CA 1
ATOM 2856 C C . GLY A 1 364 ? 4.195 -18.106 -20.892 1.00 88.75 364 GLY A C 1
ATOM 2857 O O . GLY A 1 364 ? 4.191 -18.458 -22.070 1.00 88.75 364 GLY A O 1
ATOM 2858 N N . LYS A 1 365 ? 5.283 -17.621 -20.286 1.00 90.88 365 LYS A N 1
ATOM 2859 C CA . LYS A 1 365 ? 6.593 -17.439 -20.929 1.00 90.88 365 LYS A CA 1
ATOM 2860 C C . LYS A 1 365 ? 7.625 -18.429 -20.408 1.00 90.88 365 LYS A C 1
ATOM 2862 O O . LYS A 1 365 ? 7.416 -19.064 -19.382 1.00 90.88 365 LYS A O 1
ATOM 2867 N N . ARG A 1 366 ? 8.760 -18.507 -21.104 1.00 91.81 366 ARG A N 1
ATOM 2868 C CA . ARG A 1 366 ? 9.898 -19.354 -20.737 1.00 91.81 366 ARG A CA 1
ATOM 2869 C C . ARG A 1 366 ? 10.841 -18.584 -19.817 1.00 91.81 366 ARG A C 1
ATOM 2871 O O . ARG A 1 366 ? 11.414 -17.567 -20.228 1.00 91.81 366 ARG A O 1
ATOM 2878 N N . PHE A 1 367 ? 10.983 -19.040 -18.577 1.00 93.88 367 PHE A N 1
ATOM 2879 C CA . PHE A 1 367 ? 11.797 -18.397 -17.543 1.00 93.88 367 PHE A CA 1
ATOM 2880 C C . PHE A 1 367 ? 13.066 -19.195 -17.257 1.00 93.88 367 PHE A C 1
ATOM 2882 O O . PHE A 1 367 ? 13.007 -20.404 -17.048 1.00 93.88 367 PHE A O 1
ATOM 2889 N N . LEU A 1 368 ? 14.193 -18.492 -17.123 1.00 94.00 368 LEU A N 1
ATOM 2890 C CA . LEU A 1 368 ? 15.379 -19.011 -16.444 1.00 94.00 368 LEU A CA 1
ATOM 2891 C C . LEU A 1 368 ? 15.608 -18.213 -15.158 1.00 94.00 368 LEU A C 1
ATOM 2893 O O . LEU A 1 368 ? 15.913 -17.018 -15.200 1.00 94.00 368 LEU A O 1
ATOM 2897 N N . VAL A 1 369 ? 15.453 -18.874 -14.013 1.00 93.56 369 VAL A N 1
ATOM 2898 C CA . VAL A 1 369 ? 15.672 -18.298 -12.683 1.00 93.56 369 VAL A CA 1
ATOM 2899 C C . VAL A 1 369 ? 17.017 -18.785 -12.156 1.00 93.56 369 VAL A C 1
ATOM 2901 O O . VAL A 1 369 ? 17.154 -19.933 -11.739 1.00 93.56 369 VAL A O 1
ATOM 2904 N N . ALA A 1 370 ? 18.015 -17.909 -12.177 1.00 91.62 370 ALA A N 1
ATOM 2905 C CA . ALA A 1 370 ? 19.368 -18.209 -11.732 1.00 91.62 370 ALA A CA 1
ATOM 2906 C C . ALA A 1 370 ? 19.607 -17.675 -10.318 1.00 91.62 370 ALA A C 1
ATOM 2908 O O . ALA A 1 370 ? 19.527 -16.468 -10.085 1.00 91.62 370 ALA A O 1
ATOM 2909 N N . VAL A 1 371 ? 19.915 -18.563 -9.374 1.00 89.12 371 VAL A N 1
ATOM 2910 C CA . VAL A 1 371 ? 20.198 -18.217 -7.977 1.00 89.12 371 VAL A CA 1
ATOM 2911 C C . VAL A 1 371 ? 21.696 -18.259 -7.712 1.00 89.12 371 VAL A C 1
ATOM 2913 O O . VAL A 1 371 ? 22.346 -19.288 -7.888 1.00 89.12 371 VAL A O 1
ATOM 2916 N N . ASP A 1 372 ? 22.230 -17.135 -7.257 1.00 84.56 372 ASP A N 1
ATOM 2917 C CA . ASP A 1 372 ? 23.619 -17.001 -6.840 1.00 84.56 372 ASP A CA 1
ATOM 2918 C C . ASP A 1 372 ? 23.839 -17.684 -5.485 1.00 84.56 372 ASP A C 1
ATOM 2920 O O . ASP A 1 372 ? 23.253 -17.270 -4.482 1.00 84.56 372 ASP A O 1
ATOM 2924 N N . ILE A 1 373 ? 24.694 -18.706 -5.450 1.00 80.44 373 ILE A N 1
ATOM 2925 C CA . ILE A 1 373 ? 25.109 -19.394 -4.214 1.00 80.44 373 ILE A CA 1
ATOM 2926 C C . ILE A 1 373 ? 26.575 -19.106 -3.839 1.00 80.44 373 ILE A C 1
ATOM 2928 O O . ILE A 1 373 ? 27.077 -19.663 -2.865 1.00 80.44 373 ILE A O 1
ATOM 2932 N N . SER A 1 374 ? 27.252 -18.205 -4.568 1.00 69.81 374 SER A N 1
ATOM 2933 C CA . SER A 1 374 ? 28.668 -17.853 -4.353 1.00 69.81 374 SER A CA 1
ATOM 2934 C C . SER A 1 374 ? 28.936 -17.102 -3.044 1.00 69.81 374 SER A C 1
ATOM 2936 O O . SER A 1 374 ? 30.068 -17.071 -2.556 1.00 69.81 374 SER A O 1
ATOM 2938 N N . SER A 1 375 ? 27.897 -16.523 -2.440 1.00 58.41 375 SER A N 1
ATOM 2939 C CA . SER A 1 375 ? 27.969 -15.804 -1.170 1.00 58.41 375 SER A CA 1
ATOM 2940 C C . SER A 1 375 ? 27.143 -16.489 -0.081 1.00 58.41 375 SER A C 1
ATOM 2942 O O . SER A 1 375 ? 26.269 -17.317 -0.342 1.00 58.41 375 SER A O 1
ATOM 2944 N N . SER A 1 376 ? 27.361 -16.101 1.180 1.00 57.12 376 SER A N 1
ATOM 2945 C CA . SER A 1 376 ? 26.485 -16.561 2.254 1.00 57.12 376 SER A CA 1
ATOM 2946 C C . SER A 1 376 ? 25.112 -15.875 2.174 1.00 57.12 376 SER A C 1
ATOM 2948 O O . SER A 1 376 ? 24.862 -14.812 2.758 1.00 57.12 376 SER A O 1
ATOM 2950 N N . LEU A 1 377 ? 24.174 -16.559 1.516 1.00 56.66 377 LEU A N 1
ATOM 2951 C CA . LEU A 1 377 ? 22.740 -16.252 1.506 1.00 56.66 377 LEU A CA 1
ATOM 2952 C C . LEU A 1 377 ? 22.089 -16.284 2.919 1.00 56.66 377 LEU A C 1
ATOM 2954 O O . LEU A 1 377 ? 20.905 -15.978 3.092 1.00 56.66 377 LEU A O 1
ATOM 2958 N N . SER A 1 378 ? 22.852 -16.620 3.968 1.00 56.25 378 SER A N 1
ATOM 2959 C CA . SER A 1 378 ? 22.476 -16.394 5.373 1.00 56.25 378 SER A CA 1
ATOM 2960 C C . SER A 1 378 ? 22.259 -14.907 5.701 1.00 56.25 378 SER A C 1
ATOM 2962 O O . SER A 1 378 ? 21.531 -14.576 6.639 1.00 56.25 378 SER A O 1
ATOM 2964 N N . SER A 1 379 ? 22.852 -14.003 4.912 1.00 62.56 379 SER A N 1
ATOM 2965 C CA . SER A 1 379 ? 22.733 -12.554 5.077 1.00 62.56 379 SER A CA 1
ATOM 2966 C C . SER A 1 379 ? 21.272 -12.078 5.068 1.00 62.56 379 SER A C 1
ATOM 2968 O O . SER A 1 379 ? 20.470 -12.423 4.196 1.00 62.56 379 SER A O 1
ATOM 2970 N N . VAL A 1 380 ? 20.914 -11.265 6.068 1.00 64.69 380 VAL A N 1
ATOM 2971 C CA . VAL A 1 380 ? 19.541 -10.782 6.282 1.00 64.69 380 VAL A CA 1
ATOM 2972 C C . VAL A 1 380 ? 19.180 -9.692 5.273 1.00 64.69 380 VAL A C 1
ATOM 2974 O O . VAL A 1 380 ? 19.860 -8.671 5.160 1.00 64.69 380 VAL A O 1
ATOM 2977 N N . THR A 1 381 ? 18.050 -9.867 4.590 1.00 59.81 381 THR A N 1
ATOM 2978 C CA . THR A 1 381 ? 17.539 -8.923 3.589 1.00 59.81 381 THR A CA 1
ATOM 2979 C C . THR A 1 381 ? 17.337 -7.510 4.148 1.00 59.81 381 THR A C 1
ATOM 2981 O O . THR A 1 381 ? 16.729 -7.288 5.200 1.00 59.81 381 THR A O 1
ATOM 2984 N N . HIS A 1 382 ? 17.840 -6.515 3.414 1.00 55.66 382 HIS A N 1
ATOM 2985 C CA . HIS A 1 382 ? 17.831 -5.111 3.822 1.00 55.66 382 HIS A CA 1
ATOM 2986 C C . HIS A 1 382 ? 16.416 -4.584 4.127 1.00 55.66 382 HIS A C 1
ATOM 2988 O O . HIS A 1 382 ? 15.515 -4.659 3.293 1.00 55.66 382 HIS A O 1
ATOM 2994 N N . GLY A 1 383 ? 16.242 -4.022 5.330 1.00 53.84 383 GLY A N 1
ATOM 2995 C CA . GLY A 1 383 ? 14.958 -3.532 5.862 1.00 53.84 383 GLY A CA 1
ATOM 2996 C C . GLY A 1 383 ? 14.087 -4.614 6.520 1.00 53.84 383 GLY A C 1
ATOM 2997 O O . GLY A 1 383 ? 13.262 -4.302 7.377 1.00 53.84 383 GLY A O 1
ATOM 2998 N N . SER A 1 384 ? 14.336 -5.879 6.191 1.00 62.53 384 SER A N 1
ATOM 2999 C CA . SER A 1 384 ? 13.597 -7.074 6.602 1.00 62.53 384 SER A CA 1
ATOM 3000 C C . SER A 1 384 ? 14.322 -7.809 7.751 1.00 62.53 384 SER A C 1
ATOM 3002 O O . SER A 1 384 ? 15.225 -7.266 8.394 1.00 62.53 384 SER A O 1
ATOM 3004 N N . SER A 1 385 ? 13.877 -9.014 8.092 1.00 65.12 385 SER A N 1
ATOM 3005 C CA . SER A 1 385 ? 14.494 -9.942 9.053 1.00 65.12 385 SER A CA 1
ATOM 3006 C C . SER A 1 385 ? 14.642 -11.363 8.499 1.00 65.12 385 SER A C 1
ATOM 3008 O O . SER A 1 385 ? 14.857 -12.290 9.268 1.00 65.12 385 SER A O 1
ATOM 3010 N N . ILE A 1 386 ? 14.444 -11.519 7.192 1.00 73.12 386 ILE A N 1
ATOM 3011 C CA . ILE A 1 386 ? 14.398 -12.784 6.455 1.00 73.12 386 ILE A CA 1
ATOM 3012 C C . ILE A 1 386 ? 15.762 -12.978 5.788 1.00 73.12 386 ILE A C 1
ATOM 3014 O O . ILE A 1 386 ? 16.321 -11.996 5.285 1.00 73.12 386 ILE A O 1
ATOM 3018 N N . SER A 1 387 ? 16.310 -14.192 5.775 1.00 77.25 387 SER A N 1
ATOM 3019 C CA . SER A 1 387 ? 17.566 -14.482 5.063 1.00 77.25 387 SER A CA 1
ATOM 3020 C C . SER A 1 387 ? 17.411 -14.287 3.550 1.00 77.25 387 SER A C 1
ATOM 3022 O O . SER A 1 387 ? 16.301 -14.308 3.010 1.00 77.25 387 SER A O 1
ATOM 3024 N N . THR A 1 388 ? 18.520 -14.081 2.840 1.00 77.75 388 THR A N 1
ATOM 3025 C CA . THR A 1 388 ? 18.493 -14.030 1.373 1.00 77.75 388 THR A CA 1
ATOM 3026 C C . THR A 1 388 ? 18.179 -15.406 0.770 1.00 77.75 388 THR A C 1
ATOM 3028 O O . THR A 1 388 ? 17.443 -15.435 -0.213 1.00 77.75 388 THR A O 1
ATOM 3031 N N . VAL A 1 389 ? 18.548 -16.524 1.428 1.00 80.38 389 VAL A N 1
ATOM 3032 C CA . VAL A 1 389 ? 18.045 -17.882 1.095 1.00 80.38 389 VAL A CA 1
ATOM 3033 C C . VAL A 1 389 ? 16.521 -17.898 1.076 1.00 80.38 389 VAL A C 1
ATOM 3035 O O . VAL A 1 389 ? 15.925 -18.285 0.080 1.00 80.38 389 VAL A O 1
ATOM 3038 N N . ALA A 1 390 ? 15.877 -17.487 2.172 1.00 80.38 390 ALA A N 1
ATOM 3039 C CA . ALA A 1 390 ? 14.429 -17.601 2.324 1.00 80.38 390 ALA A CA 1
ATOM 3040 C C . ALA A 1 390 ? 13.669 -16.762 1.283 1.00 80.38 390 ALA A C 1
ATOM 3042 O O . ALA A 1 390 ? 12.628 -17.183 0.787 1.00 80.38 390 ALA A O 1
ATOM 3043 N N . VAL A 1 391 ? 14.205 -15.604 0.885 1.00 82.12 391 VAL A N 1
ATOM 3044 C CA . VAL A 1 391 ? 13.624 -14.830 -0.221 1.00 82.12 391 VAL A CA 1
ATOM 3045 C C . VAL A 1 391 ? 13.862 -15.503 -1.576 1.00 82.12 391 VAL A C 1
ATOM 3047 O O . VAL A 1 391 ? 12.921 -15.588 -2.362 1.00 82.12 391 VAL A O 1
ATOM 3050 N N . ALA A 1 392 ? 15.062 -16.023 -1.846 1.00 85.75 392 ALA A N 1
ATOM 3051 C CA . ALA A 1 392 ? 15.354 -16.726 -3.096 1.00 85.75 392 ALA A CA 1
ATOM 3052 C C . ALA A 1 392 ? 14.507 -18.002 -3.254 1.00 85.75 392 ALA A C 1
ATOM 3054 O O . ALA A 1 392 ? 13.868 -18.179 -4.288 1.00 85.75 392 ALA A O 1
ATOM 3055 N N . ALA A 1 393 ? 14.416 -18.832 -2.211 1.00 87.19 393 ALA A N 1
ATOM 3056 C CA . ALA A 1 393 ? 13.613 -20.055 -2.183 1.00 87.19 393 ALA A CA 1
ATOM 3057 C C . ALA A 1 393 ? 12.124 -19.777 -2.429 1.00 87.19 393 ALA A C 1
ATOM 3059 O O . ALA A 1 393 ? 11.492 -20.453 -3.240 1.00 87.19 393 ALA A O 1
ATOM 3060 N N . ALA A 1 394 ? 11.571 -18.746 -1.780 1.00 85.81 394 ALA A N 1
ATOM 3061 C CA . ALA A 1 394 ? 10.185 -18.344 -1.995 1.00 85.81 394 ALA A CA 1
ATOM 3062 C C . ALA A 1 394 ? 9.940 -17.819 -3.417 1.00 85.81 394 ALA A C 1
ATOM 3064 O O . ALA A 1 394 ? 8.925 -18.164 -4.010 1.00 85.81 394 ALA A O 1
ATOM 3065 N N . MET A 1 395 ? 10.856 -17.022 -3.982 1.00 87.31 395 MET A N 1
ATOM 3066 C CA . MET A 1 395 ? 10.739 -16.566 -5.373 1.00 87.31 395 MET A CA 1
ATOM 3067 C C . MET A 1 395 ? 10.819 -17.733 -6.364 1.00 87.31 395 MET A C 1
ATOM 3069 O O . MET A 1 395 ? 10.026 -17.774 -7.299 1.00 87.31 395 MET A O 1
ATOM 3073 N N . CYS A 1 396 ? 11.713 -18.699 -6.136 1.00 89.31 396 CYS A N 1
ATOM 3074 C CA . CYS A 1 396 ? 11.817 -19.907 -6.955 1.00 89.31 396 CYS A CA 1
ATOM 3075 C C . CYS A 1 396 ? 10.518 -20.720 -6.921 1.00 89.31 396 CYS A C 1
ATOM 3077 O O . CYS A 1 396 ? 9.989 -21.040 -7.980 1.00 89.31 396 CYS A O 1
ATOM 3079 N N . LEU A 1 397 ? 9.959 -20.986 -5.732 1.00 88.06 397 LEU A N 1
ATOM 3080 C CA . LEU A 1 397 ? 8.709 -21.744 -5.608 1.00 88.06 397 LEU A CA 1
ATOM 3081 C C . LEU A 1 397 ? 7.515 -21.007 -6.237 1.00 88.06 397 LEU A C 1
ATOM 3083 O O . LEU A 1 397 ? 6.729 -21.629 -6.943 1.00 88.06 397 LEU A O 1
ATOM 3087 N N . VAL A 1 398 ? 7.404 -19.686 -6.034 1.00 87.75 398 VAL A N 1
ATOM 3088 C CA . VAL A 1 398 ? 6.372 -18.856 -6.684 1.00 87.75 398 VAL A CA 1
ATOM 3089 C C . VAL A 1 398 ? 6.461 -18.990 -8.204 1.00 87.75 398 VAL A C 1
ATOM 3091 O O . VAL A 1 398 ? 5.440 -19.222 -8.842 1.00 87.75 398 VAL A O 1
ATOM 3094 N N . ILE A 1 399 ? 7.656 -18.870 -8.793 1.00 89.31 399 ILE A N 1
ATOM 3095 C CA . ILE A 1 399 ? 7.819 -18.915 -10.252 1.00 89.31 399 ILE A CA 1
ATOM 3096 C C . ILE A 1 399 ? 7.562 -20.334 -10.787 1.00 89.31 399 ILE A C 1
ATOM 3098 O O . ILE A 1 399 ? 6.759 -20.467 -11.703 1.00 89.31 399 ILE A O 1
ATOM 3102 N N . ALA A 1 400 ? 8.126 -21.385 -10.178 1.00 88.88 400 ALA A N 1
ATOM 3103 C CA . ALA A 1 400 ? 7.904 -22.783 -10.588 1.00 88.88 400 ALA A CA 1
ATOM 3104 C C . ALA A 1 400 ? 6.447 -23.266 -10.471 1.00 88.88 400 ALA A C 1
ATOM 3106 O O . ALA A 1 400 ? 6.042 -24.169 -11.195 1.00 88.88 400 ALA A O 1
ATOM 3107 N N . GLN A 1 401 ? 5.654 -22.693 -9.561 1.00 87.12 401 GLN A N 1
ATOM 3108 C CA . GLN A 1 401 ? 4.223 -23.000 -9.442 1.00 87.12 401 GLN A CA 1
ATOM 3109 C C . GLN A 1 401 ? 3.325 -22.091 -10.302 1.00 87.12 401 GLN A C 1
ATOM 3111 O O . GLN A 1 401 ? 2.153 -22.415 -10.483 1.00 87.12 401 GLN A O 1
ATOM 3116 N N . THR A 1 402 ? 3.837 -20.964 -10.814 1.00 88.31 402 THR A N 1
ATOM 3117 C CA . THR A 1 402 ? 3.060 -20.013 -11.634 1.00 88.31 402 THR A CA 1
ATOM 3118 C C . THR A 1 402 ? 3.310 -20.211 -13.130 1.00 88.31 402 THR A C 1
ATOM 3120 O O . THR A 1 402 ? 2.367 -20.209 -13.914 1.00 88.31 402 THR A O 1
ATOM 3123 N N . GLU A 1 403 ? 4.567 -20.368 -13.542 1.00 90.94 403 GLU A N 1
ATOM 3124 C CA . GLU A 1 403 ? 4.980 -20.381 -14.947 1.00 90.94 403 GLU A CA 1
ATOM 3125 C C . GLU A 1 403 ? 5.390 -21.811 -15.351 1.00 90.94 403 GLU A C 1
ATOM 3127 O O . GLU A 1 403 ? 6.324 -22.358 -14.764 1.00 90.94 403 GLU A O 1
ATOM 3132 N N . PRO A 1 404 ? 4.715 -22.447 -16.329 1.00 86.19 404 PRO A N 1
ATOM 3133 C CA . PRO A 1 404 ? 4.878 -23.879 -16.600 1.00 86.19 404 PRO A CA 1
ATOM 3134 C C . PRO A 1 404 ? 6.196 -24.251 -17.299 1.00 86.19 404 PRO A C 1
ATOM 3136 O O . PRO A 1 404 ? 6.597 -25.409 -17.236 1.00 86.19 404 PRO A O 1
ATOM 3139 N N . ASP A 1 405 ? 6.874 -23.295 -17.944 1.00 89.75 405 ASP A N 1
ATOM 3140 C CA . ASP A 1 405 ? 8.230 -23.460 -18.492 1.00 89.75 405 ASP A CA 1
ATOM 3141 C C . ASP A 1 405 ? 9.208 -22.567 -17.710 1.00 89.75 405 ASP A C 1
ATOM 3143 O O . ASP A 1 405 ? 9.739 -21.568 -18.202 1.00 89.75 405 ASP A O 1
ATOM 3147 N N . ALA A 1 406 ? 9.366 -22.887 -16.425 1.00 91.81 406 ALA A N 1
ATOM 3148 C CA . ALA A 1 406 ? 10.302 -22.237 -15.520 1.00 91.81 406 ALA A CA 1
ATOM 3149 C C . ALA A 1 406 ? 11.453 -23.182 -15.159 1.00 91.81 406 ALA A C 1
ATOM 3151 O O . ALA A 1 406 ? 11.290 -24.140 -14.405 1.00 91.81 406 ALA A O 1
ATOM 3152 N N . GLN A 1 407 ? 12.645 -22.874 -15.661 1.00 91.88 407 GLN A N 1
ATOM 3153 C CA . GLN A 1 407 ? 13.875 -23.586 -15.335 1.00 91.88 407 GLN A CA 1
ATOM 3154 C C . GLN A 1 407 ? 14.598 -22.836 -14.212 1.00 91.88 407 GLN A C 1
ATOM 3156 O O . GLN A 1 407 ? 14.860 -21.637 -14.318 1.00 91.88 407 GLN A O 1
ATOM 3161 N N . ILE A 1 408 ? 14.910 -23.530 -13.116 1.00 92.00 408 ILE A N 1
ATOM 3162 C CA . ILE A 1 408 ? 15.624 -22.959 -11.967 1.00 92.00 408 ILE A CA 1
ATOM 3163 C C . ILE A 1 408 ? 17.026 -23.569 -11.914 1.00 92.00 408 ILE A C 1
ATOM 3165 O O . ILE A 1 408 ? 17.207 -24.782 -12.034 1.00 92.00 408 ILE A O 1
ATOM 3169 N N . VAL A 1 409 ? 18.033 -22.715 -11.760 1.00 90.56 409 VAL A N 1
ATOM 3170 C CA . VAL A 1 409 ? 19.458 -23.073 -11.769 1.00 90.56 409 VAL A CA 1
ATOM 3171 C C . VAL A 1 409 ? 20.175 -22.367 -10.620 1.00 90.56 409 VAL A C 1
ATOM 3173 O O . VAL A 1 409 ? 19.819 -21.247 -10.255 1.00 90.56 409 VAL A O 1
ATOM 3176 N N . VAL A 1 410 ? 21.189 -23.005 -10.040 1.00 89.06 410 VAL A N 1
ATOM 3177 C CA . VAL A 1 410 ? 22.107 -22.381 -9.068 1.00 89.06 410 VAL A CA 1
ATOM 3178 C C . VAL A 1 410 ? 23.473 -22.174 -9.709 1.00 89.06 410 VAL A C 1
ATOM 3180 O O . VAL A 1 410 ? 23.880 -22.995 -10.530 1.00 89.06 410 VAL A O 1
ATOM 3183 N N . TYR A 1 411 ? 24.184 -21.099 -9.359 1.00 85.62 411 TYR A N 1
ATOM 3184 C CA . TYR A 1 411 ? 25.492 -20.799 -9.951 1.00 85.62 411 TYR A CA 1
ATOM 3185 C C . TYR A 1 411 ? 26.513 -20.228 -8.953 1.00 85.62 411 TYR A C 1
ATOM 3187 O O . TYR A 1 411 ? 26.156 -19.512 -8.014 1.00 85.62 411 TYR A O 1
ATOM 3195 N N . SER A 1 412 ? 27.788 -20.580 -9.162 1.00 80.25 412 SER A N 1
ATOM 3196 C CA . SER A 1 412 ? 28.965 -20.108 -8.411 1.00 80.25 412 SER A CA 1
ATOM 3197 C C . SER A 1 412 ? 30.263 -20.517 -9.126 1.00 80.25 412 SER A C 1
ATOM 3199 O O . SER A 1 412 ? 30.309 -21.578 -9.745 1.00 80.25 412 SER A O 1
ATOM 3201 N N . GLU A 1 413 ? 31.315 -19.694 -9.056 1.00 73.56 413 GLU A N 1
ATOM 3202 C CA . GLU A 1 413 ? 32.667 -19.983 -9.592 1.00 73.56 413 GLU A CA 1
ATOM 3203 C C . GLU A 1 413 ? 32.717 -20.471 -11.055 1.00 73.56 413 GLU A C 1
ATOM 3205 O O . GLU A 1 413 ? 33.448 -21.395 -11.401 1.00 73.56 413 GLU A O 1
ATOM 3210 N N . GLY A 1 414 ? 31.913 -19.875 -11.942 1.00 72.12 414 GLY A N 1
ATOM 3211 C CA . GLY A 1 414 ? 31.841 -20.301 -13.349 1.00 72.12 414 GLY A CA 1
ATOM 3212 C C . GLY A 1 414 ? 31.076 -21.614 -13.574 1.00 72.12 414 GLY A C 1
ATOM 3213 O O . GLY A 1 414 ? 30.840 -21.990 -14.717 1.00 72.12 414 GLY A O 1
ATOM 3214 N N . SER A 1 415 ? 30.641 -22.289 -12.507 1.00 79.88 415 SER A N 1
ATOM 3215 C CA . SER A 1 415 ? 29.764 -23.457 -12.564 1.00 79.88 415 SER A CA 1
ATOM 3216 C C . SER A 1 415 ? 28.293 -23.062 -12.425 1.00 79.88 415 SER A C 1
ATOM 3218 O O . SER A 1 415 ? 27.936 -22.102 -11.734 1.00 79.88 415 SER A O 1
ATOM 3220 N N . ILE A 1 416 ? 27.428 -23.827 -13.085 1.00 86.06 416 ILE A N 1
ATOM 3221 C CA . ILE A 1 416 ? 25.978 -23.658 -13.074 1.00 86.06 416 ILE A CA 1
ATOM 3222 C C . ILE A 1 416 ? 25.324 -25.041 -13.106 1.00 86.06 416 ILE A C 1
ATOM 3224 O O . ILE A 1 416 ? 25.730 -25.915 -13.871 1.00 86.06 416 ILE A O 1
ATOM 3228 N N . LEU A 1 417 ? 24.351 -25.262 -12.223 1.00 86.19 417 LEU A N 1
ATOM 3229 C CA . LEU A 1 417 ? 23.737 -26.566 -11.985 1.00 86.19 417 LEU A CA 1
ATOM 3230 C C . LEU A 1 417 ? 22.205 -26.445 -12.004 1.00 86.19 417 LEU A C 1
ATOM 3232 O O . LEU A 1 417 ? 21.663 -25.559 -11.334 1.00 86.19 417 LEU A O 1
ATOM 3236 N N . PRO A 1 418 ? 21.484 -27.339 -12.708 1.00 85.56 418 PRO A N 1
ATOM 3237 C CA . PRO A 1 418 ? 20.034 -27.445 -12.601 1.00 85.56 418 PRO A CA 1
ATOM 3238 C C . PRO A 1 418 ? 19.593 -27.676 -11.154 1.00 85.56 418 PRO A C 1
ATOM 3240 O O . PRO A 1 418 ? 20.042 -28.608 -10.486 1.00 85.56 418 PRO A O 1
ATOM 3243 N N . CYS A 1 419 ? 18.693 -26.825 -10.674 1.00 84.00 419 CYS A N 1
ATOM 3244 C CA . CYS A 1 419 ? 18.144 -26.874 -9.329 1.00 84.00 419 CYS A CA 1
ATOM 3245 C C . CYS A 1 419 ? 16.691 -27.340 -9.441 1.00 84.00 419 CYS A C 1
ATOM 3247 O O . CYS A 1 419 ? 15.789 -26.557 -9.740 1.00 84.00 419 CYS A O 1
ATOM 3249 N N . ALA A 1 420 ? 16.482 -28.649 -9.287 1.00 81.19 420 ALA A N 1
ATOM 3250 C CA . ALA A 1 420 ? 15.177 -29.278 -9.449 1.00 81.19 420 ALA A CA 1
ATOM 3251 C C . ALA A 1 420 ? 14.221 -28.852 -8.320 1.00 81.19 420 ALA A C 1
ATOM 3253 O O . ALA A 1 420 ? 14.176 -29.470 -7.255 1.00 81.19 420 ALA A O 1
ATOM 3254 N N . VAL A 1 421 ? 13.460 -27.790 -8.584 1.00 81.81 421 VAL A N 1
ATOM 3255 C CA . VAL A 1 421 ? 12.378 -27.266 -7.747 1.00 81.81 421 VAL A CA 1
ATOM 3256 C C . VAL A 1 421 ? 11.058 -27.587 -8.440 1.00 81.81 421 VAL A C 1
ATOM 3258 O O . VAL A 1 421 ? 10.625 -26.872 -9.340 1.00 81.81 421 VAL A O 1
ATOM 3261 N N . SER A 1 422 ? 10.437 -28.695 -8.045 1.00 75.81 422 SER A N 1
ATOM 3262 C CA . SER A 1 422 ? 9.111 -29.096 -8.516 1.00 75.81 422 SER A CA 1
ATOM 3263 C C . SER A 1 422 ? 8.000 -28.466 -7.666 1.00 75.81 422 SER A C 1
ATOM 3265 O O . SER A 1 422 ? 8.221 -28.030 -6.534 1.00 75.81 422 SER A O 1
ATOM 3267 N N . SER A 1 423 ? 6.786 -28.393 -8.215 1.00 67.69 423 SER A N 1
ATOM 3268 C CA . SER A 1 423 ? 5.645 -27.702 -7.597 1.00 67.69 423 SER A CA 1
ATOM 3269 C C . SER A 1 423 ? 5.177 -28.306 -6.266 1.00 67.69 423 SER A C 1
ATOM 3271 O O . SER A 1 423 ? 4.521 -27.619 -5.489 1.00 67.69 423 SER A O 1
ATOM 3273 N N . ASP A 1 424 ? 5.506 -29.568 -5.996 1.00 71.12 424 ASP A N 1
ATOM 3274 C CA . ASP A 1 424 ? 5.233 -30.292 -4.750 1.00 71.12 424 ASP A CA 1
ATOM 3275 C C . ASP A 1 424 ? 6.269 -30.031 -3.639 1.00 71.12 424 ASP A C 1
ATOM 3277 O O . ASP A 1 424 ? 6.035 -30.398 -2.485 1.00 71.12 424 ASP A O 1
ATOM 3281 N N . MET A 1 425 ? 7.399 -29.380 -3.942 1.00 78.00 425 MET A N 1
ATOM 3282 C CA . MET A 1 425 ? 8.431 -29.120 -2.938 1.00 78.00 425 MET A CA 1
ATOM 3283 C C . MET A 1 425 ? 7.985 -28.100 -1.893 1.00 78.00 425 MET A C 1
ATOM 3285 O O . MET A 1 425 ? 7.521 -27.000 -2.194 1.00 78.00 425 MET A O 1
ATOM 3289 N N . THR A 1 426 ? 8.225 -28.427 -0.626 1.00 76.44 426 THR A N 1
ATOM 3290 C CA . THR A 1 426 ? 8.049 -27.475 0.470 1.00 76.44 426 THR A CA 1
ATOM 3291 C C . THR A 1 426 ? 9.108 -26.375 0.416 1.00 76.44 426 THR A C 1
ATOM 3293 O O . THR A 1 426 ? 10.261 -26.593 0.034 1.00 76.44 426 THR A O 1
ATOM 3296 N N . PHE A 1 427 ? 8.743 -25.194 0.917 1.00 80.00 427 PHE A N 1
ATOM 3297 C CA . PHE A 1 427 ? 9.654 -24.064 1.113 1.00 80.00 427 PHE A CA 1
ATOM 3298 C C . PHE A 1 427 ? 10.984 -24.457 1.791 1.00 80.00 427 PHE A C 1
ATOM 3300 O O . PHE A 1 427 ? 12.051 -24.003 1.376 1.00 80.00 427 PHE A O 1
ATOM 3307 N N . MET A 1 428 ? 10.934 -25.342 2.794 1.00 75.94 428 MET A N 1
ATOM 3308 C CA . MET A 1 428 ? 12.118 -25.811 3.523 1.00 75.94 428 MET A CA 1
ATOM 3309 C C . MET A 1 428 ? 13.037 -26.696 2.672 1.00 75.94 428 MET A C 1
ATOM 3311 O O . MET A 1 428 ? 14.255 -26.595 2.807 1.00 75.94 428 MET A O 1
ATOM 3315 N N . GLN A 1 429 ? 12.490 -27.527 1.777 1.00 82.06 429 GLN A N 1
ATOM 3316 C CA . GLN A 1 429 ? 13.295 -28.335 0.851 1.00 82.06 429 GLN A CA 1
ATOM 3317 C C . GLN A 1 429 ? 14.027 -27.444 -0.159 1.00 82.06 429 GLN A C 1
ATOM 3319 O O . GLN A 1 429 ? 15.232 -27.608 -0.341 1.00 82.06 429 GLN A O 1
ATOM 3324 N N . VAL A 1 430 ? 13.342 -26.453 -0.743 1.00 83.81 430 VAL A N 1
ATOM 3325 C CA . VAL A 1 430 ? 13.964 -25.485 -1.667 1.00 83.81 430 VAL A CA 1
ATOM 3326 C C . VAL A 1 430 ? 15.047 -24.669 -0.951 1.00 83.81 430 VAL A C 1
ATOM 3328 O O . VAL A 1 430 ? 16.170 -24.565 -1.439 1.00 83.81 430 VAL A O 1
ATOM 3331 N N . ALA A 1 431 ? 14.764 -24.156 0.251 1.00 83.12 431 ALA A N 1
ATOM 3332 C CA . ALA A 1 431 ? 15.756 -23.442 1.055 1.00 83.12 431 ALA A CA 1
ATOM 3333 C C . ALA A 1 431 ? 16.986 -24.313 1.384 1.00 83.12 431 ALA A C 1
ATOM 3335 O O . ALA A 1 431 ? 18.113 -23.828 1.308 1.00 83.12 431 ALA A O 1
ATOM 3336 N N . ALA A 1 432 ? 16.795 -25.601 1.690 1.00 82.06 432 ALA A N 1
ATOM 3337 C CA . ALA A 1 432 ? 17.888 -26.538 1.953 1.00 82.06 432 ALA A CA 1
ATOM 3338 C C . ALA A 1 432 ? 18.715 -26.890 0.700 1.00 82.06 432 ALA A C 1
ATOM 3340 O O . ALA A 1 432 ? 19.910 -27.161 0.824 1.00 82.06 432 ALA A O 1
ATOM 3341 N N . GLN A 1 433 ? 18.129 -26.861 -0.505 1.00 80.94 433 GLN A N 1
ATOM 3342 C CA . GLN A 1 433 ? 18.895 -26.968 -1.753 1.00 80.94 433 GLN A CA 1
ATOM 3343 C C . GLN A 1 433 ? 19.807 -25.743 -1.945 1.00 80.94 433 GLN A C 1
ATOM 3345 O O . GLN A 1 433 ? 20.997 -25.911 -2.199 1.00 80.94 433 GLN A O 1
ATOM 3350 N N . LEU A 1 434 ? 19.284 -24.529 -1.729 1.00 79.81 434 LEU A N 1
ATOM 3351 C CA . LEU A 1 434 ? 20.018 -23.260 -1.890 1.00 79.81 434 LEU A CA 1
ATOM 3352 C C . LEU A 1 434 ? 21.087 -22.981 -0.809 1.00 79.81 434 LEU A C 1
ATOM 3354 O O . LEU A 1 434 ? 21.833 -22.013 -0.923 1.00 79.81 434 LEU A O 1
ATOM 3358 N N . ILE A 1 435 ? 21.168 -23.799 0.246 1.00 75.06 435 ILE A N 1
ATOM 3359 C CA . ILE A 1 435 ? 22.191 -23.701 1.309 1.00 75.06 435 ILE A CA 1
ATOM 3360 C C . ILE A 1 435 ? 23.465 -24.506 0.969 1.00 75.06 435 ILE A C 1
ATOM 3362 O O . ILE A 1 435 ? 24.486 -24.364 1.642 1.00 75.06 435 ILE A O 1
ATOM 3366 N N . LYS A 1 436 ? 23.445 -25.328 -0.088 1.00 62.47 436 LYS A N 1
ATOM 3367 C CA . LYS A 1 436 ? 24.596 -26.133 -0.528 1.00 62.47 436 LYS A CA 1
ATOM 3368 C C . LYS A 1 436 ? 25.629 -25.258 -1.253 1.00 62.47 436 LYS A C 1
ATOM 3370 O O . LYS A 1 436 ? 25.518 -25.050 -2.455 1.00 62.47 436 LYS A O 1
ATOM 3375 N N . THR A 1 437 ? 26.628 -24.755 -0.530 1.00 54.78 437 THR A N 1
ATOM 3376 C CA . THR A 1 437 ? 27.737 -23.954 -1.081 1.00 54.78 437 THR A CA 1
ATOM 3377 C C . THR A 1 437 ? 28.569 -24.729 -2.111 1.00 54.78 437 THR A C 1
ATOM 3379 O O . THR A 1 437 ? 28.850 -25.914 -1.919 1.00 54.78 437 THR A O 1
ATOM 3382 N N . PRO A 1 438 ? 29.007 -24.045 -3.180 1.00 51.91 438 PRO A N 1
ATOM 3383 C CA . PRO A 1 438 ? 30.375 -23.508 -3.190 1.00 51.91 438 PRO A CA 1
ATOM 3384 C C . PRO A 1 438 ? 30.397 -21.982 -3.060 1.00 51.91 438 PRO A C 1
ATOM 3386 O O . PRO A 1 438 ? 29.670 -21.289 -3.769 1.00 51.91 438 PRO A O 1
ATOM 3389 N N . GLY A 1 439 ? 31.245 -21.451 -2.176 1.00 61.62 439 GLY A N 1
ATOM 3390 C CA . GLY A 1 439 ? 31.511 -20.009 -2.128 1.00 61.62 439 GLY A CA 1
ATOM 3391 C C . GLY A 1 439 ? 32.507 -19.590 -3.213 1.00 61.62 439 GLY A C 1
ATOM 3392 O O . GLY A 1 439 ? 33.276 -20.430 -3.661 1.00 61.62 439 GLY A O 1
ATOM 3393 N N . GLY A 1 440 ? 32.519 -18.312 -3.601 1.00 65.00 440 GLY A N 1
ATOM 3394 C CA . GLY A 1 440 ? 33.479 -17.803 -4.585 1.00 65.00 440 GLY A CA 1
ATOM 3395 C C . GLY A 1 440 ? 33.087 -16.467 -5.213 1.00 65.00 440 GLY A C 1
ATOM 3396 O O . GLY A 1 440 ? 32.518 -15.602 -4.545 1.00 65.00 440 GLY A O 1
ATOM 3397 N N . SER A 1 441 ? 33.408 -16.276 -6.496 1.00 71.81 441 SER A N 1
ATOM 3398 C CA . SER A 1 441 ? 33.065 -15.062 -7.249 1.00 71.81 441 SER A CA 1
ATOM 3399 C C . SER A 1 441 ? 31.698 -15.150 -7.943 1.00 71.81 441 SER A C 1
ATOM 3401 O O . SER A 1 441 ? 31.253 -16.211 -8.384 1.00 71.81 441 SER A O 1
ATOM 3403 N N . THR A 1 442 ? 31.035 -13.997 -8.062 1.00 77.88 442 THR A N 1
ATOM 3404 C CA . THR A 1 442 ? 29.725 -13.857 -8.712 1.00 77.88 442 THR A CA 1
ATOM 3405 C C . THR A 1 442 ? 29.882 -13.365 -10.149 1.00 77.88 442 THR A C 1
ATOM 3407 O O . THR A 1 442 ? 30.313 -12.231 -10.360 1.00 77.88 442 THR A O 1
ATOM 3410 N N . ASP A 1 443 ? 29.453 -14.157 -11.132 1.00 85.00 443 ASP A N 1
ATOM 3411 C CA . ASP A 1 443 ? 29.324 -13.723 -12.528 1.00 85.00 443 ASP A CA 1
ATOM 3412 C C . ASP A 1 443 ? 27.857 -13.796 -12.977 1.00 85.00 443 ASP A C 1
ATOM 3414 O O . ASP A 1 443 ? 27.268 -14.871 -13.061 1.00 85.00 443 ASP A O 1
ATOM 3418 N N . CYS A 1 444 ? 27.245 -12.640 -13.241 1.00 86.31 444 CYS A N 1
ATOM 3419 C CA . CYS A 1 444 ? 25.852 -12.556 -13.687 1.00 86.31 444 CYS A CA 1
ATOM 3420 C C . CYS A 1 444 ? 25.671 -12.720 -15.210 1.00 86.31 444 CYS A C 1
ATOM 3422 O O . CYS A 1 444 ? 24.533 -12.698 -15.675 1.00 86.31 444 CYS A O 1
ATOM 3424 N N . ALA A 1 445 ? 26.744 -12.853 -15.998 1.00 88.38 445 ALA A N 1
ATOM 3425 C CA . ALA A 1 445 ? 26.658 -13.193 -17.419 1.00 88.38 445 ALA A CA 1
ATOM 3426 C C . ALA A 1 445 ? 26.484 -14.708 -17.613 1.00 88.38 445 ALA A C 1
ATOM 3428 O O . ALA A 1 445 ? 25.727 -15.133 -18.485 1.00 88.38 445 ALA A O 1
ATOM 3429 N N . LEU A 1 446 ? 27.099 -15.509 -16.733 1.00 89.25 446 LEU A N 1
ATOM 3430 C CA . LEU A 1 446 ? 27.142 -16.973 -16.797 1.00 89.25 446 LEU A CA 1
ATOM 3431 C C . LEU A 1 446 ? 25.786 -17.662 -17.079 1.00 89.25 446 LEU A C 1
ATOM 3433 O O . LEU A 1 446 ? 25.764 -18.531 -17.949 1.00 89.25 446 LEU A O 1
ATOM 3437 N N . PRO A 1 447 ? 24.641 -17.298 -16.456 1.00 91.50 447 PRO A N 1
ATOM 3438 C CA . PRO A 1 447 ? 23.366 -17.961 -16.757 1.00 91.50 447 PRO A CA 1
ATOM 3439 C C . PRO A 1 447 ? 22.842 -17.700 -18.177 1.00 91.50 447 PRO A C 1
ATOM 3441 O O . PRO A 1 447 ? 22.038 -18.474 -18.689 1.00 91.50 447 PRO A O 1
ATOM 3444 N N . ILE A 1 448 ? 23.283 -16.611 -18.814 1.00 91.62 448 ILE A N 1
ATOM 3445 C CA . ILE A 1 448 ? 22.923 -16.235 -20.187 1.00 91.62 448 ILE A CA 1
ATOM 3446 C C . ILE A 1 448 ? 23.850 -16.948 -21.179 1.00 91.62 448 ILE A C 1
ATOM 3448 O O . ILE A 1 448 ? 23.382 -17.486 -22.184 1.00 91.62 448 ILE A O 1
ATOM 3452 N N . THR A 1 449 ? 25.151 -17.014 -20.876 1.00 90.31 449 THR A N 1
ATOM 3453 C CA . THR A 1 449 ? 26.119 -17.795 -21.661 1.00 90.31 449 THR A CA 1
ATOM 3454 C C . THR A 1 449 ? 25.733 -19.273 -21.663 1.00 90.31 449 THR A C 1
ATOM 3456 O O . THR A 1 449 ? 25.539 -19.838 -22.732 1.00 90.31 449 THR A O 1
ATOM 3459 N N . TRP A 1 450 ? 25.454 -19.857 -20.493 1.00 91.38 450 TRP A N 1
ATOM 3460 C CA . TRP A 1 450 ? 24.995 -21.245 -20.367 1.00 91.38 450 TRP A CA 1
ATOM 3461 C C . TRP A 1 450 ? 23.717 -21.533 -21.165 1.00 91.38 450 TRP A C 1
ATOM 3463 O O . TRP A 1 450 ? 23.618 -22.570 -21.818 1.00 91.38 450 TRP A O 1
ATOM 3473 N N . ALA A 1 451 ? 22.747 -20.609 -21.157 1.00 91.44 451 ALA A N 1
ATOM 3474 C CA . ALA A 1 451 ? 21.535 -20.750 -21.962 1.00 91.44 451 ALA A CA 1
ATOM 3475 C C . ALA A 1 451 ? 21.840 -20.773 -23.473 1.00 91.44 451 ALA A C 1
ATOM 3477 O O . ALA A 1 451 ? 21.198 -21.521 -24.204 1.00 91.44 451 ALA A O 1
ATOM 3478 N N . SER A 1 452 ? 22.848 -20.012 -23.916 1.00 89.19 452 SER A N 1
ATOM 3479 C CA . SER A 1 452 ? 23.358 -20.040 -25.297 1.00 89.19 452 SER A CA 1
ATOM 3480 C C . SER A 1 452 ? 24.042 -21.377 -25.614 1.00 89.19 452 SER A C 1
ATOM 3482 O O . SER A 1 452 ? 23.771 -21.992 -26.633 1.00 89.19 452 SER A O 1
ATOM 3484 N N . GLU A 1 453 ? 24.909 -21.854 -24.717 1.00 89.81 453 GLU A N 1
ATOM 3485 C CA . GLU A 1 453 ? 25.711 -23.081 -24.877 1.00 89.81 453 GLU A CA 1
ATOM 3486 C C . GLU A 1 453 ? 24.890 -24.382 -24.831 1.00 89.81 453 GLU A C 1
ATOM 3488 O O . GLU A 1 453 ? 25.404 -25.448 -25.165 1.00 89.81 453 GLU A O 1
ATOM 3493 N N . ASN A 1 454 ? 23.636 -24.315 -24.375 1.00 89.00 454 ASN A N 1
ATOM 3494 C CA . ASN A 1 454 ? 22.755 -25.468 -24.172 1.00 89.00 454 ASN A CA 1
ATOM 3495 C C . ASN A 1 454 ? 21.475 -25.389 -25.031 1.00 89.00 454 ASN A C 1
ATOM 3497 O O . ASN A 1 454 ? 20.492 -26.068 -24.706 1.00 89.00 454 ASN A O 1
ATOM 3501 N N . ASP A 1 455 ? 21.462 -24.543 -26.070 1.00 87.75 455 ASP A N 1
ATOM 3502 C CA . ASP A 1 455 ? 20.330 -24.295 -26.982 1.00 87.75 455 ASP A CA 1
ATOM 3503 C C . ASP A 1 455 ? 19.007 -24.002 -26.234 1.00 87.75 455 ASP A C 1
ATOM 3505 O O . ASP A 1 455 ? 17.928 -24.517 -26.553 1.00 87.75 455 ASP A O 1
ATOM 3509 N N . LYS A 1 456 ? 19.084 -23.228 -25.141 1.00 89.12 456 LYS A N 1
ATOM 3510 C CA . LYS A 1 456 ? 17.938 -22.916 -24.276 1.00 89.12 456 LYS A CA 1
ATOM 3511 C C . LYS A 1 456 ? 17.295 -21.609 -24.706 1.00 89.12 456 LYS A C 1
ATOM 3513 O O . LYS A 1 456 ? 17.754 -20.525 -24.351 1.00 89.12 456 LYS A O 1
ATOM 3518 N N . THR A 1 457 ? 16.162 -21.725 -25.389 1.00 90.06 457 THR A N 1
ATOM 3519 C CA . THR A 1 457 ? 15.302 -20.589 -25.750 1.00 90.06 457 THR A CA 1
ATOM 3520 C C . THR A 1 457 ? 14.502 -20.069 -24.538 1.00 90.06 457 THR A C 1
ATOM 3522 O O . THR A 1 457 ? 13.637 -20.755 -24.001 1.00 90.06 457 THR A O 1
ATOM 3525 N N . VAL A 1 458 ? 14.797 -18.845 -24.089 1.00 91.88 458 VAL A N 1
ATOM 3526 C CA . VAL A 1 458 ? 14.341 -18.243 -22.821 1.00 91.88 458 VAL A CA 1
ATOM 3527 C C . VAL A 1 458 ? 13.854 -16.816 -23.075 1.00 91.88 458 VAL A C 1
ATOM 3529 O O . VAL A 1 458 ? 14.580 -15.973 -23.602 1.00 91.88 458 VAL A O 1
ATOM 3532 N N . ASP A 1 459 ? 12.630 -16.508 -22.645 1.00 90.56 459 ASP A N 1
ATOM 3533 C CA . ASP A 1 459 ? 12.025 -15.183 -22.823 1.00 90.56 459 ASP A CA 1
ATOM 3534 C C . ASP A 1 459 ? 12.357 -14.225 -21.668 1.00 90.56 459 ASP A C 1
ATOM 3536 O O . ASP A 1 459 ? 12.400 -13.003 -21.857 1.00 90.56 459 ASP A O 1
ATOM 3540 N N . VAL A 1 460 ? 12.557 -14.767 -20.459 1.00 91.12 460 VAL A N 1
ATOM 3541 C CA . VAL A 1 460 ? 12.768 -13.995 -19.227 1.00 91.12 460 VAL A CA 1
ATOM 3542 C C . VAL A 1 460 ? 13.879 -14.606 -18.369 1.00 91.12 460 VAL A C 1
ATOM 3544 O O . VAL A 1 460 ? 13.720 -15.670 -17.778 1.00 91.12 460 VAL A O 1
ATOM 3547 N N . PHE A 1 461 ? 14.989 -13.881 -18.227 1.00 91.56 461 PHE A N 1
ATOM 3548 C CA . PHE A 1 461 ? 16.040 -14.192 -17.253 1.00 91.56 461 PHE A CA 1
ATOM 3549 C C . PHE A 1 461 ? 15.765 -13.459 -15.935 1.00 91.56 461 PHE A C 1
ATOM 3551 O O . PHE A 1 461 ? 15.593 -12.237 -15.926 1.00 91.56 461 PHE A O 1
ATOM 3558 N N . ILE A 1 462 ? 15.767 -14.189 -14.819 1.00 92.12 462 ILE A N 1
ATOM 3559 C CA . ILE A 1 462 ? 15.670 -13.648 -13.458 1.00 92.12 462 ILE A CA 1
ATOM 3560 C C . ILE A 1 462 ? 16.913 -14.088 -12.688 1.00 92.12 462 ILE A C 1
ATOM 3562 O O . ILE A 1 462 ? 17.058 -15.259 -12.359 1.00 92.12 462 ILE A O 1
ATOM 3566 N N . ILE A 1 463 ? 17.805 -13.145 -12.388 1.00 88.62 463 ILE A N 1
ATOM 3567 C CA . ILE A 1 463 ? 19.047 -13.411 -11.654 1.00 88.62 463 ILE A CA 1
ATOM 3568 C C . ILE A 1 463 ? 18.878 -12.922 -10.212 1.00 88.62 463 ILE A C 1
ATOM 3570 O O . ILE A 1 463 ? 18.628 -11.738 -9.971 1.00 88.62 463 ILE A O 1
ATOM 3574 N N . LEU A 1 464 ? 18.992 -13.840 -9.253 1.00 86.69 464 LEU A N 1
ATOM 3575 C CA . LEU A 1 464 ? 18.831 -13.600 -7.821 1.00 86.69 464 LEU A CA 1
ATOM 3576 C C . LEU A 1 464 ? 20.204 -13.623 -7.137 1.00 86.69 464 LEU A C 1
ATOM 3578 O O . LEU A 1 464 ? 20.675 -14.678 -6.722 1.00 86.69 464 LEU A O 1
ATOM 3582 N N . THR A 1 465 ? 20.824 -12.447 -7.003 1.00 80.44 465 THR A N 1
ATOM 3583 C CA . THR A 1 465 ? 22.105 -12.236 -6.303 1.00 80.44 465 THR A CA 1
ATOM 3584 C C . THR A 1 465 ? 21.992 -11.164 -5.214 1.00 80.44 465 THR A C 1
ATOM 3586 O O . THR A 1 465 ? 21.125 -10.285 -5.257 1.00 80.44 465 THR A O 1
ATOM 3589 N N . ASN A 1 466 ? 22.875 -11.241 -4.217 1.00 72.12 466 ASN A N 1
ATOM 3590 C CA . ASN A 1 466 ? 23.098 -10.222 -3.188 1.00 72.12 466 ASN A CA 1
ATOM 3591 C C . ASN A 1 466 ? 24.460 -9.501 -3.333 1.00 72.12 466 ASN A C 1
ATOM 3593 O O . ASN A 1 466 ? 24.718 -8.554 -2.584 1.00 72.12 466 ASN A O 1
ATOM 3597 N N . ASN A 1 467 ? 25.292 -9.919 -4.292 1.00 67.06 467 ASN A N 1
ATOM 3598 C CA . ASN A 1 467 ? 26.633 -9.409 -4.564 1.00 67.06 467 ASN A CA 1
ATOM 3599 C C . ASN A 1 467 ? 26.644 -8.375 -5.709 1.00 67.06 467 ASN A C 1
ATOM 3601 O O . ASN A 1 467 ? 25.637 -8.115 -6.371 1.00 67.06 467 ASN A O 1
ATOM 3605 N N . GLN A 1 468 ? 27.809 -7.766 -5.951 1.00 65.94 468 GLN A N 1
ATOM 3606 C CA . GLN A 1 468 ? 28.104 -7.099 -7.224 1.00 65.94 468 GLN A CA 1
ATOM 3607 C C . GLN A 1 468 ? 28.740 -8.121 -8.174 1.00 65.94 468 GLN A C 1
ATOM 3609 O O . GLN A 1 468 ? 29.536 -8.948 -7.733 1.00 65.94 468 GLN A O 1
ATOM 3614 N N . THR A 1 469 ? 28.400 -8.071 -9.465 1.00 68.38 469 THR A N 1
ATOM 3615 C CA . THR A 1 469 ? 29.016 -8.957 -10.463 1.00 68.38 469 THR A CA 1
ATOM 3616 C C . THR A 1 469 ? 30.494 -8.601 -10.640 1.00 68.38 469 THR A C 1
ATOM 3618 O O . THR A 1 469 ? 30.833 -7.437 -10.846 1.00 68.38 469 THR A O 1
ATOM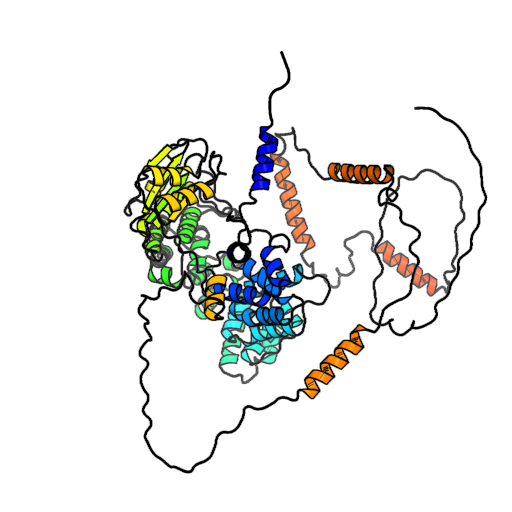 3621 N N . LEU A 1 470 ? 31.358 -9.610 -10.548 1.00 63.88 470 LEU A N 1
ATOM 3622 C CA . LEU A 1 470 ? 32.812 -9.541 -10.748 1.00 63.88 470 LEU A CA 1
ATOM 3623 C C . LEU A 1 470 ? 33.250 -10.346 -11.987 1.00 63.88 470 LEU A C 1
ATOM 3625 O O . LEU A 1 470 ? 34.435 -10.626 -12.170 1.00 63.88 470 LEU A O 1
ATOM 3629 N N . GLY A 1 471 ? 32.279 -10.726 -12.821 1.00 63.12 471 GLY A N 1
ATOM 3630 C CA . GLY A 1 471 ? 32.487 -11.379 -14.107 1.00 63.12 471 GLY A CA 1
ATOM 3631 C C . GLY A 1 471 ? 33.333 -10.570 -15.087 1.00 63.12 471 GLY A C 1
ATOM 3632 O O . GLY A 1 471 ? 33.418 -9.343 -15.001 1.00 63.12 471 GLY A O 1
ATOM 3633 N N . ARG A 1 472 ? 33.951 -11.268 -16.046 1.00 65.81 472 ARG A N 1
ATOM 3634 C CA . ARG A 1 472 ? 34.742 -10.628 -17.116 1.00 65.81 472 ARG A CA 1
ATOM 3635 C C . ARG A 1 472 ? 33.867 -9.988 -18.192 1.00 65.81 472 ARG A C 1
ATOM 3637 O O . ARG A 1 472 ? 34.298 -9.030 -18.829 1.00 65.81 472 ARG A O 1
ATOM 3644 N N . GLU A 1 473 ? 32.668 -10.522 -18.401 1.00 73.62 473 GLU A N 1
ATOM 3645 C CA . GLU A 1 473 ? 31.699 -9.999 -19.360 1.00 73.62 473 GLU A CA 1
ATOM 3646 C C . GLU A 1 473 ? 30.668 -9.087 -18.694 1.00 73.62 473 GLU A C 1
ATOM 3648 O O . GLU A 1 473 ? 30.356 -9.207 -17.508 1.00 73.62 473 GLU A O 1
ATOM 3653 N N . ASN A 1 474 ? 30.090 -8.180 -19.483 1.00 79.75 474 ASN A N 1
ATOM 3654 C CA . ASN A 1 474 ? 28.945 -7.396 -19.047 1.00 79.75 474 ASN A CA 1
ATOM 3655 C C . ASN A 1 474 ? 27.651 -8.183 -19.334 1.00 79.75 474 ASN A C 1
ATOM 3657 O O . ASN A 1 474 ? 27.330 -8.381 -20.508 1.00 79.75 474 ASN A O 1
ATOM 3661 N N . PRO A 1 475 ? 26.842 -8.553 -18.319 1.00 82.50 475 PRO A N 1
ATOM 3662 C CA . PRO A 1 475 ? 25.617 -9.331 -18.529 1.00 82.50 475 PRO A CA 1
ATOM 3663 C C . PRO A 1 475 ? 24.619 -8.663 -19.486 1.00 82.50 475 PRO A C 1
ATOM 3665 O O . PRO A 1 475 ? 23.836 -9.334 -20.156 1.00 82.50 475 PRO A O 1
ATOM 3668 N N . ALA A 1 476 ? 24.634 -7.327 -19.576 1.00 79.88 476 ALA A N 1
ATOM 3669 C CA . ALA A 1 476 ? 23.779 -6.583 -20.494 1.00 79.88 476 ALA A CA 1
ATOM 3670 C C . ALA A 1 476 ? 24.256 -6.642 -21.956 1.00 79.88 476 ALA A C 1
ATOM 3672 O O . ALA A 1 476 ? 23.466 -6.314 -22.843 1.00 79.88 476 ALA A O 1
ATOM 3673 N N . ASP A 1 477 ? 25.506 -7.033 -22.214 1.00 82.06 477 ASP A N 1
ATOM 3674 C CA . ASP A 1 477 ? 26.060 -7.287 -23.545 1.00 82.06 477 ASP A CA 1
ATOM 3675 C C . ASP A 1 477 ? 25.931 -8.764 -23.931 1.00 82.06 477 ASP A C 1
ATOM 3677 O O . ASP A 1 477 ? 25.405 -9.043 -25.007 1.00 82.06 477 ASP A O 1
ATOM 3681 N N . THR A 1 478 ? 26.222 -9.702 -23.024 1.00 86.69 478 THR A N 1
ATOM 3682 C CA . THR A 1 478 ? 25.931 -11.138 -23.207 1.00 86.69 478 THR A CA 1
ATOM 3683 C C . THR A 1 478 ? 24.443 -11.364 -23.544 1.00 86.69 478 THR A C 1
ATOM 3685 O O . THR A 1 478 ? 24.108 -12.080 -24.486 1.00 86.69 478 THR A O 1
ATOM 3688 N N . LEU A 1 479 ? 23.523 -10.635 -22.889 1.00 87.44 479 LEU A N 1
ATOM 3689 C CA . LEU A 1 479 ? 22.079 -10.651 -23.193 1.00 87.44 479 LEU A CA 1
ATOM 3690 C C . LEU A 1 479 ? 21.686 -9.939 -24.510 1.00 87.44 479 LEU A C 1
ATOM 3692 O O . LEU A 1 479 ? 20.530 -10.018 -24.934 1.00 87.44 479 LEU A O 1
ATOM 3696 N N . LYS A 1 480 ? 22.588 -9.201 -25.170 1.00 84.19 480 LYS A N 1
ATOM 3697 C CA . LYS A 1 480 ? 22.380 -8.731 -26.557 1.00 84.19 480 LYS A CA 1
ATOM 3698 C C . LYS A 1 480 ? 22.790 -9.825 -27.533 1.00 84.19 480 LYS A C 1
ATOM 3700 O O . LYS A 1 480 ? 21.985 -10.136 -28.405 1.00 84.19 480 LYS A O 1
ATOM 3705 N N . THR A 1 481 ? 23.960 -10.432 -27.326 1.00 86.50 481 THR A N 1
ATOM 3706 C CA . THR A 1 481 ? 24.470 -11.552 -28.130 1.00 86.50 481 THR A CA 1
ATOM 3707 C C . THR A 1 481 ? 23.470 -12.704 -28.151 1.00 86.50 481 THR A C 1
ATOM 3709 O O . THR A 1 481 ? 23.010 -13.079 -29.223 1.00 86.50 481 THR A O 1
ATOM 3712 N N . TYR A 1 482 ? 23.008 -13.158 -26.981 1.00 88.19 482 TYR A N 1
ATOM 3713 C CA . TYR A 1 482 ? 21.986 -14.203 -26.845 1.00 88.19 482 TYR A CA 1
ATOM 3714 C C . TYR A 1 482 ? 20.736 -13.944 -27.708 1.00 88.19 482 TYR A C 1
ATOM 3716 O O . TYR A 1 482 ? 20.295 -14.802 -28.463 1.00 88.19 482 TYR A O 1
ATOM 3724 N N . ARG A 1 483 ? 20.195 -12.716 -27.683 1.00 85.69 483 ARG A N 1
ATOM 3725 C CA . ARG A 1 483 ? 19.019 -12.338 -28.494 1.00 85.69 483 ARG A CA 1
ATOM 3726 C C . ARG A 1 483 ? 19.289 -12.312 -29.999 1.00 85.69 483 ARG A C 1
ATOM 3728 O O . ARG A 1 483 ? 18.337 -12.394 -30.768 1.00 85.69 483 ARG A O 1
ATOM 3735 N N . GLN A 1 484 ? 20.542 -12.116 -30.409 1.00 83.88 484 GLN A N 1
ATOM 3736 C CA . GLN A 1 484 ? 20.950 -12.130 -31.813 1.00 83.88 484 GLN A CA 1
ATOM 3737 C C . GLN A 1 484 ? 21.154 -13.565 -32.309 1.00 83.88 484 GLN A C 1
ATOM 3739 O O . GLN A 1 484 ? 20.689 -13.873 -33.401 1.00 83.88 484 GLN A O 1
ATOM 3744 N N . THR A 1 485 ? 21.774 -14.432 -31.501 1.00 83.06 485 THR A N 1
ATOM 3745 C CA . THR A 1 485 ? 21.956 -15.863 -31.797 1.00 83.06 485 THR A CA 1
ATOM 3746 C C . THR A 1 485 ? 20.613 -16.589 -31.872 1.00 83.06 485 THR A C 1
ATOM 3748 O O . THR A 1 485 ? 20.272 -17.142 -32.913 1.00 83.06 485 THR A O 1
ATOM 3751 N N . GLU A 1 486 ? 19.792 -16.483 -30.824 1.00 79.62 486 GLU A N 1
ATOM 3752 C CA . GLU A 1 486 ? 18.502 -17.183 -30.718 1.00 79.62 486 GLU A CA 1
ATOM 3753 C C . GLU A 1 486 ? 17.382 -16.557 -31.571 1.00 79.62 486 GLU A C 1
ATOM 3755 O O . GLU A 1 486 ? 16.237 -17.008 -31.535 1.00 79.62 486 GLU A O 1
ATOM 3760 N N . ASN A 1 487 ? 17.675 -15.464 -32.291 1.00 74.44 487 ASN A N 1
ATOM 3761 C CA . ASN A 1 487 ? 16.721 -14.686 -33.091 1.00 74.44 487 ASN A CA 1
ATOM 3762 C C . ASN A 1 487 ? 15.418 -14.315 -32.338 1.00 74.44 487 ASN A C 1
ATOM 3764 O O . ASN A 1 487 ? 14.339 -14.205 -32.927 1.00 74.44 487 ASN A O 1
ATOM 3768 N N . ILE A 1 488 ? 15.495 -14.136 -31.012 1.00 71.38 488 ILE A N 1
ATOM 3769 C CA . ILE A 1 488 ? 14.316 -13.913 -30.166 1.00 71.38 488 ILE A CA 1
ATOM 3770 C C . ILE A 1 488 ? 13.724 -12.531 -30.483 1.00 71.38 488 ILE A C 1
ATOM 3772 O O . ILE A 1 488 ? 14.405 -11.515 -30.287 1.00 71.38 488 ILE A O 1
ATOM 3776 N N . PRO A 1 489 ? 12.452 -12.445 -30.926 1.00 59.22 489 PRO A N 1
ATOM 3777 C CA . PRO A 1 489 ? 11.849 -11.189 -31.346 1.00 59.22 489 PRO A CA 1
ATOM 3778 C C . PRO A 1 489 ? 11.681 -10.254 -30.148 1.00 59.22 489 PRO A C 1
ATOM 3780 O O . PRO A 1 489 ? 10.747 -10.357 -29.350 1.00 59.22 489 PRO A O 1
ATOM 3783 N N . VAL A 1 490 ? 12.603 -9.299 -30.017 1.00 56.72 490 VAL A N 1
ATOM 3784 C CA . VAL A 1 490 ? 12.539 -8.277 -28.972 1.00 56.72 490 VAL A CA 1
ATOM 3785 C C . VAL A 1 490 ? 11.340 -7.379 -29.256 1.00 56.72 490 VAL A C 1
ATOM 3787 O O . VAL A 1 490 ? 11.439 -6.457 -30.065 1.00 56.72 490 VAL A O 1
ATOM 3790 N N . VAL A 1 491 ? 10.233 -7.610 -28.541 1.00 49.53 491 VAL A N 1
ATOM 3791 C CA . VAL A 1 491 ? 9.039 -6.749 -28.543 1.00 49.53 491 VAL A CA 1
ATOM 3792 C C . VAL A 1 491 ? 9.376 -5.403 -27.893 1.00 49.53 491 VAL A C 1
ATOM 3794 O O . VAL A 1 491 ? 9.015 -5.088 -26.757 1.00 49.53 491 VAL A O 1
ATOM 3797 N N . ARG A 1 492 ? 10.117 -4.580 -28.635 1.00 48.00 492 ARG A N 1
ATOM 3798 C CA . ARG A 1 492 ? 10.213 -3.145 -28.399 1.00 48.00 492 ARG A CA 1
ATOM 3799 C C . ARG A 1 492 ? 8.819 -2.584 -28.655 1.00 48.00 492 ARG A C 1
ATOM 3801 O O . ARG A 1 492 ? 8.176 -2.961 -29.631 1.00 48.00 492 ARG A O 1
ATOM 3808 N N . ARG A 1 493 ? 8.349 -1.658 -27.813 1.00 42.25 493 ARG A N 1
ATOM 3809 C CA . ARG A 1 493 ? 7.216 -0.824 -28.236 1.00 42.25 493 ARG A CA 1
ATOM 3810 C C . ARG A 1 493 ? 7.637 -0.125 -29.540 1.00 42.25 493 ARG A C 1
ATOM 3812 O O . ARG A 1 493 ? 8.763 0.381 -29.549 1.00 42.25 493 ARG A O 1
ATOM 3819 N N . PRO A 1 494 ? 6.785 -0.107 -30.583 1.00 49.22 494 PRO A N 1
ATOM 3820 C CA . PRO A 1 494 ? 7.044 0.608 -31.828 1.00 49.22 494 PRO A CA 1
ATOM 3821 C C . PRO A 1 494 ? 7.681 1.974 -31.595 1.00 49.22 494 PRO A C 1
ATOM 3823 O O . PRO A 1 494 ? 7.262 2.696 -30.681 1.00 49.22 494 PRO A O 1
ATOM 3826 N N . ASP A 1 495 ? 8.690 2.332 -32.396 1.00 51.31 495 ASP A N 1
ATOM 3827 C CA . ASP A 1 495 ? 9.269 3.666 -32.277 1.00 51.31 495 ASP A CA 1
ATOM 3828 C C . ASP A 1 495 ? 8.186 4.685 -32.640 1.00 51.31 495 ASP A C 1
ATOM 3830 O O . ASP A 1 495 ? 7.667 4.718 -33.759 1.00 51.31 495 ASP A O 1
ATOM 3834 N N . ARG A 1 496 ? 7.840 5.526 -31.661 1.00 60.41 496 ARG A N 1
ATOM 3835 C CA . ARG A 1 496 ? 6.852 6.587 -31.832 1.00 60.41 496 ARG A CA 1
ATOM 3836 C C . ARG A 1 496 ? 7.254 7.526 -32.970 1.00 60.41 496 ARG A C 1
ATOM 3838 O O . ARG A 1 496 ? 6.362 8.124 -33.551 1.00 60.41 496 ARG A O 1
ATOM 3845 N N . LYS A 1 497 ? 8.544 7.646 -33.310 1.00 68.12 497 LYS A N 1
ATOM 3846 C CA . LYS A 1 497 ? 8.993 8.413 -34.474 1.00 68.12 497 LYS A CA 1
ATOM 3847 C C . LYS A 1 497 ? 8.509 7.792 -35.790 1.00 68.12 497 LYS A C 1
ATOM 3849 O O . LYS A 1 497 ? 7.846 8.486 -36.545 1.00 68.12 497 LYS A O 1
ATOM 3854 N N . ASP A 1 498 ? 8.781 6.509 -36.030 1.00 70.19 498 ASP A N 1
ATOM 3855 C CA . ASP A 1 498 ? 8.421 5.811 -37.281 1.00 70.19 498 ASP A CA 1
ATOM 3856 C C . ASP A 1 498 ? 6.894 5.772 -37.483 1.00 70.19 498 ASP A C 1
ATOM 3858 O O . ASP A 1 498 ? 6.384 6.051 -38.567 1.00 70.19 498 ASP A O 1
ATOM 3862 N N . LEU A 1 499 ? 6.146 5.538 -36.396 1.00 70.25 499 LEU A N 1
ATOM 3863 C CA . LEU A 1 499 ? 4.682 5.601 -36.405 1.00 70.25 499 LEU A CA 1
ATOM 3864 C C . LEU A 1 499 ? 4.123 7.019 -36.580 1.00 70.25 499 LEU A C 1
ATOM 3866 O O . LEU A 1 499 ? 3.121 7.175 -37.270 1.00 70.25 499 LEU A O 1
ATOM 3870 N N . LEU A 1 500 ? 4.718 8.048 -35.962 1.00 70.25 500 LEU A N 1
ATOM 3871 C CA . LEU A 1 500 ? 4.264 9.430 -36.163 1.00 70.25 500 LEU A CA 1
ATOM 3872 C C . LEU A 1 500 ? 4.559 9.904 -37.582 1.00 70.25 500 LEU A C 1
ATOM 3874 O O . LEU A 1 500 ? 3.671 10.486 -38.190 1.00 70.25 500 LEU A O 1
ATOM 3878 N N . SER A 1 501 ? 5.738 9.612 -38.134 1.00 78.00 501 SER A N 1
ATOM 3879 C CA . SER A 1 501 ? 6.049 9.948 -39.523 1.00 78.00 501 SER A CA 1
ATOM 3880 C C . SER A 1 501 ? 5.073 9.272 -40.493 1.00 78.00 501 SER A C 1
ATOM 3882 O O . SER A 1 501 ? 4.570 9.936 -41.396 1.00 78.00 501 SER A O 1
ATOM 3884 N N . TYR A 1 502 ? 4.679 8.016 -40.253 1.00 80.19 502 TYR A N 1
ATOM 3885 C CA . TYR A 1 502 ? 3.620 7.375 -41.040 1.00 80.19 502 TYR A CA 1
ATOM 3886 C C . TYR A 1 502 ? 2.249 8.056 -40.873 1.00 80.19 502 TYR A C 1
ATOM 3888 O O . TYR A 1 502 ? 1.591 8.385 -41.858 1.00 80.19 502 TYR A O 1
ATOM 3896 N N . LEU A 1 503 ? 1.814 8.308 -39.633 1.00 72.00 503 LEU A N 1
ATOM 3897 C CA . LEU A 1 503 ? 0.508 8.921 -39.340 1.00 72.00 503 LEU A CA 1
ATOM 3898 C C . LEU A 1 503 ? 0.404 10.390 -39.793 1.00 72.00 503 LEU A C 1
ATOM 3900 O O . LEU A 1 503 ? -0.695 10.858 -40.081 1.00 72.00 503 LEU A O 1
ATOM 3904 N N . ASN A 1 504 ? 1.532 11.097 -39.883 1.00 81.19 504 ASN A N 1
ATOM 3905 C CA . ASN A 1 504 ? 1.639 12.455 -40.418 1.00 81.19 504 ASN A CA 1
ATOM 3906 C C . ASN A 1 504 ? 1.751 12.487 -41.958 1.00 81.19 504 ASN A C 1
ATOM 3908 O O . ASN A 1 504 ? 1.705 13.569 -42.541 1.00 81.19 504 ASN A O 1
ATOM 3912 N N . GLY A 1 505 ? 1.934 11.338 -42.623 1.00 76.12 505 GLY A N 1
ATOM 3913 C CA . GLY A 1 505 ? 2.197 11.255 -44.066 1.00 76.12 505 GLY A CA 1
ATOM 3914 C C . GLY A 1 505 ? 3.636 11.597 -44.485 1.00 76.12 505 GLY A C 1
ATOM 3915 O O . GLY A 1 505 ? 3.909 11.722 -45.676 1.00 76.12 505 GLY A O 1
ATOM 3916 N N . GLU A 1 506 ? 4.565 11.724 -43.533 1.00 83.62 506 GLU A N 1
ATOM 3917 C CA . GLU A 1 506 ? 6.007 11.896 -43.777 1.00 83.62 506 GLU A CA 1
ATOM 3918 C C . GLU A 1 506 ? 6.657 10.604 -44.318 1.00 83.62 506 GLU A C 1
ATOM 3920 O O . GLU A 1 506 ? 7.684 10.668 -44.993 1.00 83.62 506 GLU A O 1
ATOM 3925 N N . SER A 1 507 ? 6.068 9.431 -44.044 1.00 77.56 507 SER A N 1
ATOM 3926 C CA . SER A 1 507 ? 6.460 8.143 -44.631 1.00 77.56 507 SER A CA 1
ATOM 3927 C C . SER A 1 507 ? 5.252 7.344 -45.143 1.00 77.56 507 SER A C 1
ATOM 3929 O O . SER A 1 507 ? 4.174 7.348 -44.555 1.00 77.56 507 SER A O 1
ATOM 3931 N N . SER A 1 508 ? 5.427 6.619 -46.253 1.00 73.94 508 SER A N 1
ATOM 3932 C CA . SER A 1 508 ? 4.377 5.801 -46.897 1.00 73.94 508 SER A CA 1
ATOM 3933 C C . SER A 1 508 ? 4.220 4.391 -46.300 1.00 73.94 508 SER A C 1
ATOM 3935 O O . SER A 1 508 ? 3.336 3.617 -46.691 1.00 73.94 508 SER A O 1
ATOM 3937 N N . SER A 1 509 ? 5.071 4.045 -45.337 1.00 70.56 509 SER A N 1
ATOM 3938 C CA . SER A 1 509 ? 5.012 2.843 -44.508 1.00 70.56 509 SER A CA 1
ATOM 3939 C C . SER A 1 509 ? 5.729 3.090 -43.176 1.00 70.56 509 SER A C 1
ATOM 3941 O O . SER A 1 509 ? 6.584 3.969 -43.067 1.00 70.56 509 SER A O 1
ATOM 3943 N N . SER A 1 510 ? 5.381 2.292 -42.168 1.00 70.94 510 SER A N 1
ATOM 3944 C CA . SER A 1 510 ? 6.192 2.082 -40.969 1.00 70.94 510 SER A CA 1
ATOM 3945 C C . SER A 1 510 ? 6.482 0.591 -40.856 1.00 70.94 510 SER A C 1
ATOM 3947 O O . SER A 1 510 ? 5.613 -0.239 -41.126 1.00 70.94 510 SER A O 1
ATOM 3949 N N . THR A 1 511 ? 7.688 0.255 -40.405 1.00 65.75 511 THR A N 1
ATOM 3950 C CA . THR A 1 511 ? 8.097 -1.131 -40.101 1.00 65.75 511 THR A CA 1
ATOM 3951 C C . THR A 1 511 ? 7.295 -1.758 -38.956 1.00 65.75 511 THR A C 1
ATOM 3953 O O . THR A 1 511 ? 7.320 -2.970 -38.774 1.00 65.75 511 THR A O 1
ATOM 3956 N N . SER A 1 512 ? 6.571 -0.938 -38.188 1.00 60.81 512 SER A N 1
ATOM 3957 C CA . SER A 1 512 ? 5.755 -1.350 -37.043 1.00 60.81 512 SER A CA 1
ATOM 3958 C C . SER A 1 512 ? 4.273 -1.578 -37.381 1.00 60.81 512 SER A C 1
ATOM 3960 O O . SER A 1 512 ? 3.467 -1.724 -36.463 1.00 60.81 512 SER A O 1
ATOM 3962 N N . ILE A 1 513 ? 3.892 -1.571 -38.665 1.00 62.66 513 ILE A N 1
ATOM 3963 C CA . ILE A 1 513 ? 2.511 -1.800 -39.117 1.00 62.66 513 ILE A CA 1
ATOM 3964 C C . ILE A 1 513 ? 2.463 -3.062 -39.974 1.00 62.66 513 ILE A C 1
ATOM 3966 O O . ILE A 1 513 ? 2.821 -3.044 -41.153 1.00 62.66 513 ILE A O 1
ATOM 3970 N N . ASP A 1 514 ? 1.967 -4.146 -39.385 1.00 58.34 514 ASP A N 1
ATOM 3971 C CA . ASP A 1 514 ? 1.612 -5.349 -40.127 1.00 58.34 514 ASP A CA 1
ATOM 3972 C C . ASP A 1 514 ? 0.354 -5.088 -40.972 1.00 58.34 514 ASP A C 1
ATOM 3974 O O . ASP A 1 514 ? -0.722 -4.801 -40.449 1.00 58.34 514 ASP A O 1
ATOM 3978 N N . ARG A 1 515 ? 0.503 -5.172 -42.299 1.00 60.06 515 ARG A N 1
ATOM 3979 C CA . ARG A 1 515 ? -0.592 -5.011 -43.272 1.00 60.06 515 ARG A CA 1
ATOM 3980 C C . ARG A 1 515 ? -1.378 -6.306 -43.521 1.00 60.06 515 ARG A C 1
ATOM 3982 O O . ARG A 1 515 ? -2.357 -6.264 -44.259 1.00 60.06 515 ARG A O 1
ATOM 3989 N N . SER A 1 516 ? -0.954 -7.431 -42.943 1.00 57.16 516 SER A N 1
ATOM 3990 C CA . SER A 1 516 ? -1.645 -8.726 -43.012 1.00 57.16 516 SER A CA 1
ATOM 3991 C C . SER A 1 516 ? -2.562 -8.997 -41.811 1.00 57.16 516 SER A C 1
ATOM 3993 O O . SER A 1 516 ? -3.426 -9.868 -41.891 1.00 57.16 516 SER A O 1
ATOM 3995 N N . ALA A 1 517 ? -2.432 -8.218 -40.732 1.00 48.91 517 ALA A N 1
ATOM 3996 C CA . ALA A 1 517 ? -3.281 -8.308 -39.549 1.00 48.91 517 ALA A CA 1
ATOM 3997 C C . ALA A 1 517 ? -4.764 -7.996 -39.877 1.00 48.91 517 ALA A C 1
ATOM 3999 O O . ALA A 1 517 ? -5.058 -6.909 -40.389 1.00 48.91 517 ALA A O 1
ATOM 4000 N N . PRO A 1 518 ? -5.721 -8.898 -39.568 1.00 39.84 518 PRO A N 1
ATOM 4001 C CA . PRO A 1 518 ? -7.143 -8.651 -39.797 1.00 39.84 518 PRO A CA 1
ATOM 4002 C C . PRO A 1 518 ? -7.672 -7.451 -39.001 1.00 39.84 518 PRO A C 1
ATOM 4004 O O . PRO A 1 518 ? -7.448 -7.328 -37.797 1.00 39.84 518 PRO A O 1
ATOM 4007 N N . ILE A 1 519 ? -8.423 -6.572 -39.669 1.00 47.12 519 ILE A N 1
ATOM 4008 C CA . ILE A 1 519 ? -9.006 -5.379 -39.044 1.00 47.12 519 ILE A CA 1
ATOM 4009 C C . ILE A 1 519 ? -10.349 -5.745 -38.392 1.00 47.12 519 ILE A C 1
ATOM 4011 O O . ILE A 1 519 ? -11.408 -5.621 -39.009 1.00 47.12 519 ILE A O 1
ATOM 4015 N N . GLU A 1 520 ? -10.319 -6.166 -37.126 1.00 40.66 520 GLU A N 1
ATOM 4016 C CA . GLU A 1 520 ? -11.529 -6.392 -36.321 1.00 40.66 520 GLU A CA 1
ATOM 4017 C C . GLU A 1 520 ? -12.205 -5.070 -35.901 1.00 40.66 520 GLU A C 1
ATOM 4019 O O . GLU A 1 520 ? -12.132 -4.620 -34.756 1.00 40.66 520 GLU A O 1
ATOM 4024 N N . ILE A 1 521 ? -12.922 -4.438 -36.835 1.00 43.56 521 ILE A N 1
ATOM 4025 C CA . ILE A 1 521 ? -13.915 -3.408 -36.497 1.00 43.56 521 ILE A CA 1
ATOM 4026 C C . ILE A 1 521 ? -15.129 -4.109 -35.877 1.00 43.56 521 ILE A C 1
ATOM 4028 O O . ILE A 1 521 ? -15.963 -4.691 -36.570 1.00 43.56 521 ILE A O 1
ATOM 4032 N N . GLY A 1 522 ? -15.210 -4.063 -34.546 1.00 33.84 522 GLY A N 1
ATOM 4033 C CA . GLY A 1 522 ? -16.285 -4.690 -33.780 1.00 33.84 522 GLY A CA 1
ATOM 4034 C C . GLY A 1 522 ? -17.678 -4.184 -34.176 1.00 33.84 522 GLY A C 1
ATOM 4035 O O . GLY A 1 522 ? -17.959 -2.985 -34.127 1.00 33.84 522 GLY A O 1
ATOM 4036 N N . LEU A 1 523 ? -18.566 -5.117 -34.525 1.00 37.59 523 LEU A N 1
ATOM 4037 C CA . LEU A 1 523 ? -19.948 -4.858 -34.934 1.00 37.59 523 LEU A CA 1
ATOM 4038 C C . LEU A 1 523 ? -20.771 -4.185 -33.819 1.00 37.59 523 LEU A C 1
ATOM 4040 O O . LEU A 1 523 ? -21.294 -4.851 -32.924 1.00 37.59 52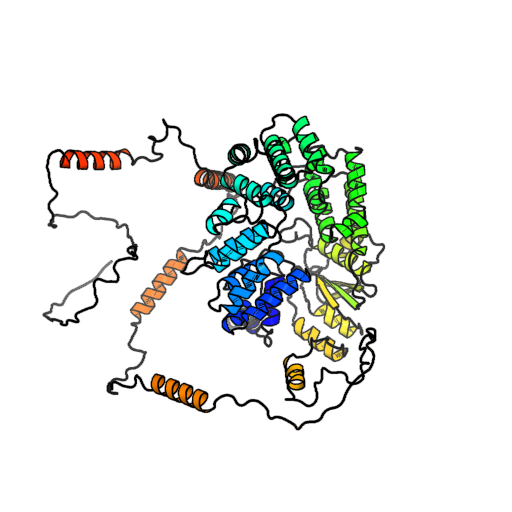3 LEU A O 1
ATOM 4044 N N . GLN A 1 524 ? -20.966 -2.868 -33.917 1.00 35.84 524 GLN A N 1
ATOM 4045 C CA . GLN A 1 524 ? -22.052 -2.173 -33.220 1.00 35.84 524 GLN A CA 1
ATOM 4046 C C . GLN A 1 524 ? -23.290 -2.052 -34.122 1.00 35.84 524 GLN A C 1
ATOM 4048 O O . GLN A 1 524 ? -23.198 -1.974 -35.346 1.00 35.84 524 GLN A O 1
ATOM 4053 N N . ARG A 1 525 ? -24.473 -2.123 -33.501 1.00 31.19 525 ARG A N 1
ATOM 4054 C CA . ARG A 1 525 ? -25.756 -2.353 -34.187 1.00 31.19 525 ARG A CA 1
ATOM 4055 C C . ARG A 1 525 ? -26.209 -1.131 -35.008 1.00 31.19 525 ARG A C 1
ATOM 4057 O O . ARG A 1 525 ? -26.099 -0.013 -34.507 1.00 31.19 525 ARG A O 1
ATOM 4064 N N . PRO A 1 526 ? -26.812 -1.320 -36.197 1.00 30.28 526 PRO A N 1
ATOM 4065 C CA . PRO A 1 526 ? -27.417 -0.227 -36.951 1.00 30.28 526 PRO A CA 1
ATOM 4066 C C . PRO A 1 526 ? -28.761 0.196 -36.332 1.00 30.28 526 PRO A C 1
ATOM 4068 O O . PRO A 1 526 ? -29.722 -0.574 -36.318 1.00 30.28 526 PRO A O 1
ATOM 4071 N N . THR A 1 527 ? -28.852 1.438 -35.854 1.00 28.44 527 THR A N 1
ATOM 4072 C CA . THR A 1 527 ? -30.125 2.042 -35.425 1.00 28.44 527 THR A CA 1
ATOM 4073 C C . THR A 1 527 ? -30.905 2.536 -36.645 1.00 28.44 527 THR A C 1
ATOM 4075 O O . THR A 1 527 ? -30.389 3.311 -37.447 1.00 28.44 527 THR A O 1
ATOM 4078 N N . GLN A 1 528 ? -32.158 2.099 -36.790 1.00 31.33 528 GLN A N 1
ATOM 4079 C CA . GLN A 1 528 ? -33.032 2.485 -37.904 1.00 31.33 528 GLN A CA 1
ATOM 4080 C C . GLN A 1 528 ? -33.570 3.917 -37.748 1.00 31.33 528 GLN A C 1
ATOM 4082 O O . GLN A 1 528 ? -34.120 4.252 -36.702 1.00 31.33 528 GLN A O 1
ATOM 4087 N N . VAL A 1 529 ? -33.537 4.711 -38.826 1.00 28.75 529 VAL A N 1
ATOM 4088 C CA . VAL A 1 529 ? -34.429 5.869 -39.043 1.00 28.75 529 VAL A CA 1
ATOM 4089 C C . VAL A 1 529 ? -34.913 5.845 -40.503 1.00 28.75 529 VAL A C 1
ATOM 4091 O O . VAL A 1 529 ? -34.248 5.293 -41.380 1.00 28.75 529 VAL A O 1
ATOM 4094 N N . LYS A 1 530 ? -36.122 6.358 -40.753 1.00 28.06 530 LYS A N 1
ATOM 4095 C CA . LYS A 1 530 ? -36.921 6.151 -41.975 1.00 28.06 530 LYS A CA 1
ATOM 4096 C C . LYS A 1 530 ? -36.865 7.371 -42.917 1.00 28.06 530 LYS A C 1
ATOM 4098 O O . LYS A 1 530 ? -36.701 8.493 -42.453 1.00 28.06 530 LYS A O 1
ATOM 4103 N N . ARG A 1 531 ? -37.058 7.151 -44.227 1.00 26.23 531 ARG A N 1
ATOM 4104 C CA . ARG A 1 531 ? -37.395 8.199 -45.229 1.00 26.23 531 ARG A CA 1
ATOM 4105 C C . ARG A 1 531 ? -38.825 8.730 -44.959 1.00 26.23 531 ARG A C 1
ATOM 4107 O O . ARG A 1 531 ? -39.581 8.023 -44.293 1.00 26.23 531 ARG A O 1
ATOM 4114 N N . ALA A 1 532 ? -39.301 9.874 -45.455 1.00 25.64 532 ALA A N 1
ATOM 4115 C CA . ALA A 1 532 ? -38.782 10.903 -46.382 1.00 25.64 532 ALA A CA 1
ATOM 4116 C C . ALA A 1 532 ? -39.252 12.302 -45.865 1.00 25.64 532 ALA A C 1
ATOM 4118 O O . ALA A 1 532 ? -39.795 12.347 -44.762 1.00 25.64 532 ALA A O 1
ATOM 4119 N N . ALA A 1 533 ? -39.120 13.462 -46.522 1.00 26.44 533 ALA A N 1
ATOM 4120 C CA . ALA A 1 533 ? -38.627 13.866 -47.855 1.00 26.44 533 ALA A CA 1
ATOM 4121 C C . ALA A 1 533 ? -37.874 15.234 -47.705 1.00 26.44 533 ALA A C 1
ATOM 4123 O O . ALA A 1 533 ? -37.269 15.409 -46.649 1.00 26.44 533 ALA A O 1
ATOM 4124 N N . ASP A 1 534 ? -37.752 16.228 -48.603 1.00 28.09 534 ASP A N 1
ATOM 4125 C CA . ASP A 1 534 ? -38.262 16.584 -49.954 1.00 28.09 534 ASP A CA 1
ATOM 4126 C C . ASP A 1 534 ? -37.176 17.416 -50.701 1.00 28.09 534 ASP A C 1
ATOM 4128 O O . ASP A 1 534 ? -36.159 17.776 -50.103 1.00 28.09 534 ASP A O 1
ATOM 4132 N N . GLU A 1 535 ? -37.365 17.748 -51.989 1.00 29.64 535 GLU A N 1
ATOM 4133 C CA . GLU A 1 535 ? -36.370 18.467 -52.817 1.00 29.64 535 GLU A CA 1
ATOM 4134 C C . GLU A 1 535 ? -36.665 19.966 -53.046 1.00 29.64 535 GLU A C 1
ATOM 4136 O O . GLU A 1 535 ? -37.713 20.318 -53.583 1.00 29.64 535 GLU A O 1
ATOM 4141 N N . VAL A 1 536 ? -35.678 20.843 -52.787 1.00 26.42 536 VAL A N 1
ATOM 4142 C CA . VAL A 1 536 ? -35.486 22.136 -53.490 1.00 26.42 536 VAL A CA 1
ATOM 4143 C C . VAL A 1 536 ? -33.978 22.420 -53.633 1.00 26.42 536 VAL A C 1
ATOM 4145 O O . VAL A 1 536 ? -33.192 22.158 -52.725 1.00 26.42 536 VAL A O 1
ATOM 4148 N N . SER A 1 537 ? -33.559 22.962 -54.779 1.00 26.09 537 SER A N 1
ATOM 4149 C CA . SER A 1 537 ? -32.160 23.218 -55.162 1.00 26.09 537 SER A CA 1
ATOM 4150 C C . SER A 1 537 ? -31.505 24.450 -54.512 1.00 26.09 537 SER A C 1
ATOM 4152 O O . SER A 1 537 ? -32.149 25.494 -54.413 1.00 26.09 537 SER A O 1
ATOM 4154 N N . SER A 1 538 ? -30.186 24.418 -54.257 1.00 25.48 538 SER A N 1
ATOM 4155 C CA . SER A 1 538 ? -29.241 25.446 -54.771 1.00 25.48 538 SER A CA 1
ATOM 4156 C C . SER A 1 538 ? -27.754 25.199 -54.435 1.00 25.48 538 SER A C 1
ATOM 4158 O O . SER A 1 538 ? -27.393 24.802 -53.335 1.00 25.48 538 SER A O 1
ATOM 4160 N N . GLU A 1 539 ? -26.929 25.470 -55.450 1.00 24.89 539 GLU A N 1
ATOM 4161 C CA . GLU A 1 539 ? -25.499 25.834 -55.540 1.00 24.89 539 GLU A CA 1
ATOM 4162 C C . GLU A 1 539 ? -24.536 25.794 -54.326 1.00 24.89 539 GLU A C 1
ATOM 4164 O O . GLU A 1 539 ? -24.825 26.190 -53.197 1.00 24.89 539 GLU A O 1
ATOM 4169 N N . ALA A 1 540 ? -23.279 25.444 -54.631 1.00 37.09 540 ALA A N 1
ATOM 4170 C CA . ALA A 1 540 ? -22.159 25.417 -53.692 1.00 37.09 540 ALA A CA 1
ATOM 4171 C C . ALA A 1 540 ? -21.761 26.809 -53.157 1.00 37.09 540 ALA A C 1
ATOM 4173 O O . ALA A 1 540 ? -21.691 27.791 -53.898 1.00 37.09 540 ALA A O 1
ATOM 4174 N N . LYS A 1 541 ? -21.380 26.877 -51.872 1.00 27.25 541 LYS A N 1
ATOM 4175 C CA . LYS A 1 541 ? -20.799 28.076 -51.240 1.00 27.25 541 LYS A CA 1
ATOM 4176 C C . LYS A 1 541 ? -19.400 27.814 -50.678 1.00 27.25 541 LYS A C 1
ATOM 4178 O O . LYS A 1 541 ? -19.071 26.715 -50.244 1.00 27.25 541 LYS A O 1
ATOM 4183 N N . LYS A 1 542 ? -18.569 28.854 -50.776 1.00 29.16 542 LYS A N 1
ATOM 4184 C CA . LYS A 1 542 ? -17.107 28.837 -50.603 1.00 29.16 542 LYS A CA 1
ATOM 4185 C C . LYS A 1 542 ? -16.684 28.686 -49.129 1.00 29.16 542 LYS A C 1
ATOM 4187 O O . LYS A 1 542 ? -17.452 29.079 -48.248 1.00 29.16 542 LYS A O 1
ATOM 4192 N N . PRO A 1 543 ? -15.459 28.195 -48.846 1.00 28.77 543 PRO A N 1
ATOM 4193 C CA . PRO A 1 543 ? -14.877 28.279 -47.508 1.00 28.77 543 PRO A CA 1
ATOM 4194 C C . PRO A 1 543 ? -14.744 29.739 -47.048 1.00 28.77 543 PRO A C 1
ATOM 4196 O O . PRO A 1 543 ? -14.606 30.663 -47.853 1.00 28.77 543 PRO A O 1
ATOM 4199 N N . ARG A 1 544 ? -14.801 29.937 -45.730 1.00 28.62 544 ARG A N 1
ATOM 4200 C CA . ARG A 1 544 ? -14.782 31.249 -45.077 1.00 28.62 544 ARG A CA 1
ATOM 4201 C C . ARG A 1 544 ? -13.349 31.777 -44.970 1.00 28.62 544 ARG A C 1
ATOM 4203 O O . ARG A 1 544 ? -12.512 31.130 -44.353 1.00 28.62 544 ARG A O 1
ATOM 4210 N N . VAL A 1 545 ? -13.101 32.954 -45.540 1.00 35.00 545 VAL A N 1
ATOM 4211 C CA . VAL A 1 545 ? -11.844 33.704 -45.378 1.00 35.00 545 VAL A CA 1
ATOM 4212 C C . VAL A 1 545 ? -11.792 34.324 -43.975 1.00 35.00 545 VAL A C 1
ATOM 4214 O O . VAL A 1 545 ? -12.819 34.777 -43.464 1.00 35.00 545 VAL A O 1
ATOM 4217 N N . GLU A 1 546 ? -10.604 34.356 -43.371 1.00 39.94 546 GLU A N 1
ATOM 4218 C CA . GLU A 1 546 ? -10.285 35.194 -42.208 1.00 39.94 546 GLU A CA 1
ATOM 4219 C C . GLU A 1 546 ? -9.355 36.338 -42.654 1.00 39.94 546 GLU A C 1
ATOM 4221 O O . GLU A 1 546 ? -8.501 36.136 -43.515 1.00 39.94 546 GLU A O 1
ATOM 4226 N N . ASP A 1 547 ? -9.554 37.543 -42.110 1.00 47.03 547 ASP A N 1
ATOM 4227 C CA . ASP A 1 547 ? -8.995 38.798 -42.640 1.00 47.03 547 ASP A CA 1
ATOM 4228 C C . ASP A 1 547 ? -7.448 38.810 -42.725 1.00 47.03 547 ASP A C 1
ATOM 4230 O O . ASP A 1 547 ? -6.758 39.017 -41.720 1.00 47.03 547 ASP A O 1
ATOM 4234 N N . GLU A 1 548 ? -6.892 38.699 -43.937 1.00 45.72 548 GLU A N 1
ATOM 4235 C CA . GLU A 1 548 ? -5.438 38.765 -44.183 1.00 45.72 548 GLU A CA 1
ATOM 4236 C C . GLU A 1 548 ? -4.815 40.087 -43.691 1.00 45.72 548 GLU A C 1
ATOM 4238 O O . GLU A 1 548 ? -3.683 40.106 -43.197 1.00 45.72 548 GLU A O 1
ATOM 4243 N N . GLU A 1 549 ? -5.573 41.189 -43.733 1.00 44.25 549 GLU A N 1
ATOM 4244 C CA . GLU A 1 549 ? -5.149 42.495 -43.213 1.00 44.25 549 GLU A CA 1
ATOM 4245 C C . GLU A 1 549 ? -4.850 42.473 -41.708 1.00 44.25 549 GLU A C 1
ATOM 4247 O O . GLU A 1 549 ? -3.902 43.124 -41.268 1.00 44.25 549 GLU A O 1
ATOM 4252 N N . ARG A 1 550 ? -5.591 41.691 -40.905 1.00 48.03 550 ARG A N 1
ATOM 4253 C CA . ARG A 1 550 ? -5.324 41.567 -39.459 1.00 48.03 550 ARG A CA 1
ATOM 4254 C C . ARG A 1 550 ? -3.999 40.864 -39.205 1.00 48.03 550 ARG A C 1
ATOM 4256 O O . ARG A 1 550 ? -3.220 41.300 -38.361 1.00 48.03 550 ARG A O 1
ATOM 4263 N N . VAL A 1 551 ? -3.720 39.813 -39.978 1.00 52.59 551 VAL A N 1
ATOM 4264 C CA . VAL A 1 551 ? -2.454 39.070 -39.916 1.00 52.59 551 VAL A CA 1
ATOM 4265 C C . VAL A 1 551 ? -1.280 39.951 -40.361 1.00 52.59 551 VAL A C 1
ATOM 4267 O O . VAL A 1 551 ? -0.177 39.810 -39.830 1.00 52.59 551 VAL A O 1
ATOM 4270 N N . ARG A 1 552 ? -1.497 40.889 -41.295 1.00 50.69 552 ARG A N 1
ATOM 4271 C CA . ARG A 1 552 ? -0.483 41.882 -41.684 1.00 50.69 552 ARG A CA 1
ATOM 4272 C C . ARG A 1 552 ? -0.250 42.926 -40.589 1.00 50.69 552 ARG A C 1
ATOM 4274 O O . ARG A 1 552 ? 0.897 43.133 -40.202 1.00 50.69 552 ARG A O 1
ATOM 4281 N N . LEU A 1 553 ? -1.319 43.494 -40.027 1.00 52.19 553 LEU A N 1
ATOM 4282 C CA . LEU A 1 553 ? -1.256 44.466 -38.930 1.00 52.19 553 LEU A CA 1
ATOM 4283 C C . LEU A 1 553 ? -0.536 43.915 -37.692 1.00 52.19 553 LEU A C 1
ATOM 4285 O O . LEU A 1 553 ? 0.337 44.590 -37.153 1.00 52.19 553 LEU A O 1
ATOM 4289 N N . ASP A 1 554 ? -0.832 42.687 -37.256 1.00 50.38 554 ASP A N 1
ATOM 4290 C CA . ASP A 1 554 ? -0.142 42.101 -36.098 1.00 50.38 554 ASP A CA 1
ATOM 4291 C C . ASP A 1 554 ? 1.323 41.718 -36.394 1.00 50.38 554 ASP A C 1
ATOM 4293 O O . ASP A 1 554 ? 2.146 41.729 -35.476 1.00 50.38 554 ASP A O 1
ATOM 4297 N N . LYS A 1 555 ? 1.703 41.470 -37.661 1.00 49.59 555 LYS A N 1
ATOM 4298 C CA . LYS A 1 555 ? 3.117 41.331 -38.067 1.00 49.59 555 LYS A CA 1
ATOM 4299 C C . LYS A 1 555 ? 3.859 42.669 -38.033 1.00 49.59 555 LYS A C 1
ATOM 4301 O O . LYS A 1 555 ? 4.932 42.744 -37.437 1.00 49.59 555 LYS A O 1
ATOM 4306 N N . GLU A 1 556 ? 3.286 43.726 -38.607 1.00 51.38 556 GLU A N 1
ATOM 4307 C CA . GLU A 1 556 ? 3.849 45.088 -38.571 1.00 51.38 556 GLU A CA 1
ATOM 4308 C C . GLU A 1 556 ? 4.005 45.574 -37.111 1.00 51.38 556 GLU A C 1
ATOM 4310 O O . GLU A 1 556 ? 5.050 46.095 -36.714 1.00 51.38 556 GLU A O 1
ATOM 4315 N N . ARG A 1 557 ? 3.018 45.280 -36.255 1.00 48.50 557 ARG A N 1
ATOM 4316 C CA . ARG A 1 557 ? 3.020 45.587 -34.812 1.00 48.50 557 ARG A CA 1
ATOM 4317 C C . ARG A 1 557 ? 4.010 44.755 -33.985 1.00 48.50 557 ARG A C 1
ATOM 4319 O O . ARG A 1 557 ? 4.355 45.156 -32.869 1.00 48.50 557 ARG A O 1
ATOM 4326 N N . LEU A 1 558 ? 4.459 43.610 -34.502 1.00 44.69 558 LEU A N 1
ATOM 4327 C CA . LEU A 1 558 ? 5.531 42.805 -33.913 1.00 44.69 558 LEU A CA 1
ATOM 4328 C C . LEU A 1 558 ? 6.913 43.332 -34.334 1.00 44.69 558 LEU A C 1
ATOM 4330 O O . LEU A 1 558 ? 7.795 43.441 -33.485 1.00 44.69 558 LEU A O 1
ATOM 4334 N N . ALA A 1 559 ? 7.079 43.729 -35.601 1.00 46.84 559 ALA A N 1
ATOM 4335 C CA . ALA A 1 559 ? 8.309 44.337 -36.115 1.00 46.84 559 ALA A CA 1
ATOM 4336 C C . ALA A 1 559 ? 8.644 45.655 -35.391 1.00 46.84 559 ALA A C 1
ATOM 4338 O O . ALA A 1 559 ? 9.732 45.791 -34.832 1.00 46.84 559 ALA A O 1
ATOM 4339 N N . ALA A 1 560 ? 7.663 46.556 -35.249 1.00 50.34 560 ALA A N 1
ATOM 4340 C CA . ALA A 1 560 ? 7.809 47.821 -34.517 1.00 50.34 560 ALA A CA 1
ATOM 4341 C C . ALA A 1 560 ? 8.124 47.660 -33.009 1.00 50.34 560 ALA A C 1
ATOM 4343 O O . ALA A 1 560 ? 8.424 48.634 -32.320 1.00 50.34 560 ALA A O 1
ATOM 4344 N N . ARG A 1 561 ? 8.053 46.434 -32.467 1.00 48.00 561 ARG A N 1
ATOM 4345 C CA . ARG A 1 561 ? 8.473 46.089 -31.097 1.00 48.00 561 ARG A CA 1
ATOM 4346 C C . ARG A 1 561 ? 9.878 45.490 -31.002 1.00 48.00 561 ARG A C 1
ATOM 4348 O O . ARG A 1 561 ? 10.353 45.298 -29.886 1.00 48.00 561 ARG A O 1
ATOM 4355 N N . LEU A 1 562 ? 10.526 45.193 -32.128 1.00 45.81 562 LEU A N 1
ATOM 4356 C CA . LEU A 1 562 ? 11.846 44.557 -32.195 1.00 45.81 562 LEU A CA 1
ATOM 4357 C C . LEU A 1 562 ? 12.969 45.522 -32.607 1.00 45.81 562 LEU A C 1
ATOM 4359 O O . LEU A 1 562 ? 14.121 45.269 -32.272 1.00 45.81 562 LEU A O 1
ATOM 4363 N N . GLU A 1 563 ? 12.655 46.648 -33.252 1.00 42.41 563 GLU A N 1
ATOM 4364 C CA . GLU A 1 563 ? 13.646 47.695 -33.573 1.00 42.41 563 GLU A CA 1
ATOM 4365 C C . GLU A 1 563 ? 14.017 48.569 -32.358 1.00 42.41 563 GLU A C 1
ATOM 4367 O O . GLU A 1 563 ? 15.081 49.185 -32.312 1.00 42.41 563 GLU A O 1
ATOM 4372 N N . GLY A 1 564 ? 13.164 48.600 -31.331 1.00 42.12 564 GLY A N 1
ATOM 4373 C CA . GLY A 1 564 ? 13.295 49.476 -30.167 1.00 42.12 564 GLY A CA 1
ATOM 4374 C C . GLY A 1 564 ? 14.314 49.042 -29.106 1.00 42.12 564 GLY A C 1
ATOM 4375 O O . GLY A 1 564 ? 13.897 48.897 -27.959 1.00 42.12 564 GLY A O 1
ATOM 4376 N N . HIS A 1 565 ? 15.590 48.836 -29.477 1.00 35.34 565 HIS A N 1
ATOM 4377 C CA . HIS A 1 565 ? 16.832 49.171 -28.727 1.00 35.34 565 HIS A CA 1
ATOM 4378 C C . HIS A 1 565 ? 18.090 48.479 -29.322 1.00 35.34 565 HIS A C 1
ATOM 4380 O O . HIS A 1 565 ? 18.647 47.534 -28.763 1.00 35.34 565 HIS A O 1
ATOM 4386 N N . LYS A 1 566 ? 18.586 49.036 -30.429 1.00 34.69 566 LYS A N 1
ATOM 4387 C CA . LYS A 1 566 ? 20.019 49.156 -30.771 1.00 34.69 566 LYS A CA 1
ATOM 4388 C C . LYS A 1 566 ? 20.275 50.659 -30.967 1.00 34.69 566 LYS A C 1
ATOM 4390 O O . LYS A 1 566 ? 19.374 51.346 -31.430 1.00 34.69 566 LYS A O 1
ATOM 4395 N N . GLU A 1 567 ? 21.412 51.262 -30.647 1.00 34.03 567 GLU A N 1
ATOM 4396 C CA . GLU A 1 567 ? 22.656 50.823 -29.999 1.00 34.03 567 GLU A CA 1
ATOM 4397 C C . GLU A 1 567 ? 23.283 52.074 -29.347 1.00 34.03 567 GLU A C 1
ATOM 4399 O O . GLU A 1 567 ? 23.029 53.190 -29.802 1.00 34.03 567 GLU A O 1
ATOM 4404 N N . SER A 1 568 ? 24.137 51.921 -28.333 1.00 27.70 568 SER A N 1
ATOM 4405 C CA . SER A 1 568 ? 25.114 52.959 -27.977 1.00 27.70 568 SER A CA 1
ATOM 4406 C C . SER A 1 568 ? 26.520 52.374 -28.072 1.00 27.70 568 SER A C 1
ATOM 4408 O O . SER A 1 568 ? 26.816 51.311 -27.528 1.00 27.70 568 SER A O 1
ATOM 4410 N N . ILE A 1 569 ? 27.367 53.040 -28.855 1.00 41.06 569 ILE A N 1
ATOM 4411 C CA . ILE A 1 569 ? 28.682 52.534 -29.254 1.00 41.06 569 ILE A CA 1
ATOM 4412 C C . ILE A 1 569 ? 29.679 52.735 -28.109 1.00 41.06 569 ILE A C 1
ATOM 4414 O O . ILE A 1 569 ? 29.812 53.839 -27.586 1.00 41.06 569 ILE A O 1
ATOM 4418 N N . VAL A 1 570 ? 30.434 51.685 -27.780 1.00 31.17 570 VAL A N 1
ATOM 4419 C CA . VAL A 1 570 ? 31.654 51.762 -26.964 1.00 31.17 570 VAL A CA 1
ATOM 4420 C C . VAL A 1 570 ? 32.792 51.115 -27.754 1.00 31.17 570 VAL A C 1
ATOM 4422 O O . VAL A 1 570 ? 32.594 50.109 -28.433 1.00 31.17 570 VAL A O 1
ATOM 4425 N N . GLN A 1 571 ? 33.964 51.747 -27.729 1.00 32.53 571 GLN A N 1
ATOM 4426 C CA . GLN A 1 571 ? 35.057 51.489 -28.668 1.00 32.53 571 GLN A CA 1
ATOM 4427 C C . GLN A 1 571 ? 35.818 50.188 -28.376 1.00 32.53 571 GLN A C 1
ATOM 4429 O O . GLN A 1 571 ? 36.057 49.818 -27.226 1.00 32.53 571 GLN A O 1
ATOM 4434 N N . THR A 1 572 ? 36.254 49.516 -29.440 1.00 41.41 572 THR A N 1
ATOM 4435 C CA . THR A 1 572 ? 37.060 48.291 -29.389 1.00 41.41 572 THR A CA 1
ATOM 4436 C C . THR A 1 572 ? 38.552 48.604 -29.274 1.00 41.41 572 THR A C 1
ATOM 4438 O O . THR A 1 572 ? 39.268 48.478 -30.261 1.00 41.41 572 THR A O 1
ATOM 4441 N N . ASP A 1 573 ? 39.030 48.991 -28.086 1.00 41.38 573 ASP A N 1
ATOM 4442 C CA . ASP A 1 573 ? 40.477 49.155 -27.845 1.00 41.38 573 ASP A CA 1
ATOM 4443 C C . ASP A 1 573 ? 40.903 48.898 -26.380 1.00 41.38 573 ASP A C 1
ATOM 4445 O O . ASP A 1 573 ? 41.483 49.743 -25.695 1.00 41.38 573 ASP A O 1
ATOM 4449 N N . GLN A 1 574 ? 40.576 47.700 -25.867 1.00 41.25 574 GLN A N 1
ATOM 4450 C CA . GLN A 1 574 ? 41.215 47.115 -24.672 1.00 41.25 574 GLN A CA 1
ATOM 4451 C C . GLN A 1 574 ? 40.889 45.618 -24.493 1.00 41.25 574 GLN A C 1
ATOM 4453 O O . GLN A 1 574 ? 40.122 45.212 -23.622 1.00 41.25 574 GLN A O 1
ATOM 4458 N N . ILE A 1 575 ? 41.502 44.760 -25.315 1.00 48.69 575 ILE A N 1
ATOM 4459 C CA . ILE A 1 575 ? 41.469 43.305 -25.097 1.00 48.69 575 ILE A CA 1
ATOM 4460 C C . ILE A 1 575 ? 42.645 42.914 -24.191 1.00 48.69 575 ILE A C 1
ATOM 4462 O O . ILE A 1 575 ? 43.803 43.055 -24.577 1.00 48.69 575 ILE A O 1
ATOM 4466 N N . ARG A 1 576 ? 42.357 42.369 -23.003 1.00 38.72 576 ARG A N 1
ATOM 4467 C CA . ARG A 1 576 ? 43.335 41.650 -22.165 1.00 38.72 576 ARG A CA 1
ATOM 4468 C C . ARG A 1 576 ? 42.840 40.247 -21.828 1.00 38.72 576 ARG A C 1
ATOM 4470 O O . ARG A 1 576 ? 41.641 40.001 -21.730 1.00 38.72 576 ARG A O 1
ATOM 4477 N N . SER A 1 577 ? 43.786 39.321 -21.685 1.00 41.56 577 SER A N 1
ATOM 4478 C CA . SER A 1 577 ? 43.507 37.892 -21.518 1.00 41.56 577 SER A CA 1
ATOM 4479 C C . SER A 1 577 ? 43.048 37.531 -20.099 1.00 41.56 577 SER A C 1
ATOM 4481 O O . SER A 1 577 ? 43.445 38.155 -19.115 1.00 41.56 577 SER A O 1
ATOM 4483 N N . LEU A 1 578 ? 42.272 36.450 -19.980 1.00 40.47 578 LEU A N 1
ATOM 4484 C CA . LEU A 1 578 ? 41.721 35.920 -18.721 1.00 40.47 578 LEU A CA 1
ATOM 4485 C C . LEU A 1 578 ? 42.770 35.316 -17.756 1.00 40.47 578 LEU A C 1
ATOM 4487 O O . LEU A 1 578 ? 42.410 34.701 -16.754 1.00 40.47 578 LEU A O 1
ATOM 4491 N N . SER A 1 579 ? 44.064 35.506 -18.022 1.00 48.22 579 SER A N 1
ATOM 4492 C CA . SER A 1 579 ? 45.182 35.072 -17.176 1.00 48.22 579 SER A CA 1
ATOM 4493 C C . SER A 1 579 ? 45.536 36.039 -16.035 1.00 48.22 579 SER A C 1
ATOM 4495 O O . SER A 1 579 ? 46.257 35.646 -15.124 1.00 48.22 579 SER A O 1
ATOM 4497 N N . GLU A 1 580 ? 45.051 37.287 -16.055 1.00 53.47 580 GLU A N 1
ATOM 4498 C CA . GLU A 1 580 ? 45.519 38.364 -15.151 1.00 53.47 580 GLU A CA 1
ATOM 4499 C C . GLU A 1 580 ? 44.612 38.586 -13.907 1.00 53.47 580 GLU A C 1
ATOM 4501 O O . GLU A 1 580 ? 44.908 39.410 -13.046 1.00 53.47 580 GLU A O 1
ATOM 4506 N N . ALA A 1 581 ? 43.510 37.831 -13.763 1.00 49.69 581 ALA A N 1
ATOM 4507 C CA . ALA A 1 581 ? 42.444 38.117 -12.785 1.00 49.69 581 ALA A CA 1
ATOM 4508 C C . ALA A 1 581 ? 42.547 37.410 -11.407 1.00 49.69 581 ALA A C 1
ATOM 4510 O O . ALA A 1 581 ? 41.795 37.747 -10.487 1.00 49.69 581 ALA A O 1
ATOM 4511 N N . MET A 1 582 ? 43.449 36.436 -11.216 1.00 49.41 582 MET A N 1
ATOM 4512 C CA . MET A 1 582 ? 43.667 35.774 -9.915 1.00 49.41 582 MET A CA 1
ATOM 4513 C C . MET A 1 582 ? 45.148 35.501 -9.638 1.00 49.41 582 MET A C 1
ATOM 4515 O O . MET A 1 582 ? 45.775 34.712 -10.338 1.00 49.41 582 MET A O 1
ATOM 4519 N N . SER A 1 583 ? 45.682 36.068 -8.549 1.00 65.56 583 SER A N 1
ATOM 4520 C CA . SER A 1 583 ? 47.027 35.729 -8.075 1.00 65.56 583 SER A CA 1
ATOM 4521 C C . SER A 1 583 ? 47.097 34.290 -7.548 1.00 65.56 583 SER A C 1
ATOM 4523 O O . SER A 1 583 ? 46.143 33.761 -6.963 1.00 65.56 583 SER A O 1
ATOM 4525 N N . VAL A 1 584 ? 48.266 33.662 -7.707 1.00 56.41 584 VAL A N 1
ATOM 4526 C CA . VAL A 1 584 ? 48.552 32.302 -7.212 1.00 56.41 584 VAL A CA 1
ATOM 4527 C C . VAL A 1 584 ? 48.307 32.196 -5.700 1.00 56.41 584 VAL A C 1
ATOM 4529 O O . VAL A 1 584 ? 47.827 31.174 -5.215 1.00 56.41 584 VAL A O 1
ATOM 4532 N N . GLU A 1 585 ? 48.532 33.281 -4.961 1.00 57.34 585 GLU A N 1
ATOM 4533 C CA . GLU A 1 585 ? 48.292 33.398 -3.519 1.00 57.34 585 GLU A CA 1
ATOM 4534 C C . GLU A 1 585 ? 46.806 33.269 -3.155 1.00 57.34 585 GLU A C 1
ATOM 4536 O O . GLU A 1 585 ? 46.469 32.566 -2.202 1.00 57.34 585 GLU A O 1
ATOM 4541 N N . LYS A 1 586 ? 45.888 33.871 -3.934 1.00 58.69 586 LYS A N 1
ATOM 4542 C CA . LYS A 1 586 ? 44.437 33.669 -3.751 1.00 58.69 586 LYS A CA 1
ATOM 4543 C C . LYS A 1 586 ? 44.062 32.203 -3.973 1.00 58.69 586 LYS A C 1
ATOM 4545 O O . LYS A 1 586 ? 43.293 31.643 -3.191 1.00 58.69 586 LYS A O 1
ATOM 4550 N N . ILE A 1 587 ? 44.642 31.558 -4.987 1.00 61.81 587 ILE A N 1
ATOM 4551 C CA . ILE A 1 587 ? 44.415 30.134 -5.280 1.00 61.81 587 ILE A CA 1
ATOM 4552 C C . ILE A 1 587 ? 44.963 29.252 -4.142 1.00 61.81 587 ILE A C 1
ATOM 4554 O O . ILE A 1 587 ? 44.283 28.319 -3.704 1.00 61.81 587 ILE A O 1
ATOM 4558 N N . ALA A 1 588 ? 46.143 29.571 -3.604 1.00 60.78 588 ALA A N 1
ATOM 4559 C CA . ALA A 1 588 ? 46.735 28.891 -2.454 1.00 60.78 588 ALA A CA 1
ATOM 4560 C C . ALA A 1 588 ? 45.892 29.071 -1.177 1.00 60.78 588 ALA A C 1
ATOM 4562 O O . ALA A 1 588 ? 45.579 28.086 -0.509 1.00 60.78 588 ALA A O 1
ATOM 4563 N N . ALA A 1 589 ? 45.437 30.291 -0.877 1.00 64.06 589 ALA A N 1
ATOM 4564 C CA . ALA A 1 589 ? 44.581 30.590 0.273 1.00 64.06 589 ALA A CA 1
ATOM 4565 C C . ALA A 1 589 ? 43.219 29.871 0.201 1.00 64.06 589 ALA A C 1
ATOM 4567 O O . ALA A 1 589 ? 42.707 29.393 1.219 1.00 64.06 589 ALA A O 1
ATOM 4568 N N . ILE A 1 590 ? 42.642 29.737 -1.000 1.00 62.59 590 ILE A N 1
ATOM 4569 C CA . ILE A 1 590 ? 41.419 28.954 -1.233 1.00 62.59 590 ILE A CA 1
ATOM 4570 C C . ILE A 1 590 ? 41.686 27.456 -1.012 1.00 62.59 590 ILE A C 1
ATOM 4572 O O . ILE A 1 590 ? 40.944 26.815 -0.264 1.00 62.59 590 ILE A O 1
ATOM 4576 N N . LYS A 1 591 ? 42.771 26.898 -1.572 1.00 62.78 591 LYS A N 1
ATOM 4577 C CA . LYS A 1 591 ? 43.169 25.493 -1.343 1.00 62.78 591 LYS A CA 1
ATOM 4578 C C . LYS A 1 591 ? 43.436 25.202 0.142 1.00 62.78 591 LYS A C 1
ATOM 4580 O O . LYS A 1 591 ? 42.965 24.186 0.652 1.00 62.78 591 LYS A O 1
ATOM 4585 N N . ALA A 1 592 ? 44.097 26.111 0.861 1.00 65.25 592 ALA A N 1
ATOM 4586 C CA . ALA A 1 592 ? 44.338 26.004 2.300 1.00 65.25 592 ALA A CA 1
ATOM 4587 C C . ALA A 1 592 ? 43.026 25.993 3.109 1.00 65.25 592 ALA A C 1
ATOM 4589 O O . ALA A 1 592 ? 42.832 25.112 3.949 1.00 65.25 592 ALA A O 1
ATOM 4590 N N . LYS A 1 593 ? 42.075 26.892 2.802 1.00 68.25 593 LYS A N 1
ATOM 4591 C CA . LYS A 1 593 ? 40.726 26.881 3.403 1.00 68.25 593 LYS A CA 1
ATOM 4592 C C . LYS A 1 593 ? 39.975 25.571 3.145 1.00 68.25 593 LYS A C 1
ATOM 4594 O O . LYS A 1 593 ? 39.305 25.073 4.048 1.00 68.25 593 LYS A O 1
ATOM 4599 N N . ILE A 1 594 ? 40.098 24.994 1.948 1.00 59.38 594 ILE A N 1
ATOM 4600 C CA . ILE A 1 594 ? 39.470 23.709 1.603 1.00 59.38 594 ILE A CA 1
ATOM 4601 C C . ILE A 1 594 ? 40.113 22.550 2.383 1.00 59.38 594 ILE A C 1
ATOM 4603 O O . ILE A 1 594 ? 39.389 21.715 2.925 1.00 59.38 594 ILE A O 1
ATOM 4607 N N . MET A 1 595 ? 41.445 22.510 2.511 1.00 55.94 595 MET A N 1
ATOM 4608 C CA . MET A 1 595 ? 42.131 21.472 3.296 1.00 55.94 595 MET A CA 1
ATOM 4609 C C . MET A 1 595 ? 41.840 21.569 4.797 1.00 55.94 595 MET A C 1
ATOM 4611 O O . MET A 1 595 ? 41.556 20.546 5.421 1.00 55.94 595 MET A O 1
ATOM 4615 N N . ALA A 1 596 ? 41.825 22.777 5.370 1.00 52.56 596 ALA A N 1
ATOM 4616 C CA . ALA A 1 596 ? 41.424 22.991 6.762 1.00 52.56 596 ALA A CA 1
ATOM 4617 C C . ALA A 1 596 ? 39.990 22.490 7.014 1.00 52.56 596 ALA A C 1
ATOM 4619 O O . ALA A 1 596 ? 39.744 21.767 7.978 1.00 52.56 596 ALA A O 1
ATOM 4620 N N . LYS A 1 597 ? 39.062 22.788 6.091 1.00 53.12 597 LYS A N 1
ATOM 4621 C CA . LYS A 1 597 ? 37.666 22.341 6.179 1.00 53.12 597 LYS A CA 1
ATOM 4622 C C . LYS A 1 597 ? 37.498 20.829 5.967 1.00 53.12 597 LYS A C 1
ATOM 4624 O O . LYS A 1 597 ? 36.610 20.248 6.574 1.00 53.12 597 LYS A O 1
ATOM 4629 N N . LYS A 1 598 ? 38.358 20.162 5.180 1.00 53.91 598 LYS A N 1
ATOM 4630 C CA . LYS A 1 598 ? 38.394 18.686 5.117 1.00 53.91 598 LYS A CA 1
ATOM 4631 C C . LYS A 1 598 ? 38.893 18.066 6.428 1.00 53.91 598 LYS A C 1
ATOM 4633 O O . LYS A 1 598 ? 38.266 17.131 6.917 1.00 53.91 598 LYS A O 1
ATOM 4638 N N . ARG A 1 599 ? 39.964 18.605 7.030 1.00 48.47 599 ARG A N 1
ATOM 4639 C CA . ARG A 1 599 ? 40.507 18.113 8.315 1.00 48.47 599 ARG A CA 1
ATOM 4640 C C . ARG A 1 599 ? 39.510 18.223 9.478 1.00 48.47 599 ARG A C 1
ATOM 4642 O O . ARG A 1 599 ? 39.568 17.408 10.385 1.00 48.47 599 ARG A O 1
ATOM 4649 N N . SER A 1 600 ? 38.565 19.167 9.439 1.00 45.78 600 SER A N 1
ATOM 4650 C CA . SER A 1 600 ? 37.505 19.305 10.453 1.00 45.78 600 SER A CA 1
ATOM 4651 C C . SER A 1 600 ? 36.263 18.422 10.242 1.00 45.78 600 SER A C 1
ATOM 4653 O O . SER A 1 600 ? 35.267 18.610 10.938 1.00 45.78 600 SER A O 1
ATOM 4655 N N . THR A 1 601 ? 36.235 17.540 9.236 1.00 44.12 601 THR A N 1
ATOM 4656 C CA . THR A 1 601 ? 34.985 16.880 8.785 1.00 44.12 601 THR A CA 1
ATOM 4657 C C . THR A 1 601 ? 35.134 15.369 8.560 1.00 44.12 601 THR A C 1
ATOM 4659 O O . THR A 1 601 ? 34.241 14.732 8.011 1.00 44.12 601 THR A O 1
ATOM 4662 N N . ILE A 1 602 ? 36.233 14.768 9.020 1.00 38.28 602 ILE A N 1
ATOM 4663 C CA . ILE A 1 602 ? 36.464 13.319 8.965 1.00 38.28 602 ILE A CA 1
ATOM 4664 C C . ILE A 1 602 ? 36.925 12.851 10.347 1.00 38.28 602 ILE A C 1
ATOM 4666 O O . ILE A 1 602 ? 37.947 13.320 10.842 1.00 38.28 602 ILE A O 1
ATOM 4670 N N . LYS A 1 603 ? 36.189 11.911 10.954 1.00 35.84 603 LYS A N 1
ATOM 4671 C CA . LYS A 1 603 ? 36.760 11.030 11.977 1.00 35.84 603 LYS A CA 1
ATOM 4672 C C . LYS A 1 603 ? 37.611 9.983 11.267 1.00 35.84 603 LYS A C 1
ATOM 4674 O O . LYS A 1 603 ? 37.104 9.278 10.398 1.00 35.84 603 LYS A O 1
ATOM 4679 N N . THR A 1 604 ? 38.881 9.896 11.628 1.00 32.81 604 THR A N 1
ATOM 4680 C CA . THR A 1 604 ? 39.745 8.768 11.275 1.00 32.81 604 THR A CA 1
ATOM 4681 C C . THR A 1 604 ? 39.674 7.753 12.405 1.00 32.81 604 THR A C 1
ATOM 4683 O O . THR A 1 604 ? 40.414 7.873 13.379 1.00 32.81 604 THR A O 1
ATOM 4686 N N . ASP A 1 605 ? 38.760 6.793 12.290 1.00 32.03 605 ASP A N 1
ATOM 4687 C CA . ASP A 1 605 ? 38.676 5.672 13.224 1.00 32.03 605 ASP A CA 1
ATOM 4688 C C . ASP A 1 605 ? 39.699 4.601 12.786 1.00 32.03 605 ASP A C 1
ATOM 4690 O O . ASP A 1 605 ? 39.434 3.800 11.890 1.00 32.03 605 ASP A O 1
ATOM 4694 N N . LEU A 1 606 ? 40.884 4.629 13.400 1.00 34.62 606 LEU A N 1
ATOM 4695 C CA . LEU A 1 606 ? 41.841 3.520 13.459 1.00 34.62 606 LEU A CA 1
ATOM 4696 C C . LEU A 1 606 ? 42.276 3.360 14.921 1.00 34.62 606 LEU A C 1
ATOM 4698 O O . LEU A 1 606 ? 42.520 4.357 15.596 1.00 34.62 606 LEU A O 1
ATOM 4702 N N . ASP A 1 607 ? 42.341 2.105 15.362 1.00 31.81 607 ASP A N 1
ATOM 4703 C CA . ASP A 1 607 ? 42.902 1.618 16.628 1.00 31.81 607 ASP A CA 1
ATOM 4704 C C . ASP A 1 607 ? 42.368 2.237 17.937 1.00 31.81 607 ASP A C 1
ATOM 4706 O O . ASP A 1 607 ? 43.042 3.035 18.581 1.00 31.81 607 ASP A O 1
ATOM 4710 N N . ASP A 1 608 ? 41.187 1.771 18.384 1.00 28.17 608 ASP A N 1
ATOM 4711 C CA . ASP A 1 608 ? 40.869 1.649 19.827 1.00 28.17 608 ASP A CA 1
ATOM 4712 C C . ASP A 1 608 ? 39.714 0.639 20.103 1.00 28.17 608 ASP A C 1
ATOM 4714 O O . ASP A 1 608 ? 38.719 0.926 20.783 1.00 28.17 608 ASP A O 1
ATOM 4718 N N . ASP A 1 609 ? 39.788 -0.564 19.514 1.00 39.81 609 ASP A N 1
ATOM 4719 C CA . ASP A 1 609 ? 38.772 -1.614 19.713 1.00 39.81 609 ASP A CA 1
ATOM 4720 C C . ASP A 1 609 ? 38.968 -2.353 21.047 1.00 39.81 609 ASP A C 1
ATOM 4722 O O . ASP A 1 609 ? 39.863 -3.183 21.174 1.00 39.81 609 ASP A O 1
ATOM 4726 N N . ILE A 1 610 ? 38.119 -2.032 22.037 1.00 37.12 610 ILE A N 1
ATOM 4727 C CA . ILE A 1 610 ? 37.663 -2.910 23.144 1.00 37.12 610 ILE A CA 1
ATOM 4728 C C . ILE A 1 610 ? 36.669 -2.166 24.062 1.00 37.12 610 ILE A C 1
ATOM 4730 O O . ILE A 1 610 ? 35.698 -2.752 24.547 1.00 37.12 610 ILE A O 1
ATOM 4734 N N . THR A 1 611 ? 36.853 -0.859 24.291 1.00 35.47 611 THR A N 1
ATOM 4735 C CA . THR A 1 611 ? 36.101 -0.105 25.324 1.00 35.47 611 THR A CA 1
ATOM 4736 C C . THR A 1 611 ? 34.693 0.350 24.904 1.00 35.47 611 THR A C 1
ATOM 4738 O O . THR A 1 611 ? 33.892 0.787 25.737 1.00 35.47 611 THR A O 1
ATOM 4741 N N . GLN A 1 612 ? 34.337 0.225 23.622 1.00 37.03 612 GLN A N 1
ATOM 4742 C CA . GLN A 1 612 ? 33.142 0.861 23.050 1.00 37.03 612 GLN A CA 1
ATOM 4743 C C . GLN A 1 612 ? 31.797 0.254 23.520 1.00 37.03 612 GLN A C 1
ATOM 4745 O O . GLN A 1 612 ? 30.757 0.912 23.439 1.00 37.03 612 GLN A O 1
ATOM 4750 N N . LYS A 1 613 ? 31.794 -0.973 24.069 1.00 37.16 613 LYS A N 1
ATOM 4751 C CA . LYS A 1 613 ? 30.570 -1.705 24.463 1.00 37.16 613 LYS A CA 1
ATOM 4752 C C . LYS A 1 613 ? 29.844 -1.176 25.709 1.00 37.16 613 LYS A C 1
ATOM 4754 O O . LYS A 1 613 ? 28.688 -1.541 25.898 1.00 37.16 613 LYS A O 1
ATOM 4759 N N . GLN A 1 614 ? 30.467 -0.333 26.542 1.00 34.97 614 GLN A N 1
ATOM 4760 C CA . GLN A 1 614 ? 29.824 0.201 27.760 1.00 34.97 614 GLN A CA 1
ATOM 4761 C C . GLN A 1 614 ? 29.355 1.664 27.663 1.00 34.97 614 GLN A C 1
ATOM 4763 O O . GLN A 1 614 ? 28.477 2.056 28.426 1.00 34.97 614 GLN A O 1
ATOM 4768 N N . ARG A 1 615 ? 29.869 2.476 26.725 1.00 33.28 615 ARG A N 1
ATOM 4769 C CA . ARG A 1 615 ? 29.434 3.886 26.579 1.00 33.28 615 ARG A CA 1
ATOM 4770 C C . ARG A 1 615 ? 28.219 4.075 25.665 1.00 33.28 615 ARG A C 1
ATOM 4772 O O . ARG A 1 615 ? 27.419 4.974 25.905 1.00 33.28 615 ARG A O 1
ATOM 4779 N N . SER A 1 616 ? 28.013 3.184 24.696 1.00 39.00 616 SER A N 1
ATOM 4780 C CA . SER A 1 616 ? 26.888 3.241 23.745 1.00 39.00 616 SER A CA 1
ATOM 4781 C C . SER A 1 616 ? 25.494 3.126 24.380 1.00 39.00 616 SER A C 1
ATOM 4783 O O . SER A 1 616 ? 24.505 3.481 23.741 1.00 39.00 616 SER A O 1
ATOM 4785 N N . PHE A 1 617 ? 25.397 2.658 25.629 1.00 34.03 617 PHE A N 1
ATOM 4786 C CA . PHE A 1 617 ? 24.125 2.504 26.339 1.00 34.03 617 PHE A CA 1
ATOM 4787 C C . PHE A 1 617 ? 23.592 3.825 26.924 1.00 34.03 617 PHE A C 1
ATOM 4789 O O . PHE A 1 617 ? 22.381 4.008 26.996 1.00 34.03 617 PHE A O 1
ATOM 4796 N N . VAL A 1 618 ? 24.475 4.754 27.315 1.00 35.72 618 VAL A N 1
ATOM 4797 C CA . VAL A 1 618 ? 24.089 5.997 28.013 1.00 35.72 618 VAL A CA 1
ATOM 4798 C C . VAL A 1 618 ? 23.722 7.105 27.024 1.00 35.72 618 VAL A C 1
ATOM 4800 O O . VAL A 1 618 ? 22.659 7.713 27.148 1.00 35.72 618 VAL A O 1
ATOM 4803 N N . ASP A 1 619 ? 24.545 7.333 25.995 1.00 37.25 619 ASP A N 1
ATOM 4804 C CA . ASP A 1 619 ? 24.292 8.395 25.007 1.00 37.25 619 ASP A CA 1
ATOM 4805 C C . ASP A 1 619 ? 22.966 8.187 24.250 1.00 37.25 619 ASP A C 1
ATOM 4807 O O . ASP A 1 619 ? 22.272 9.154 23.930 1.00 37.25 619 ASP A O 1
ATOM 4811 N N . ALA A 1 620 ? 22.554 6.931 24.043 1.00 37.97 620 ALA A N 1
ATOM 4812 C CA . ALA A 1 620 ? 21.280 6.588 23.413 1.00 37.97 620 ALA A CA 1
ATOM 4813 C C . ALA A 1 620 ? 20.055 7.066 24.221 1.00 37.97 620 ALA A C 1
ATOM 4815 O O . ALA A 1 620 ? 19.082 7.549 23.636 1.00 37.97 620 ALA A O 1
ATOM 4816 N N . GLU A 1 621 ? 20.092 6.990 25.556 1.00 36.62 621 GLU A N 1
ATOM 4817 C CA . GLU A 1 621 ? 19.020 7.527 26.406 1.00 36.62 621 GLU A CA 1
ATOM 4818 C C . GLU A 1 621 ? 19.081 9.063 26.489 1.00 36.62 621 GLU A C 1
ATOM 4820 O O . GLU A 1 621 ? 18.040 9.727 26.529 1.00 36.62 621 GLU A O 1
ATOM 4825 N N . VAL A 1 622 ? 20.283 9.650 26.423 1.00 39.38 622 VAL A N 1
ATOM 4826 C CA . VAL A 1 622 ? 20.507 11.109 26.453 1.00 39.38 622 VAL A CA 1
ATOM 4827 C C . VAL A 1 622 ? 20.153 11.801 25.125 1.00 39.38 622 VAL A C 1
ATOM 4829 O O . VAL A 1 622 ? 19.837 12.991 25.137 1.00 39.38 622 VAL A O 1
ATOM 4832 N N . ASP A 1 623 ? 20.165 11.114 23.977 1.00 40.09 623 ASP A N 1
ATOM 4833 C CA . ASP A 1 623 ? 19.570 11.618 22.724 1.00 40.09 623 ASP A CA 1
ATOM 4834 C C . ASP A 1 623 ? 18.037 11.501 22.743 1.00 40.09 623 ASP A C 1
ATOM 4836 O O . ASP A 1 623 ? 17.345 12.477 22.448 1.00 40.09 623 ASP A O 1
ATOM 4840 N N . VAL A 1 624 ? 17.483 10.347 23.143 1.00 41.00 624 VAL A N 1
ATOM 4841 C CA . VAL A 1 624 ? 16.023 10.124 23.147 1.00 41.00 624 VAL A CA 1
ATOM 4842 C C . VAL A 1 624 ? 15.306 11.064 24.119 1.00 41.00 624 VAL A C 1
ATOM 4844 O O . VAL A 1 624 ? 14.321 11.698 23.742 1.00 41.00 624 VAL A O 1
ATOM 4847 N N . THR A 1 625 ? 15.805 11.224 25.348 1.00 43.69 625 THR A N 1
ATOM 4848 C CA . THR A 1 625 ? 15.214 12.167 26.317 1.00 43.69 625 THR A CA 1
ATOM 4849 C C . THR A 1 625 ? 15.320 13.621 25.849 1.00 43.69 625 THR A C 1
ATOM 4851 O O . THR A 1 625 ? 14.376 14.389 26.016 1.00 43.69 625 THR A O 1
ATOM 4854 N N . ARG A 1 626 ? 16.417 14.001 25.185 1.00 44.53 626 ARG A N 1
ATOM 4855 C CA . ARG A 1 626 ? 16.651 15.353 24.651 1.00 44.53 626 ARG A CA 1
ATOM 4856 C C . ARG A 1 626 ? 15.767 15.687 23.445 1.00 44.53 626 ARG A C 1
ATOM 4858 O O . ARG A 1 626 ? 15.256 16.806 23.372 1.00 44.53 626 ARG A O 1
ATOM 4865 N N . ASP A 1 627 ? 15.526 14.745 22.535 1.00 40.88 627 ASP A N 1
ATOM 4866 C CA . ASP A 1 627 ? 14.623 14.943 21.386 1.00 40.88 627 ASP A CA 1
ATOM 4867 C C . ASP A 1 627 ? 13.127 14.871 21.782 1.00 40.88 627 ASP A C 1
ATOM 4869 O O . ASP A 1 627 ? 12.272 15.423 21.089 1.00 40.88 627 ASP A O 1
ATOM 4873 N N . ILE A 1 628 ? 12.805 14.267 22.937 1.00 43.62 628 ILE A N 1
ATOM 4874 C CA . ILE A 1 628 ? 11.481 14.359 23.582 1.00 43.62 628 ILE A CA 1
ATOM 4875 C C . ILE A 1 628 ? 11.309 15.722 24.273 1.00 43.62 628 ILE A C 1
ATOM 4877 O O . ILE A 1 628 ? 10.411 16.483 23.911 1.00 43.62 628 ILE A O 1
ATOM 4881 N N . VAL A 1 629 ? 12.192 16.080 25.213 1.00 45.53 629 VAL A N 1
ATOM 4882 C CA . VAL A 1 629 ? 12.082 17.311 26.027 1.00 45.53 629 VAL A CA 1
ATOM 4883 C C . VAL A 1 629 ? 12.171 18.589 25.181 1.00 45.53 629 VAL A C 1
ATOM 4885 O O . VAL A 1 629 ? 11.560 19.599 25.523 1.00 45.53 629 VAL A O 1
ATOM 4888 N N . SER A 1 630 ? 12.871 18.565 24.042 1.00 45.75 630 SER A N 1
ATOM 4889 C CA . SER A 1 630 ? 12.904 19.701 23.102 1.00 45.75 630 SER A CA 1
ATOM 4890 C C . SER A 1 630 ? 11.654 19.836 22.216 1.00 45.75 630 SER A C 1
ATOM 4892 O O . SER A 1 630 ? 11.481 20.870 21.567 1.00 45.75 630 SER A O 1
ATOM 4894 N N . ARG A 1 631 ? 10.769 18.829 22.189 1.00 45.69 631 ARG A N 1
ATOM 4895 C CA . ARG A 1 631 ? 9.522 18.821 21.400 1.00 45.69 631 ARG A CA 1
ATOM 4896 C C . ARG A 1 631 ? 8.253 18.870 22.248 1.00 45.69 631 ARG A C 1
ATOM 4898 O O . ARG A 1 631 ? 7.203 19.265 21.739 1.00 45.69 631 ARG A O 1
ATOM 4905 N N . GLU A 1 632 ? 8.331 18.502 23.521 1.00 36.81 632 GLU A N 1
ATOM 4906 C CA . GLU A 1 632 ? 7.199 18.543 24.440 1.00 36.81 632 GLU A CA 1
ATOM 4907 C C . GLU A 1 632 ? 6.842 19.984 24.850 1.00 36.81 632 GLU A C 1
ATOM 4909 O O . GLU A 1 632 ? 7.645 20.733 25.411 1.00 36.81 632 GLU A O 1
ATOM 4914 N N . ARG A 1 633 ? 5.597 20.398 24.582 1.00 41.16 633 ARG A N 1
ATOM 4915 C CA . ARG A 1 633 ? 5.081 21.690 25.054 1.00 41.16 633 ARG A CA 1
ATOM 4916 C C . ARG A 1 633 ? 4.662 21.587 26.517 1.00 41.16 633 ARG A C 1
ATOM 4918 O O . ARG A 1 633 ? 3.511 21.278 26.812 1.00 41.16 633 ARG A O 1
ATOM 4925 N N . VAL A 1 634 ? 5.580 21.934 27.416 1.00 41.97 634 VAL A N 1
ATOM 4926 C CA . VAL A 1 634 ? 5.282 22.136 28.842 1.00 41.97 634 VAL A CA 1
ATOM 4927 C C . VAL A 1 634 ? 4.209 23.223 29.001 1.00 41.97 634 VAL A C 1
ATOM 4929 O O . VAL A 1 634 ? 4.461 24.410 28.765 1.00 41.97 634 VAL A O 1
ATOM 4932 N N . TRP A 1 635 ? 3.008 22.816 29.412 1.00 35.47 635 TRP A N 1
ATOM 4933 C CA . TRP A 1 635 ? 1.914 23.723 29.754 1.00 35.47 635 TRP A CA 1
ATOM 4934 C C . TRP A 1 635 ? 2.242 24.451 31.060 1.00 35.47 635 TRP A C 1
ATOM 4936 O O . TRP A 1 635 ? 2.403 23.824 32.104 1.00 35.47 635 TRP A O 1
ATOM 4946 N N . ARG A 1 636 ? 2.344 25.784 31.011 1.00 47.88 636 ARG A N 1
ATOM 4947 C CA . ARG A 1 636 ? 2.599 26.606 32.201 1.00 47.88 636 ARG A CA 1
ATOM 4948 C C . ARG A 1 636 ? 1.290 27.089 32.820 1.00 47.88 636 ARG A C 1
ATOM 4950 O O . ARG A 1 636 ? 0.487 27.748 32.165 1.00 47.88 636 ARG A O 1
ATOM 4957 N N . THR A 1 637 ? 1.115 26.790 34.099 1.00 46.12 637 THR A N 1
ATOM 4958 C CA . THR A 1 637 ? 0.085 27.363 34.973 1.00 46.12 637 THR A CA 1
ATOM 4959 C C . THR A 1 637 ? 0.359 28.844 35.265 1.00 46.12 637 THR A C 1
ATOM 4961 O O . THR A 1 637 ? 1.479 29.331 35.098 1.00 46.12 637 THR A O 1
ATOM 4964 N N . ARG A 1 638 ? -0.643 29.568 35.787 1.00 44.62 638 ARG A N 1
ATOM 4965 C CA . ARG A 1 638 ? -0.527 30.996 36.156 1.00 44.62 638 ARG A CA 1
ATOM 4966 C C . ARG A 1 638 ? 0.639 31.292 37.120 1.00 44.62 638 ARG A C 1
ATOM 4968 O O . ARG A 1 638 ? 1.170 32.395 37.089 1.00 44.62 638 ARG A O 1
ATOM 4975 N N . THR A 1 639 ? 1.065 30.312 37.920 1.00 46.69 639 THR A N 1
ATOM 4976 C CA . THR A 1 639 ? 2.220 30.398 38.833 1.00 46.69 639 THR A CA 1
ATOM 4977 C C . THR A 1 639 ? 3.569 30.084 38.174 1.00 46.69 639 THR A C 1
ATOM 4979 O O . THR A 1 639 ? 4.584 30.635 38.588 1.00 46.69 639 THR A O 1
ATOM 4982 N N . THR A 1 640 ? 3.614 29.246 37.131 1.00 53.53 640 THR A N 1
ATOM 4983 C CA . THR A 1 640 ? 4.871 28.830 36.468 1.00 53.53 640 THR A CA 1
ATOM 4984 C C . THR A 1 640 ? 5.244 29.678 35.248 1.00 53.53 640 THR A C 1
ATOM 4986 O O . THR A 1 640 ? 6.377 29.606 34.777 1.00 53.53 640 THR A O 1
ATOM 4989 N N . ILE A 1 641 ? 4.345 30.543 34.756 1.00 50.56 641 ILE A N 1
ATOM 4990 C CA . ILE A 1 641 ? 4.632 31.509 33.673 1.00 50.56 641 ILE A CA 1
ATOM 4991 C C . ILE A 1 641 ? 5.783 32.472 34.023 1.00 50.56 641 ILE A C 1
ATOM 4993 O O . ILE A 1 641 ? 6.547 32.842 33.135 1.00 50.56 641 ILE A O 1
ATOM 4997 N N . LEU A 1 642 ? 5.951 32.833 35.300 1.00 44.91 642 LEU A N 1
ATOM 4998 C CA . LEU A 1 642 ? 7.014 33.741 35.757 1.00 44.91 642 LEU A CA 1
ATOM 4999 C C . LEU A 1 642 ? 8.369 33.048 36.005 1.00 44.91 642 LEU A C 1
ATOM 5001 O O . LEU A 1 642 ? 9.354 33.723 36.295 1.00 44.91 642 LEU A O 1
ATOM 5005 N N . GLN A 1 643 ? 8.453 31.719 35.877 1.00 49.34 643 GLN A N 1
ATOM 5006 C CA . GLN A 1 643 ? 9.697 30.970 36.077 1.00 49.34 643 GLN A CA 1
ATOM 5007 C C . GLN A 1 643 ? 10.402 30.696 34.740 1.00 49.34 643 GLN A C 1
ATOM 5009 O O . GLN A 1 643 ? 10.043 29.800 33.970 1.00 49.34 643 GLN A O 1
ATOM 5014 N N . SER A 1 644 ? 11.448 31.476 34.462 1.00 47.06 644 SER A N 1
ATOM 5015 C CA . SER A 1 644 ? 12.327 31.276 33.308 1.00 47.06 644 SER A CA 1
ATOM 5016 C C . SER A 1 644 ? 13.278 30.093 33.519 1.00 47.06 644 SER A C 1
ATOM 5018 O O . SER A 1 644 ? 14.058 30.087 34.472 1.00 47.06 644 SER A O 1
ATOM 5020 N N . SER A 1 645 ? 13.326 29.154 32.576 1.00 47.34 645 SER A N 1
ATOM 5021 C CA . SER A 1 645 ? 14.242 28.001 32.589 1.00 47.34 645 SER A CA 1
ATOM 5022 C C . SER A 1 645 ? 15.685 28.355 32.170 1.00 47.34 645 SER A C 1
ATOM 5024 O O . SER A 1 645 ? 16.300 27.647 31.377 1.00 47.34 645 SER A O 1
ATOM 5026 N N . GLY A 1 646 ? 16.226 29.481 32.651 1.00 52.19 646 GLY A N 1
ATOM 5027 C CA . GLY A 1 646 ? 17.575 29.952 32.320 1.00 52.19 646 GLY A CA 1
ATOM 5028 C C . GLY A 1 646 ? 17.996 31.195 33.114 1.00 52.19 646 GLY A C 1
ATOM 5029 O O . GLY A 1 646 ? 17.193 32.098 33.341 1.00 52.19 646 GLY A O 1
ATOM 5030 N N . LYS A 1 647 ? 19.275 31.263 33.513 1.00 52.66 647 LYS A N 1
ATOM 5031 C CA . LYS A 1 647 ? 19.848 32.248 34.463 1.00 52.66 647 LYS A CA 1
ATOM 5032 C C . LYS A 1 647 ? 19.998 33.697 33.928 1.00 52.66 647 LYS A C 1
ATOM 5034 O O . LYS A 1 647 ? 20.930 34.391 34.316 1.00 52.66 647 LYS A O 1
ATOM 5039 N N . ASN A 1 648 ? 19.108 34.161 33.043 1.00 51.47 648 ASN A N 1
ATOM 5040 C CA . ASN A 1 648 ? 19.200 35.477 32.378 1.00 51.47 648 ASN A CA 1
ATOM 5041 C C . ASN A 1 648 ? 17.977 36.400 32.565 1.00 51.47 648 ASN A C 1
ATOM 5043 O O . ASN A 1 648 ? 18.040 37.563 32.170 1.00 51.47 648 ASN A O 1
ATOM 5047 N N . PHE A 1 649 ? 16.879 35.932 33.172 1.00 49.12 649 PHE A N 1
ATOM 5048 C CA . PHE A 1 649 ? 15.670 36.751 33.371 1.00 49.12 649 PHE A CA 1
ATOM 5049 C C . PHE A 1 649 ? 15.936 38.005 34.210 1.00 49.12 649 PHE A C 1
ATOM 5051 O O . PHE A 1 649 ? 15.515 39.090 33.822 1.00 49.12 649 PHE A O 1
ATOM 5058 N N . SER A 1 650 ? 16.721 37.887 35.286 1.00 53.62 650 SER A N 1
ATOM 5059 C CA . SER A 1 650 ? 17.132 39.025 36.117 1.00 53.62 650 SER A CA 1
ATOM 5060 C C . SER A 1 650 ? 17.876 40.096 35.317 1.00 53.62 650 SER A C 1
ATOM 5062 O O . SER A 1 650 ? 17.512 41.261 35.404 1.00 53.62 650 SER A O 1
ATOM 5064 N N . LYS A 1 651 ? 18.862 39.733 34.484 1.00 54.16 651 LYS A N 1
ATOM 5065 C CA . LYS A 1 651 ? 19.604 40.712 33.666 1.00 54.16 651 LYS A CA 1
ATOM 5066 C C . LYS A 1 651 ? 18.701 41.461 32.685 1.00 54.16 651 LYS A C 1
ATOM 5068 O O . LYS A 1 651 ? 18.815 42.677 32.581 1.00 54.16 651 LYS A O 1
ATOM 5073 N N . ASN A 1 652 ? 17.786 40.765 32.011 1.00 52.66 652 ASN A N 1
ATOM 5074 C CA . ASN A 1 652 ? 16.891 41.403 31.044 1.00 52.66 652 ASN A CA 1
ATOM 5075 C C . ASN A 1 652 ? 15.827 42.273 31.734 1.00 52.66 652 ASN A C 1
ATOM 5077 O O . ASN A 1 652 ? 15.592 43.399 31.306 1.00 52.66 652 ASN A O 1
ATOM 5081 N N . ILE A 1 653 ? 15.212 41.785 32.816 1.00 57.81 653 ILE A N 1
ATOM 5082 C CA . ILE A 1 653 ? 14.185 42.532 33.551 1.00 57.81 653 ILE A CA 1
ATOM 5083 C C . ILE A 1 653 ? 14.788 43.715 34.309 1.00 57.81 653 ILE A C 1
ATOM 5085 O O . ILE A 1 653 ? 14.229 44.802 34.229 1.00 57.81 653 ILE A O 1
ATOM 5089 N N . PHE A 1 654 ? 15.938 43.572 34.977 1.00 60.81 654 PHE A N 1
ATOM 5090 C CA . PHE A 1 654 ? 16.569 44.708 35.657 1.00 60.81 654 PHE A CA 1
ATOM 5091 C C . PHE A 1 654 ? 17.110 45.754 34.680 1.00 60.81 654 PHE A C 1
ATOM 5093 O O . PHE A 1 654 ? 16.975 46.933 34.978 1.00 60.81 654 PHE A O 1
ATOM 5100 N N . ALA A 1 655 ? 17.617 45.378 33.499 1.00 60.44 655 ALA A N 1
ATOM 5101 C CA . ALA A 1 655 ? 17.969 46.360 32.469 1.00 60.44 655 ALA A CA 1
ATOM 5102 C C . ALA A 1 655 ? 16.734 47.134 31.964 1.00 60.44 655 ALA A C 1
ATOM 5104 O O . ALA A 1 655 ? 16.790 48.354 31.813 1.00 60.44 655 ALA A O 1
ATOM 5105 N N . ILE A 1 656 ? 15.597 46.453 31.764 1.00 62.53 656 ILE A N 1
ATOM 5106 C CA . ILE A 1 656 ? 14.336 47.108 31.383 1.00 62.53 656 ILE A CA 1
ATOM 5107 C C . ILE A 1 656 ? 13.839 48.017 32.515 1.00 62.53 656 ILE A C 1
ATOM 5109 O O . ILE A 1 656 ? 13.576 49.188 32.257 1.00 62.53 656 ILE A O 1
ATOM 5113 N N . LEU A 1 657 ? 13.784 47.537 33.760 1.00 63.06 657 LEU A N 1
ATOM 5114 C CA . LEU A 1 657 ? 13.372 48.329 34.926 1.00 63.06 657 LEU A CA 1
ATOM 5115 C C . LEU A 1 657 ? 14.306 49.518 35.185 1.00 63.06 657 LEU A C 1
ATOM 5117 O O . LEU A 1 657 ? 13.818 50.586 35.527 1.00 63.06 657 LEU A O 1
ATOM 5121 N N . GLN A 1 658 ? 15.617 49.384 34.964 1.00 61.78 658 GLN A N 1
ATOM 5122 C CA . GLN A 1 658 ? 16.554 50.510 35.014 1.00 61.78 658 GLN A CA 1
ATOM 5123 C C . GLN A 1 658 ? 16.319 51.502 33.868 1.00 61.78 658 GLN A C 1
ATOM 5125 O O . GLN A 1 658 ? 16.399 52.701 34.103 1.00 61.78 658 GLN A O 1
ATOM 5130 N N . SER A 1 659 ? 15.977 51.044 32.658 1.00 60.59 659 SER A N 1
ATOM 5131 C CA . SER A 1 659 ? 15.646 51.943 31.539 1.00 60.59 659 SER A CA 1
ATOM 5132 C C . SER A 1 659 ? 14.300 52.658 31.710 1.00 60.59 659 SER A C 1
ATOM 5134 O O . SER A 1 659 ? 14.175 53.812 31.314 1.00 60.59 659 SER A O 1
ATOM 5136 N N . VAL A 1 660 ? 13.308 52.008 32.333 1.00 64.25 660 VAL A N 1
ATOM 5137 C CA . VAL A 1 660 ? 12.029 52.631 32.710 1.00 64.25 660 VAL A CA 1
ATOM 5138 C C . VAL A 1 660 ? 12.269 53.629 33.836 1.00 64.25 660 VAL A C 1
ATOM 5140 O O . VAL A 1 660 ? 11.949 54.799 33.667 1.00 64.25 660 VAL A O 1
ATOM 5143 N N . LYS A 1 661 ? 12.954 53.217 34.909 1.00 65.56 661 LYS A N 1
ATOM 5144 C CA . LYS A 1 661 ? 13.301 54.095 36.028 1.00 65.56 661 LYS A CA 1
ATOM 5145 C C . LYS A 1 661 ? 14.110 55.317 35.580 1.00 65.56 661 LYS A C 1
ATOM 5147 O O . LYS A 1 661 ? 13.743 56.424 35.932 1.00 65.56 661 LYS A O 1
ATOM 5152 N N . ALA A 1 662 ? 15.139 55.161 34.745 1.00 59.25 662 ALA A N 1
ATOM 5153 C CA . ALA A 1 662 ? 15.918 56.292 34.226 1.00 59.25 662 ALA A CA 1
ATOM 5154 C C . ALA A 1 662 ? 15.093 57.241 33.331 1.00 59.25 662 ALA A C 1
ATOM 5156 O O . ALA A 1 662 ? 15.421 58.422 33.218 1.00 59.25 662 ALA A O 1
ATOM 5157 N N . ARG A 1 663 ? 14.019 56.737 32.709 1.00 56.84 663 ARG A N 1
ATOM 5158 C CA . ARG A 1 663 ? 13.084 57.508 31.877 1.00 56.84 663 ARG A CA 1
ATOM 5159 C C . ARG A 1 663 ? 12.003 58.210 32.706 1.00 56.84 663 ARG A C 1
ATOM 5161 O O . ARG A 1 663 ? 11.596 59.304 32.335 1.00 56.84 663 ARG A O 1
ATOM 5168 N N . GLU A 1 664 ? 11.588 57.623 33.827 1.00 60.34 664 GLU A N 1
ATOM 5169 C CA . GLU A 1 664 ? 10.746 58.257 34.856 1.00 60.34 664 GLU A CA 1
ATOM 5170 C C . GLU A 1 664 ? 11.541 59.302 35.664 1.00 60.34 664 GLU A C 1
ATOM 5172 O O . GLU A 1 664 ? 11.032 60.379 35.951 1.00 60.34 664 GLU A O 1
ATOM 5177 N N . GLU A 1 665 ? 12.829 59.050 35.923 1.00 67.31 665 GLU A N 1
ATOM 5178 C CA . GLU A 1 665 ? 13.811 59.995 36.488 1.00 67.31 665 GLU A CA 1
ATOM 5179 C C . GLU A 1 665 ? 14.358 61.001 35.444 1.00 67.31 665 GLU A C 1
ATOM 5181 O O . GLU A 1 665 ? 15.310 61.736 35.716 1.00 67.31 665 GLU A O 1
ATOM 5186 N N . GLY A 1 666 ? 13.762 61.056 34.245 1.00 53.75 666 GLY A N 1
ATOM 5187 C CA . GLY A 1 666 ? 13.931 62.147 33.278 1.00 53.75 666 GLY A CA 1
ATOM 5188 C C . GLY A 1 666 ? 15.266 62.225 32.525 1.00 53.75 666 GLY A C 1
ATOM 5189 O O . GLY A 1 666 ? 15.573 63.279 31.970 1.00 53.75 666 GLY A O 1
ATOM 5190 N N . ARG A 1 667 ? 16.080 61.159 32.475 1.00 50.00 667 ARG A N 1
ATOM 5191 C CA . ARG A 1 667 ? 17.411 61.189 31.833 1.00 50.00 667 ARG A CA 1
ATOM 5192 C C . ARG A 1 667 ? 17.396 60.633 30.406 1.00 50.00 667 ARG A C 1
ATOM 5194 O O . ARG A 1 667 ? 17.114 59.457 30.182 1.00 50.00 667 ARG A O 1
ATOM 5201 N N . ALA A 1 668 ? 17.746 61.480 29.437 1.00 38.62 668 ALA A N 1
ATOM 5202 C CA . ALA A 1 668 ? 17.899 61.108 28.030 1.00 38.62 668 ALA A CA 1
ATOM 5203 C C . ALA A 1 668 ? 19.311 60.551 27.722 1.00 38.62 668 ALA A C 1
ATOM 5205 O O . ALA A 1 668 ? 20.280 60.991 28.342 1.00 38.62 668 ALA A O 1
ATOM 5206 N N . PRO A 1 669 ? 19.460 59.611 26.765 1.00 37.78 669 PRO A N 1
ATOM 5207 C CA . PRO A 1 669 ? 20.761 59.090 26.351 1.00 37.78 669 PRO A CA 1
ATOM 5208 C C . PRO A 1 669 ? 21.344 59.869 25.158 1.00 37.78 669 PRO A C 1
ATOM 5210 O O . PRO A 1 669 ? 20.864 59.740 24.030 1.00 37.78 669 PRO A O 1
ATOM 5213 N N . GLU A 1 670 ? 22.413 60.632 25.384 1.00 35.25 670 GLU A N 1
ATOM 5214 C CA . GLU A 1 670 ? 23.217 61.218 24.301 1.00 35.25 670 GLU A CA 1
ATOM 5215 C C . GLU A 1 670 ? 24.195 60.209 23.672 1.00 35.25 670 GLU A C 1
ATOM 5217 O O . GLU A 1 670 ? 24.510 59.156 24.230 1.00 35.25 670 GLU A O 1
ATOM 5222 N N . GLN A 1 671 ? 24.687 60.545 22.477 1.00 31.73 671 GLN A N 1
ATOM 5223 C CA . GLN A 1 671 ? 25.681 59.775 21.731 1.00 31.73 671 GLN A CA 1
ATOM 5224 C C . GLN A 1 671 ? 27.032 60.500 21.741 1.00 31.73 671 GLN A C 1
ATOM 5226 O O . GLN A 1 671 ? 27.059 61.667 21.359 1.00 31.73 671 GLN A O 1
ATOM 5231 N N . ARG A 1 672 ? 28.148 59.786 21.987 1.00 25.70 672 ARG A N 1
ATOM 5232 C CA . ARG A 1 672 ? 29.296 59.700 21.044 1.00 25.70 672 ARG A CA 1
ATOM 5233 C C . ARG A 1 672 ? 30.517 58.930 21.574 1.00 25.70 672 ARG A C 1
ATOM 5235 O O . ARG A 1 672 ? 30.899 59.080 22.720 1.00 25.70 672 ARG A O 1
ATOM 5242 N N . GLN A 1 673 ? 31.132 58.207 20.628 1.00 25.06 673 GLN A N 1
ATOM 5243 C CA . GLN A 1 673 ? 32.575 58.033 20.354 1.00 25.06 673 GLN A CA 1
ATOM 5244 C C . GLN A 1 673 ? 33.558 57.569 21.453 1.00 25.06 673 GLN A C 1
ATOM 5246 O O . GLN A 1 673 ? 33.305 57.565 22.649 1.00 25.06 673 GLN A O 1
ATOM 5251 N N . THR A 1 674 ? 34.708 57.089 20.974 1.00 25.06 674 THR A N 1
ATOM 5252 C CA . THR A 1 674 ? 35.730 56.348 21.719 1.00 25.06 674 THR A CA 1
ATOM 5253 C C . THR A 1 674 ? 37.083 57.048 21.692 1.00 25.06 674 THR A C 1
ATOM 5255 O O . THR A 1 674 ? 37.594 57.297 20.604 1.00 25.06 674 THR A O 1
ATOM 5258 N N . GLN A 1 675 ? 37.705 57.192 22.859 1.00 27.86 675 GLN A N 1
ATOM 5259 C CA . GLN A 1 675 ? 39.154 57.169 23.106 1.00 27.86 675 GLN A CA 1
ATOM 5260 C C . GLN A 1 675 ? 39.330 56.789 24.593 1.00 27.86 675 GLN A C 1
ATOM 5262 O O . GLN A 1 675 ? 38.545 57.248 25.413 1.00 27.86 675 GLN A O 1
ATOM 5267 N N . SER A 1 676 ? 40.304 56.032 25.094 1.00 26.02 676 SER A N 1
ATOM 5268 C CA . SER A 1 676 ? 41.196 54.965 24.613 1.00 26.02 676 SER A CA 1
ATOM 5269 C C . SER A 1 676 ? 42.362 54.945 25.610 1.00 26.02 676 SER A C 1
ATOM 5271 O O . SER A 1 676 ? 43.111 55.920 25.639 1.00 26.02 676 SER A O 1
ATOM 5273 N N . GLN A 1 677 ? 42.569 53.875 26.385 1.00 26.88 677 GLN A N 1
ATOM 5274 C CA . GLN A 1 677 ? 43.886 53.631 26.989 1.00 26.88 677 GLN A CA 1
ATOM 5275 C C . GLN A 1 677 ? 44.118 52.162 27.381 1.00 26.88 677 GLN A C 1
ATOM 5277 O O . GLN A 1 677 ? 43.283 51.547 28.037 1.00 26.88 677 GLN A O 1
ATOM 5282 N N . THR A 1 678 ? 45.305 51.685 26.990 1.00 27.09 678 THR A N 1
ATOM 5283 C CA . THR A 1 678 ? 46.099 50.568 27.544 1.00 27.09 678 THR A CA 1
ATOM 5284 C C . THR A 1 678 ? 45.586 49.122 27.377 1.00 27.09 678 THR A C 1
ATOM 5286 O O . THR A 1 678 ? 44.404 48.813 27.487 1.00 27.09 678 THR A O 1
ATOM 5289 N N . GLN A 1 679 ? 46.528 48.219 27.078 1.00 25.05 679 GLN A N 1
ATOM 5290 C CA . GLN A 1 679 ? 46.333 46.796 26.761 1.00 25.05 679 GLN A CA 1
ATOM 5291 C C . GLN A 1 679 ? 46.578 45.885 27.976 1.00 25.05 679 GLN A C 1
ATOM 5293 O O . GLN A 1 679 ? 47.460 46.187 28.773 1.00 25.05 679 GLN A O 1
ATOM 5298 N N . VAL A 1 680 ? 45.913 44.720 28.007 1.00 25.83 680 VAL A N 1
ATOM 5299 C CA . VAL A 1 680 ? 46.546 43.379 28.114 1.00 25.83 680 VAL A CA 1
ATOM 5300 C C . VAL A 1 680 ? 45.722 42.414 27.224 1.00 25.83 680 VAL A C 1
ATOM 5302 O O . VAL A 1 680 ? 44.566 42.710 26.910 1.00 25.83 680 VAL A O 1
ATOM 5305 N N . ASP A 1 681 ? 46.316 41.321 26.739 1.00 25.41 681 ASP A N 1
ATOM 5306 C CA . ASP A 1 681 ? 45.900 40.617 25.513 1.00 25.41 681 ASP A CA 1
ATOM 5307 C C . ASP A 1 681 ? 44.561 39.833 25.501 1.00 25.41 681 ASP A C 1
ATOM 5309 O O . ASP A 1 681 ? 44.170 39.213 26.495 1.00 25.41 681 ASP A O 1
ATOM 5313 N N . PRO A 1 682 ? 43.883 39.763 24.329 1.00 27.66 682 PRO A N 1
ATOM 5314 C CA . PRO A 1 682 ? 42.689 38.950 24.101 1.00 27.66 682 PRO A CA 1
ATOM 5315 C C . PRO A 1 682 ? 42.929 37.685 23.245 1.00 27.66 682 PRO A C 1
ATOM 5317 O O . PRO A 1 682 ? 43.628 37.711 22.235 1.00 27.66 682 PRO A O 1
ATOM 5320 N N . ALA A 1 683 ? 42.187 36.608 23.529 1.00 26.50 683 ALA A N 1
ATOM 5321 C CA . ALA A 1 683 ? 41.956 35.509 22.579 1.00 26.50 683 ALA A CA 1
ATOM 5322 C C . ALA A 1 683 ? 40.567 35.662 21.922 1.00 26.50 683 ALA A C 1
ATOM 5324 O O . ALA A 1 683 ? 39.538 35.685 22.602 1.00 26.50 683 ALA A O 1
ATOM 5325 N N . ILE A 1 684 ? 40.520 35.822 20.594 1.00 32.19 684 ILE A N 1
ATOM 5326 C CA . ILE A 1 684 ? 39.352 36.394 19.898 1.00 32.19 684 ILE A CA 1
ATOM 5327 C C . ILE A 1 684 ? 38.281 35.363 19.504 1.00 32.19 684 ILE A C 1
ATOM 5329 O O . ILE A 1 684 ? 38.537 34.342 18.867 1.00 32.19 684 ILE A O 1
ATOM 5333 N N . ARG A 1 685 ? 37.022 35.718 19.789 1.00 27.52 685 ARG A N 1
ATOM 5334 C CA . ARG A 1 685 ? 35.803 35.020 19.356 1.00 27.52 685 ARG A CA 1
ATOM 5335 C C . ARG A 1 685 ? 35.263 35.626 18.057 1.00 27.52 685 ARG A C 1
ATOM 5337 O O . ARG A 1 685 ? 34.568 36.640 18.096 1.00 27.52 685 ARG A O 1
ATOM 5344 N N . ASN A 1 686 ? 35.522 34.990 16.916 1.00 28.84 686 ASN A N 1
ATOM 5345 C CA . ASN A 1 686 ? 35.032 35.482 15.623 1.00 28.84 686 ASN A CA 1
ATOM 5346 C C . ASN A 1 686 ? 33.524 35.229 15.401 1.00 28.84 686 ASN A C 1
ATOM 5348 O O . ASN A 1 686 ? 32.992 34.173 15.745 1.00 28.84 686 ASN A O 1
ATOM 5352 N N . LYS A 1 687 ? 32.846 36.204 14.781 1.00 26.44 687 LYS A N 1
ATOM 5353 C CA . LYS A 1 687 ? 31.459 36.130 14.279 1.00 26.44 687 LYS A CA 1
ATOM 5354 C C . LYS A 1 687 ? 31.444 36.363 12.764 1.00 26.44 687 LYS A C 1
ATOM 5356 O O . LYS A 1 687 ? 32.311 37.053 12.240 1.00 26.44 687 LYS A O 1
ATOM 5361 N N . GLN A 1 688 ? 30.393 35.896 12.092 1.00 27.59 688 GLN A N 1
ATOM 5362 C CA . GLN A 1 688 ? 29.956 36.435 10.798 1.00 27.59 688 GLN A CA 1
ATOM 5363 C C . GLN A 1 688 ? 28.471 36.863 10.863 1.00 27.59 688 GLN A C 1
ATOM 5365 O O . GLN A 1 688 ? 27.782 36.478 11.814 1.00 27.59 688 GLN A O 1
ATOM 5370 N N . PRO A 1 689 ? 28.006 37.743 9.951 1.00 34.06 689 PRO A N 1
ATOM 5371 C CA . PRO A 1 689 ? 26.801 38.553 10.160 1.00 34.06 689 PRO A CA 1
ATOM 5372 C C . PRO A 1 689 ? 25.506 37.937 9.602 1.00 34.06 689 PRO A C 1
ATOM 5374 O O . PRO A 1 689 ? 25.520 36.941 8.884 1.00 34.06 689 PRO A O 1
ATOM 5377 N N . VAL A 1 690 ? 24.380 38.589 9.911 1.00 30.33 690 VAL A N 1
ATOM 5378 C CA . VAL A 1 690 ? 23.033 38.290 9.393 1.00 30.33 690 VAL A CA 1
ATOM 5379 C C . VAL A 1 690 ? 22.504 39.537 8.657 1.00 30.33 690 VAL A C 1
ATOM 5381 O O . VAL A 1 690 ? 22.630 40.629 9.213 1.00 30.33 690 VAL A O 1
ATOM 5384 N N . PRO A 1 691 ? 21.938 39.420 7.439 1.00 34.78 691 PRO A N 1
ATOM 5385 C CA . PRO A 1 691 ? 21.388 40.557 6.695 1.00 34.78 691 PRO A CA 1
ATOM 5386 C C . PRO A 1 691 ? 20.009 41.010 7.213 1.00 34.78 691 PRO A C 1
ATOM 5388 O O . PRO A 1 691 ? 19.308 40.269 7.903 1.00 34.78 691 PRO A O 1
ATOM 5391 N N . ALA A 1 692 ? 19.622 42.240 6.867 1.00 36.34 692 ALA A N 1
ATOM 5392 C CA . ALA A 1 692 ? 18.388 42.882 7.324 1.00 36.34 692 ALA A CA 1
ATOM 5393 C C . ALA A 1 692 ? 17.104 42.315 6.680 1.00 36.34 692 ALA A C 1
ATOM 5395 O O . ALA A 1 692 ? 17.129 41.724 5.600 1.00 36.34 692 ALA A O 1
ATOM 5396 N N . ALA A 1 693 ? 15.963 42.533 7.341 1.00 33.41 693 ALA A N 1
ATOM 5397 C CA . ALA A 1 693 ? 14.645 42.140 6.845 1.00 33.41 693 ALA A CA 1
ATOM 5398 C C . ALA A 1 693 ? 14.041 43.205 5.910 1.00 33.41 693 ALA A C 1
ATOM 5400 O O . ALA A 1 693 ? 14.059 44.394 6.217 1.00 33.41 693 ALA A O 1
ATOM 5401 N N . TYR A 1 694 ? 13.463 42.761 4.792 1.00 30.75 694 TYR A N 1
ATOM 5402 C CA . TYR A 1 694 ? 12.803 43.611 3.796 1.00 30.75 694 TYR A CA 1
ATOM 5403 C C . TYR A 1 694 ? 11.302 43.760 4.097 1.00 30.75 694 TYR A C 1
ATOM 5405 O O . TYR A 1 694 ? 10.618 42.755 4.314 1.00 30.75 694 TYR A O 1
ATOM 5413 N N . ASN A 1 695 ? 10.781 44.992 4.077 1.00 45.22 695 ASN A N 1
ATOM 5414 C CA . ASN A 1 695 ? 9.351 45.287 4.216 1.00 45.22 695 ASN A CA 1
ATOM 5415 C C . ASN A 1 695 ? 8.731 45.688 2.863 1.00 45.22 695 ASN A C 1
ATOM 5417 O O . ASN A 1 695 ? 9.422 46.111 1.943 1.00 45.22 695 ASN A O 1
ATOM 5421 N N . ARG A 1 696 ? 7.415 45.505 2.718 1.00 36.09 696 ARG A N 1
ATOM 5422 C CA . ARG A 1 696 ? 6.726 45.470 1.415 1.00 36.09 696 ARG A CA 1
ATOM 5423 C C . ARG A 1 696 ? 6.093 46.801 0.973 1.00 36.09 696 ARG A C 1
ATOM 5425 O O . ARG A 1 696 ? 5.412 46.816 -0.046 1.00 36.09 696 ARG A O 1
ATOM 5432 N N . TYR A 1 697 ? 6.271 47.888 1.724 1.00 38.22 697 TYR A N 1
ATOM 5433 C CA . TYR A 1 697 ? 5.486 49.122 1.550 1.00 38.22 697 TYR A CA 1
ATOM 5434 C C . TYR A 1 697 ? 6.284 50.368 1.127 1.00 38.22 697 TYR A C 1
ATOM 5436 O O . TYR A 1 697 ? 5.683 51.390 0.821 1.00 38.22 697 TYR A O 1
ATOM 5444 N N . ASP A 1 698 ? 7.612 50.289 1.025 1.00 43.97 698 ASP A N 1
ATOM 5445 C CA . ASP A 1 698 ? 8.475 51.466 0.819 1.00 43.97 698 ASP A CA 1
ATOM 5446 C C . ASP A 1 698 ? 8.756 51.819 -0.664 1.00 43.97 698 ASP A C 1
ATOM 5448 O O . ASP A 1 698 ? 9.624 52.639 -0.962 1.00 43.97 698 ASP A O 1
ATOM 5452 N N . GLN A 1 699 ? 8.039 51.216 -1.623 1.00 39.47 699 GLN A N 1
ATOM 5453 C CA . GLN A 1 699 ? 8.367 51.299 -3.060 1.00 39.47 699 GLN A CA 1
ATOM 5454 C C . GLN A 1 699 ? 7.976 52.605 -3.785 1.00 39.47 699 GLN A C 1
ATOM 5456 O O . GLN A 1 699 ? 8.356 52.771 -4.942 1.00 39.47 699 GLN A O 1
ATOM 5461 N N . GLU A 1 700 ? 7.273 53.546 -3.146 1.00 38.53 700 GLU A N 1
ATOM 5462 C CA . GLU A 1 700 ? 6.786 54.769 -3.818 1.00 38.53 700 GLU A CA 1
ATOM 5463 C C . GLU A 1 700 ? 7.622 56.037 -3.553 1.00 38.53 700 GLU A C 1
ATOM 5465 O O . GLU A 1 700 ? 7.357 57.073 -4.159 1.00 38.53 700 GLU A O 1
ATOM 5470 N N . ARG A 1 701 ? 8.648 55.994 -2.685 1.00 38.69 701 ARG A N 1
ATOM 5471 C CA . ARG A 1 701 ? 9.361 57.216 -2.241 1.00 38.69 701 ARG A CA 1
ATOM 5472 C C . ARG A 1 701 ? 10.629 57.617 -2.999 1.00 38.69 701 ARG A C 1
ATOM 5474 O O . ARG A 1 701 ? 11.071 58.745 -2.813 1.00 38.69 701 ARG A O 1
ATOM 5481 N N . PHE A 1 702 ? 11.198 56.760 -3.850 1.00 36.31 702 PHE A N 1
ATOM 5482 C CA . PHE A 1 702 ? 12.452 57.060 -4.563 1.00 36.31 702 PHE A CA 1
ATOM 5483 C C . PHE A 1 702 ? 12.403 56.711 -6.058 1.00 36.31 702 PHE A C 1
ATOM 5485 O O . PHE A 1 702 ? 13.145 55.869 -6.557 1.00 36.31 702 PHE A O 1
ATOM 5492 N N . LYS A 1 703 ? 11.548 57.430 -6.796 1.00 34.91 703 LYS A N 1
ATOM 5493 C CA . LYS A 1 703 ? 11.810 57.756 -8.205 1.00 34.91 703 LYS A CA 1
ATOM 5494 C C . LYS A 1 703 ? 12.404 59.164 -8.275 1.00 34.91 703 LYS A C 1
ATOM 5496 O O . LYS A 1 703 ? 11.658 60.132 -8.162 1.00 34.91 703 LYS A O 1
ATOM 5501 N N . GLY A 1 704 ? 13.710 59.278 -8.508 1.00 29.16 704 GLY A N 1
ATOM 5502 C CA . GLY A 1 704 ? 14.316 60.544 -8.928 1.00 29.16 704 GLY A CA 1
ATOM 5503 C C . GLY A 1 704 ? 15.752 60.782 -8.465 1.00 29.16 704 GLY A C 1
ATOM 5504 O O . GLY A 1 704 ? 16.084 60.518 -7.313 1.00 29.16 704 GLY A O 1
ATOM 5505 N N . LYS A 1 705 ? 16.509 61.404 -9.379 1.00 28.11 705 LYS A N 1
ATOM 5506 C CA . LYS A 1 705 ? 17.845 62.010 -9.253 1.00 28.11 705 LYS A CA 1
ATOM 5507 C C . LYS A 1 705 ? 19.040 61.055 -9.187 1.00 28.11 705 LYS A C 1
ATOM 5509 O O . LYS A 1 705 ? 19.361 60.481 -8.151 1.00 28.11 705 LYS A O 1
ATOM 5514 N N . GLU A 1 706 ? 19.725 60.982 -10.329 1.00 29.38 706 GLU A N 1
ATOM 5515 C CA . GLU A 1 706 ? 21.140 60.627 -10.428 1.00 29.38 706 GLU A CA 1
ATOM 5516 C C . GLU A 1 706 ? 22.037 61.649 -9.693 1.00 29.38 706 GLU A C 1
ATOM 5518 O O . GLU A 1 706 ? 21.601 62.753 -9.357 1.00 29.38 706 GLU A O 1
ATOM 5523 N N . GLY A 1 707 ? 23.311 61.301 -9.489 1.00 26.12 707 GLY A N 1
ATOM 5524 C CA . GLY A 1 707 ? 24.330 62.212 -8.965 1.00 26.12 707 GLY A CA 1
ATOM 5525 C C . GLY A 1 707 ? 25.702 61.544 -8.850 1.00 26.12 707 GLY A C 1
ATOM 5526 O O . GLY A 1 707 ? 25.827 60.502 -8.211 1.00 26.12 707 GLY A O 1
ATOM 5527 N N . TRP A 1 708 ? 26.706 62.149 -9.485 1.00 26.94 708 TRP A N 1
ATOM 5528 C CA . TRP A 1 708 ? 28.138 61.837 -9.344 1.00 26.94 708 TRP A CA 1
ATOM 5529 C C . TRP A 1 708 ? 28.664 62.565 -8.066 1.00 26.94 708 TRP A C 1
ATOM 5531 O O . TRP A 1 708 ? 27.873 63.204 -7.374 1.00 26.94 708 TRP A O 1
ATOM 5541 N N . GLU A 1 709 ? 29.919 62.507 -7.612 1.00 25.20 709 GLU A N 1
ATOM 5542 C CA . GLU A 1 709 ? 31.197 62.197 -8.269 1.00 25.20 709 GLU A CA 1
ATOM 5543 C C . GLU A 1 709 ? 32.236 61.696 -7.228 1.00 25.20 709 GLU A C 1
ATOM 5545 O O . GLU A 1 709 ? 31.873 61.392 -6.090 1.00 25.20 709 GLU A O 1
ATOM 5550 N N . ALA A 1 710 ? 33.506 61.539 -7.613 1.00 30.59 710 ALA A N 1
ATOM 5551 C CA . ALA A 1 710 ? 34.588 61.001 -6.775 1.00 30.59 710 ALA A CA 1
ATOM 5552 C C . ALA A 1 710 ? 35.560 62.091 -6.279 1.00 30.59 710 ALA A C 1
ATOM 5554 O O . ALA A 1 710 ? 35.512 63.218 -6.759 1.00 30.59 710 ALA A O 1
ATOM 5555 N N . ASP A 1 711 ? 36.490 61.730 -5.384 1.00 26.06 711 ASP A N 1
ATOM 5556 C CA . ASP A 1 711 ? 37.710 62.517 -5.147 1.00 26.06 711 ASP A CA 1
ATOM 5557 C C . ASP A 1 711 ? 38.900 61.629 -4.709 1.00 26.06 711 ASP A C 1
ATOM 5559 O O . ASP A 1 711 ? 38.694 60.493 -4.262 1.00 26.06 711 ASP A O 1
ATOM 5563 N N . LEU A 1 712 ? 40.142 62.106 -4.880 1.00 28.89 712 LEU A N 1
ATOM 5564 C CA . LEU A 1 712 ? 41.382 61.305 -4.793 1.00 28.89 712 LEU A CA 1
ATOM 5565 C C . LEU A 1 712 ? 42.557 62.009 -4.080 1.00 28.89 712 LEU A C 1
ATOM 5567 O O . LEU A 1 712 ? 42.840 63.178 -4.314 1.00 28.89 712 LEU A O 1
ATOM 5571 N N . GLY A 1 713 ? 43.352 61.232 -3.332 1.00 24.97 713 GLY A N 1
ATOM 5572 C CA . GLY A 1 713 ? 44.744 61.545 -2.953 1.00 24.97 713 GLY A CA 1
ATOM 5573 C C . GLY A 1 713 ? 45.269 60.564 -1.886 1.00 24.97 713 GLY A C 1
ATOM 5574 O O . GLY A 1 713 ? 44.519 60.249 -0.969 1.00 24.97 713 GLY A O 1
ATOM 5575 N N . ASN A 1 714 ? 46.423 59.882 -1.980 1.00 26.05 714 ASN A N 1
ATOM 5576 C CA . ASN A 1 714 ? 47.826 60.158 -2.391 1.00 26.05 714 ASN A CA 1
ATOM 5577 C C . ASN A 1 714 ? 48.775 60.430 -1.200 1.00 26.05 714 ASN A C 1
ATOM 5579 O O . ASN A 1 714 ? 48.340 60.973 -0.193 1.00 26.05 714 ASN A O 1
ATOM 5583 N N . VAL A 1 715 ? 50.074 60.113 -1.397 1.00 27.33 715 VAL A N 1
ATOM 5584 C CA . VAL A 1 715 ? 51.240 60.357 -0.497 1.00 27.33 715 VAL A CA 1
ATOM 5585 C C . VAL A 1 715 ? 51.326 59.424 0.741 1.00 27.33 715 VAL A C 1
ATOM 5587 O O . VAL A 1 715 ? 50.340 59.271 1.449 1.00 27.33 715 VAL A O 1
ATOM 5590 N N . GLU A 1 716 ? 52.454 58.801 1.140 1.00 26.56 716 GLU A N 1
ATOM 5591 C CA . GLU A 1 716 ? 53.629 58.221 0.433 1.00 26.56 716 GLU A CA 1
ATOM 5592 C C . GLU A 1 716 ? 54.472 57.323 1.401 1.00 26.56 716 GLU A C 1
ATOM 5594 O O . GLU A 1 716 ? 54.140 57.217 2.577 1.00 26.56 716 GLU A O 1
ATOM 5599 N N . VAL A 1 717 ? 55.530 56.666 0.880 1.00 28.39 717 VAL A N 1
ATOM 5600 C CA . VAL A 1 717 ? 56.827 56.219 1.493 1.00 28.39 717 VAL A CA 1
ATOM 5601 C C . VAL A 1 717 ? 56.932 56.144 3.045 1.00 28.39 717 VAL A C 1
ATOM 5603 O O . VAL A 1 717 ? 56.731 57.129 3.744 1.00 28.39 717 VAL A O 1
ATOM 5606 N N . THR A 1 718 ? 57.334 55.027 3.683 1.00 27.78 718 THR A N 1
ATOM 5607 C CA . THR A 1 718 ? 58.745 54.581 3.924 1.00 27.78 718 THR A CA 1
ATOM 5608 C C . THR A 1 718 ? 58.718 53.135 4.489 1.00 27.78 718 THR A C 1
ATOM 5610 O O . THR A 1 718 ? 57.999 52.891 5.449 1.00 27.78 718 THR A O 1
ATOM 5613 N N . LEU A 1 719 ? 59.231 52.084 3.828 1.00 27.30 719 LEU A N 1
ATOM 5614 C CA . LEU A 1 719 ? 60.613 51.540 3.807 1.00 27.30 719 LEU A CA 1
ATOM 5615 C C . LEU A 1 719 ? 61.217 51.042 5.151 1.00 27.30 719 LEU A C 1
ATOM 5617 O O . LEU A 1 719 ? 61.428 51.832 6.060 1.00 27.30 719 LEU A O 1
ATOM 5621 N N . LEU A 1 720 ? 61.668 49.767 5.141 1.00 27.58 720 LEU A N 1
ATOM 5622 C CA . LEU A 1 720 ? 62.677 49.125 6.028 1.00 27.58 720 LEU A CA 1
ATOM 5623 C C . LEU A 1 720 ? 62.243 48.861 7.503 1.00 27.58 720 LEU A C 1
ATOM 5625 O O . LEU A 1 720 ? 61.365 49.532 8.022 1.00 27.58 720 LEU A O 1
ATOM 5629 N N . GLU A 1 721 ? 62.755 47.859 8.241 1.00 27.38 721 GLU A N 1
ATOM 5630 C CA . GLU A 1 721 ? 63.811 46.857 7.976 1.00 27.38 721 GLU A CA 1
ATOM 5631 C C . GLU A 1 721 ? 63.631 45.551 8.810 1.00 27.38 721 GLU A C 1
ATOM 5633 O O . GLU A 1 721 ? 62.838 45.554 9.738 1.00 27.38 721 GLU A O 1
ATOM 5638 N N . LYS A 1 722 ? 64.402 44.483 8.485 1.00 27.41 722 LYS A N 1
ATOM 5639 C CA . LYS A 1 722 ? 64.973 43.379 9.335 1.00 27.41 722 LYS A CA 1
ATOM 5640 C C . LYS A 1 722 ? 64.189 42.785 10.546 1.00 27.41 722 LYS A C 1
ATOM 5642 O O . LYS A 1 722 ? 63.560 43.489 11.310 1.00 27.41 722 LYS A O 1
ATOM 5647 N N . LYS A 1 723 ? 64.384 41.525 10.977 1.00 27.09 723 LYS A N 1
ATOM 5648 C CA . LYS A 1 723 ? 64.848 40.225 10.418 1.00 27.09 723 LYS A CA 1
ATOM 5649 C C . LYS A 1 723 ? 64.849 39.199 11.585 1.00 27.09 723 LYS A C 1
ATOM 5651 O O . LYS A 1 723 ? 64.962 39.612 12.729 1.00 27.09 723 LYS A O 1
ATOM 5656 N N . ASN A 1 724 ? 64.915 37.903 11.258 1.00 26.19 724 ASN A N 1
ATOM 5657 C CA . ASN A 1 724 ? 65.414 36.785 12.090 1.00 26.19 724 ASN A CA 1
ATOM 5658 C C . ASN A 1 724 ? 64.645 36.320 13.355 1.00 26.19 724 ASN A C 1
ATOM 5660 O O . ASN A 1 724 ? 64.523 37.053 14.325 1.00 26.19 724 ASN A O 1
ATOM 5664 N N . SER A 1 725 ? 64.393 35.000 13.361 1.00 27.83 725 SER A N 1
ATOM 5665 C CA . SER A 1 725 ? 64.439 34.051 14.497 1.00 27.83 725 SER A CA 1
ATOM 5666 C C . SER A 1 725 ? 63.391 34.166 15.626 1.00 27.83 725 SER A C 1
ATOM 5668 O O . SER A 1 725 ? 63.068 35.254 16.083 1.00 27.83 725 SER A O 1
ATOM 5670 N N . TYR A 1 726 ? 62.859 33.063 16.167 1.00 35.03 726 TYR A N 1
ATOM 5671 C CA . TYR A 1 726 ? 63.137 31.627 15.938 1.00 35.03 726 TYR A CA 1
ATOM 5672 C C . TYR A 1 726 ? 61.936 30.885 15.330 1.00 35.03 726 TYR A C 1
ATOM 5674 O O . TYR A 1 726 ? 60.790 31.277 15.638 1.00 35.03 726 TYR A O 1
#

Organism: Labeo rohita (NCBI:txid84645)

Radius of gyration: 36.65 Å; chains: 1; bounding box: 105×93×94 Å

Sequence (726 aa):
MDPASLPEQLSVVNEQVLNSSSRSVTAAVSLRRFLCYGSESATYSTKECALGIENALALMQFIEGGRGCEVVDEIRRLNLEGHAVRRNPSLFALAVCSQHADCKTRQAALRVLKELCRTPVQLFTFVQYKKELKQGSGMWGRALRRAVTDWYNSQDGMSLARTVTKCKHRAGWSHQDLLRLSHMKPTNDTVAVVCKYITKGWKGVQETYGDKENSDDVQKVFAYLEAMEKAKHSTDEQELIHLIEEQRLEKEQILTNHLKSKEVWKALLKEMPMAVLLKHLGKLTANKVLAAGSPDVAAVCERIQDESALKKAKTHPFNILVASENYKRGHGKRSKLKWEPDGDIVQALDCAFCKSISIVEPTGKRFLVAVDISSSLSSVTHGSSISTVAVAAAMCLVIAQTEPDAQIVVYSEGSILPCAVSSDMTFMQVAAQLIKTPGGSTDCALPITWASENDKTVDVFIILTNNQTLGRENPADTLKTYRQTENIPVVRRPDRKDLLSYLNGESSSSTSIDRSAPIEIGLQRPTQVKRAADEVSSEAKKPRVEDEERVRLDKERLAARLEGHKESIVQTDQIRSLSEAMSVEKIAAIKAKIMAKKRSTIKTDLDDDITQKQRSFVDAEVDVTRDIVSRERVWRTRTTILQSSGKNFSKNIFAILQSVKAREEGRAPEQRQTQSQTQVDPAIRNKQPVPAAYNRYDQERFKGKEGWEADLGNVEVTLLEKKNSY

Foldseek 3Di:
DDPDDDDPVVVVVVVVVVVVPDPDDPLVQLLVCCQQAVASDPDHDPDRDDRDPVRNVSLVVCVVVVNLLVSLVVLLVCVVVVNRNDLLSSLLSLLVQLPGPDPVSVLSSLVCCLVSCVAPQSVLSSVLSNVVPDDDDDSLDLSLLVSLLCNLQVDQLQVSLLRCLLDQDDPPDGPQRSCVSSVHDHPDVSSVLVNQCNPPNLVSSCVPPVPDDDPPSNVVSNVLVVLLVCQAPDPDLVSVLVSCQVSVDAPSNHDPVSLLDLVNVVSNLVSPQPLRCLVCVLVNQLSVNDDAPDVSLVVSLVCLLPLVSCLVSVPALVSLLLSLVCLCVQADPPDPRGGHRHPSSNVSSQNSSLSNLVSDAAPQFAEEEEEELQDPQQDARPPGRDGLLLVSLSVLLSCQQRHVNYWYWYDHDLDIGGDDDHNPDGSVRSSVSSNDDDHDAAAPLSSLVVCVVVVNDGDYYHYRDPDDHPDPDDNVVSVVVSCVSNVPPPPDPFDPVQVVCCVVVVDVDGPPDDPPDDDCPDDDDDDDDDDDDDDDDDDDDDDDDDDPVVVVVVVVVVVVVPVPDDDDDDDPDDDDDPPPDDDVVNVVVVVVVVVVVVVVPDDPDDDDPDPPVPPVVPVVVVVVVVVCVVPDDDDDDPVCVPPDPDDCPCVVVVVVVVVVVVVVVPDDDDDDDDDDDDDDDDDDDDDDDDDDDDDDPPPPPDDDDDDDDDDDDDDDDDDDDDDDDD

Secondary structure (DSSP, 8-state):
--S----THHHHHHHHHHT---S---HHHHHHHHHHHS-SSS---SSPP---GGG-HHHHHHHHTT-HHHHHHHHHHHHHH---S-SHHHHHHHHHHTTSS-HHHHHHHHHTHHHH--SHHHHHHHHHHHHHT--SS-S--HHHHHHHHHHHHTS-HHHHHHHHHHTSEETTEEHHHHHHHHT---SSHHHHHHHHHHHHHHHHHHHHHTTS---HHHHHHHHHHHHHHHHHH---HHHHHHHHHHHT--GGGS-TTGGG-SHHHHHHHHH--HHHHHHHHHHHHHTTSS-TT-HHHHHHHHHHH-HHHHHHTT--HHHHHHHHHHHHT-B-TTSS-B-PPPHHHHHHHHHHHHHHHTTSPP---EEEEEEE-SS-TTSBPTTSSSBHHHHHHHHHHHHHHH-SEEEEEEEETTEEEE----TT--HHHHHHHTT--------SSHHHHHHHHTT---SEEEEE-SS----SS-HHHHHHHHHHHTT--------HHHHHHHHTTS-S--TT--SSS------PPPPP-------------PPPP--HHHHHHHHHHHHTTTSTT------------TTSS--HHHHHHHHHHHHHHHHTS-----S--STHHHHHHHHHHHHHHHHHHTT---PPPTTTTT--SSTTHHHHHHHHHHHHHHHHTT------------------------PPPP-SS-TTS-------------------------

pLDDT: mean 70.71, std 23.98, range [24.89, 97.38]